Protein AF-A0A3R6YCV8-F1 (afdb_monomer_lite)

Foldseek 3Di:
DDDPPPPPDPDDPVQWAFAFEAEDEDVVQLVVVDDQVSCCVPLPVVVVVRVVSSVADIARADDWFAADEWDQPDWDPAVVTAGADTDDQDDQVPHGDDPLRHAWGKHFVDAPDHVSVVTRIDTDDGHNHHGPHLEYEYEGEEADPVQPPADDLVPPPLPPCVVVPQCADPLAGRVPQWFHNDQLAFHAHSLQQFTWGKQWDQAPDQQPPVLQRDPPRRIFHDVVVSRTTTTDGDPLGGQADQVSQDDPPPDPDNQQQAGGHNQKGKWQWPWGFPPNVPDDDPSHRMGIWGWDDDPQKIWTWGQAPVGTDIDIDNDFQDWDDTPRIPTTITDHQSVSNVSLQAAVVGQGRQFGDDSNATDGHPQWDQDPVRHTDGLADCSLVSQFDADNVVNFTDGHAQFDDRSRPHGDDDDDDDDDDDDDDPDNDRRYYHYDYHYD

Radius of gyration: 27.68 Å; chains: 1; bounding box: 59×64×77 Å

Organism: NCBI:txid157072

Structure (mmCIF, N/CA/C/O backbone):
data_AF-A0A3R6YCV8-F1
#
_entry.id   AF-A0A3R6YCV8-F1
#
loop_
_atom_site.group_PDB
_atom_site.id
_atom_site.type_symbol
_atom_site.label_atom_id
_atom_site.label_alt_id
_atom_site.label_comp_id
_atom_site.label_asym_id
_atom_site.label_entity_id
_atom_site.label_seq_id
_atom_site.pdbx_PDB_ins_code
_atom_site.Cartn_x
_atom_site.Cartn_y
_atom_site.Cartn_z
_atom_site.occupancy
_atom_site.B_iso_or_equiv
_atom_site.auth_seq_id
_atom_site.auth_comp_id
_atom_site.auth_asym_id
_atom_site.auth_atom_id
_atom_site.pdbx_PDB_model_num
ATOM 1 N N . MET A 1 1 ? 7.678 21.184 -22.955 1.00 35.38 1 MET A N 1
ATOM 2 C CA . MET A 1 1 ? 7.415 20.864 -24.366 1.00 35.38 1 MET A CA 1
ATOM 3 C C . MET A 1 1 ? 8.731 20.418 -24.960 1.00 35.38 1 MET A C 1
ATOM 5 O O . MET A 1 1 ? 9.620 21.242 -25.070 1.00 35.38 1 MET A O 1
ATOM 9 N N . ASP A 1 2 ? 8.871 19.129 -25.234 1.00 22.23 2 ASP A N 1
ATOM 10 C CA . ASP A 1 2 ? 9.420 18.687 -26.509 1.00 22.23 2 ASP A CA 1
ATOM 11 C C . ASP A 1 2 ? 8.812 17.321 -26.800 1.00 22.23 2 ASP A C 1
ATOM 13 O O . ASP A 1 2 ? 8.807 16.410 -25.971 1.00 22.23 2 ASP A O 1
ATOM 17 N N . ALA A 1 3 ? 8.136 17.279 -27.938 1.00 30.75 3 ALA A N 1
ATOM 18 C CA . ALA A 1 3 ? 7.318 16.184 -28.390 1.00 30.75 3 ALA A CA 1
ATOM 19 C C . ALA A 1 3 ? 8.201 15.206 -29.162 1.00 30.75 3 ALA A C 1
ATOM 21 O O . ALA A 1 3 ? 8.644 15.495 -30.267 1.00 30.75 3 ALA A O 1
ATOM 22 N N . ALA A 1 4 ? 8.374 14.012 -28.611 1.00 27.86 4 ALA A N 1
ATOM 23 C CA . ALA A 1 4 ? 8.501 12.810 -29.421 1.00 27.86 4 ALA A CA 1
ATOM 24 C C . ALA A 1 4 ? 7.264 11.937 -29.187 1.00 27.86 4 ALA A C 1
ATOM 26 O O . ALA A 1 4 ? 7.346 10.741 -28.927 1.00 27.86 4 ALA A O 1
ATOM 27 N N . SER A 1 5 ? 6.080 12.548 -29.289 1.00 32.06 5 SER A N 1
ATOM 28 C CA . SER A 1 5 ? 4.886 11.815 -29.691 1.00 32.06 5 SER A CA 1
ATOM 29 C C . SER A 1 5 ? 5.082 11.456 -31.160 1.00 32.06 5 SER A C 1
ATOM 31 O O . SER A 1 5 ? 4.594 12.146 -32.051 1.00 32.06 5 SER A O 1
ATOM 33 N N . ALA A 1 6 ? 5.850 10.398 -31.423 1.00 29.86 6 ALA A N 1
ATOM 34 C CA . ALA A 1 6 ? 5.705 9.697 -32.680 1.00 29.86 6 ALA A CA 1
ATOM 35 C C . ALA A 1 6 ? 4.242 9.253 -32.722 1.00 29.86 6 ALA A C 1
ATOM 37 O O . ALA A 1 6 ? 3.802 8.435 -31.911 1.00 29.86 6 ALA A O 1
ATOM 38 N N . SER A 1 7 ? 3.467 9.857 -33.614 1.00 30.66 7 SER A N 1
ATOM 39 C CA . SER A 1 7 ? 2.185 9.337 -34.053 1.00 30.66 7 SER A CA 1
ATOM 40 C C . SER A 1 7 ? 2.449 7.975 -34.689 1.00 30.66 7 SER A C 1
ATOM 42 O O . SER A 1 7 ? 2.607 7.842 -35.899 1.00 30.66 7 SER A O 1
ATOM 44 N N . VAL A 1 8 ? 2.560 6.943 -33.854 1.00 38.62 8 VAL A N 1
ATOM 45 C CA . VAL A 1 8 ? 2.586 5.564 -34.318 1.00 38.62 8 VAL A CA 1
ATOM 46 C C . VAL A 1 8 ? 1.182 5.298 -34.832 1.00 38.62 8 VAL A C 1
ATOM 48 O O . VAL A 1 8 ? 0.239 5.133 -34.059 1.00 38.62 8 VAL A O 1
ATOM 51 N N . SER A 1 9 ? 1.038 5.333 -36.158 1.00 38.88 9 SER A N 1
ATOM 52 C CA . SER A 1 9 ? -0.108 4.764 -36.856 1.00 38.88 9 SER A CA 1
ATOM 53 C C . SER A 1 9 ? -0.409 3.418 -36.216 1.00 38.88 9 SER A C 1
ATOM 55 O O . SER A 1 9 ? 0.497 2.585 -36.155 1.00 38.88 9 SER A O 1
ATOM 57 N N . VAL A 1 10 ? -1.629 3.228 -35.707 1.00 44.12 10 VAL A N 1
ATOM 58 C CA . VAL A 1 10 ? -2.051 1.972 -35.081 1.00 44.12 10 VAL A CA 1
ATOM 59 C C . VAL A 1 10 ? -1.765 0.859 -36.081 1.00 44.12 10 VAL A C 1
ATOM 61 O O . VAL A 1 10 ? -2.447 0.727 -37.098 1.00 44.12 10 VAL A O 1
ATOM 64 N N . GLY A 1 11 ? -0.677 0.133 -35.840 1.00 45.31 11 GLY A N 1
ATOM 65 C CA . GLY A 1 11 ? -0.233 -0.928 -36.717 1.00 45.31 11 GLY A CA 1
ATOM 66 C C . GLY A 1 11 ? -1.329 -1.974 -36.823 1.00 45.31 11 GLY A C 1
ATOM 67 O O . GLY A 1 11 ? -2.100 -2.180 -35.880 1.00 45.31 11 GLY A O 1
ATOM 68 N N . ALA A 1 12 ? -1.413 -2.644 -37.972 1.00 55.84 12 ALA A N 1
ATOM 69 C CA . ALA A 1 12 ? -2.312 -3.776 -38.128 1.00 55.84 12 ALA A CA 1
ATOM 70 C C . ALA A 1 12 ? -2.158 -4.727 -36.928 1.00 55.84 12 ALA A C 1
ATOM 72 O O . ALA A 1 12 ? -1.044 -4.977 -36.467 1.00 55.84 12 ALA A O 1
ATOM 73 N N . SER A 1 13 ? -3.270 -5.289 -36.448 1.00 57.34 13 SER A N 1
ATOM 74 C CA . SER A 1 13 ? -3.329 -6.171 -35.271 1.00 57.34 13 SER A CA 1
ATOM 75 C C . SER A 1 13 ? -2.282 -7.299 -35.238 1.00 57.34 13 SER A C 1
ATOM 77 O O . SER A 1 13 ? -2.065 -7.877 -34.179 1.00 57.34 13 SER A O 1
ATOM 79 N N . ALA A 1 14 ? -1.672 -7.637 -36.374 1.00 62.31 14 ALA A N 1
ATOM 80 C CA . ALA A 1 14 ? -0.613 -8.629 -36.506 1.00 62.31 14 ALA A CA 1
ATOM 81 C C . ALA A 1 14 ? 0.763 -8.190 -35.952 1.00 62.31 14 ALA A C 1
ATOM 83 O O . ALA A 1 14 ? 1.647 -9.033 -35.827 1.00 62.31 14 ALA A O 1
ATOM 84 N N . GLN A 1 15 ? 0.977 -6.903 -35.647 1.00 80.44 15 GLN A N 1
ATOM 85 C CA . GLN A 1 15 ? 2.261 -6.397 -35.131 1.00 80.44 15 GLN A CA 1
ATOM 86 C C . GLN A 1 15 ? 2.418 -6.549 -33.614 1.00 80.44 15 GLN A C 1
ATOM 88 O O . GLN A 1 15 ? 3.543 -6.637 -33.121 1.00 80.44 15 GLN A O 1
ATOM 93 N N . TYR A 1 16 ? 1.304 -6.596 -32.886 1.00 85.00 16 TYR A N 1
ATOM 94 C CA . TYR A 1 16 ? 1.305 -6.747 -31.438 1.00 85.00 16 TYR A CA 1
ATOM 95 C C . TYR A 1 16 ? 1.631 -8.191 -31.050 1.00 85.00 16 TYR A C 1
ATOM 97 O O . TYR A 1 16 ? 1.059 -9.141 -31.589 1.00 85.00 16 TYR A O 1
ATOM 105 N N . LYS A 1 17 ? 2.555 -8.358 -30.106 1.00 87.06 17 LYS A N 1
ATOM 106 C CA . LYS A 1 17 ? 2.936 -9.651 -29.528 1.00 87.06 17 LYS A CA 1
ATOM 107 C C . LYS A 1 17 ? 2.900 -9.567 -27.999 1.00 87.06 17 LYS A C 1
ATOM 109 O O . LYS A 1 17 ? 2.973 -8.460 -27.469 1.00 87.06 17 LYS A O 1
ATOM 114 N N . PRO A 1 18 ? 2.784 -10.705 -27.292 1.00 90.62 18 PRO A N 1
ATOM 115 C CA . PRO A 1 18 ? 2.947 -10.759 -25.839 1.00 90.62 18 PRO A CA 1
ATOM 116 C C . PRO A 1 18 ? 4.183 -9.986 -25.365 1.00 90.62 18 PRO A C 1
ATOM 118 O O . PRO A 1 18 ? 5.246 -10.135 -25.971 1.00 90.62 18 PRO A O 1
ATOM 121 N N . ILE A 1 19 ? 4.042 -9.183 -24.306 1.00 91.94 19 ILE A N 1
ATOM 122 C CA . ILE A 1 19 ? 5.163 -8.418 -23.741 1.00 91.94 19 ILE A CA 1
ATOM 123 C C . ILE A 1 19 ? 6.268 -9.354 -23.240 1.00 91.94 19 ILE A C 1
ATOM 125 O O . ILE A 1 19 ? 5.999 -10.348 -22.567 1.00 91.94 19 ILE A O 1
ATOM 129 N N . ARG A 1 20 ? 7.524 -9.039 -23.556 1.00 92.88 20 ARG A N 1
ATOM 130 C CA . ARG A 1 20 ? 8.697 -9.720 -23.002 1.00 92.88 20 ARG A CA 1
ATOM 131 C C . ARG A 1 20 ? 9.224 -8.901 -21.835 1.00 92.88 20 ARG A C 1
ATOM 133 O O . ARG A 1 20 ? 9.527 -7.721 -21.997 1.00 92.88 20 ARG A O 1
ATOM 140 N N . ILE A 1 21 ? 9.320 -9.519 -20.665 1.00 94.56 21 ILE A N 1
ATOM 141 C CA . ILE A 1 21 ? 9.805 -8.864 -19.453 1.00 94.56 21 ILE A CA 1
ATOM 142 C C . ILE A 1 21 ? 10.986 -9.663 -18.918 1.00 94.56 21 ILE A C 1
ATOM 144 O O . ILE A 1 21 ? 10.854 -10.857 -18.649 1.00 94.56 21 ILE A O 1
ATOM 148 N N . T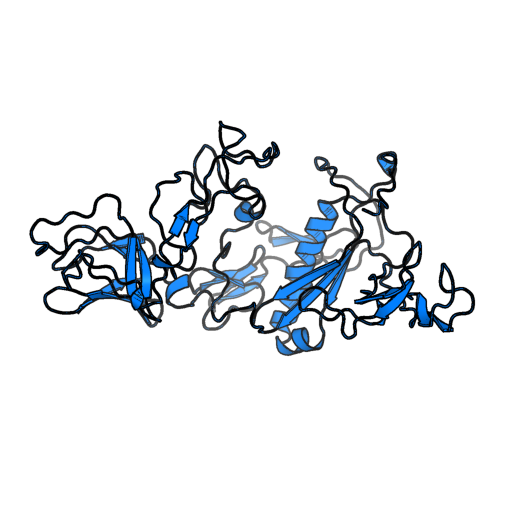HR A 1 22 ? 12.117 -8.993 -18.721 1.00 94.88 22 THR A N 1
ATOM 149 C CA . THR A 1 22 ? 13.311 -9.590 -18.117 1.00 94.88 22 THR A CA 1
ATOM 150 C C . THR A 1 22 ? 13.454 -9.095 -16.686 1.00 94.88 22 THR A C 1
ATOM 152 O O . THR A 1 22 ? 13.623 -7.897 -16.450 1.00 94.88 22 THR A O 1
ATOM 155 N N . ALA A 1 23 ? 13.405 -10.021 -15.726 1.00 94.62 23 ALA A N 1
ATOM 156 C CA . ALA A 1 23 ? 13.697 -9.723 -14.329 1.00 94.62 23 ALA A CA 1
ATOM 157 C C . ALA A 1 23 ? 15.208 -9.758 -14.059 1.00 94.62 23 ALA A C 1
ATOM 159 O O . ALA A 1 23 ? 15.896 -10.718 -14.408 1.00 94.62 23 ALA A O 1
ATOM 160 N N . ILE A 1 24 ? 15.710 -8.717 -13.400 1.00 94.50 24 ILE A N 1
ATOM 161 C CA . ILE A 1 24 ? 17.111 -8.542 -13.025 1.00 94.50 24 ILE A CA 1
ATOM 162 C C . ILE A 1 24 ? 17.181 -8.550 -11.507 1.00 94.50 24 ILE A C 1
ATOM 164 O O . ILE A 1 24 ? 16.728 -7.618 -10.848 1.00 94.50 24 ILE A O 1
ATOM 168 N N . PHE A 1 25 ? 17.735 -9.619 -10.951 1.00 92.94 25 PHE A N 1
ATOM 169 C CA . PHE A 1 25 ? 17.806 -9.799 -9.509 1.00 92.94 25 PHE A CA 1
ATOM 170 C C . PHE A 1 25 ? 19.106 -9.226 -8.954 1.00 92.94 25 PHE A C 1
ATOM 172 O O . PHE A 1 25 ? 20.190 -9.615 -9.391 1.00 92.94 25 PHE A O 1
ATOM 179 N N . ASP A 1 26 ? 18.999 -8.362 -7.950 1.00 92.00 26 ASP A N 1
ATOM 180 C CA . ASP A 1 26 ? 20.148 -7.874 -7.195 1.00 92.00 26 ASP A CA 1
ATOM 181 C C . ASP A 1 26 ? 20.799 -9.041 -6.433 1.00 92.00 26 ASP A C 1
ATOM 183 O O . ASP A 1 26 ? 20.247 -9.580 -5.471 1.00 92.00 26 ASP A O 1
ATOM 187 N N . ALA A 1 27 ? 21.965 -9.483 -6.907 1.00 89.69 27 ALA A N 1
ATOM 188 C CA . ALA A 1 27 ? 22.615 -10.689 -6.404 1.00 89.69 27 ALA A CA 1
ATOM 189 C C . ALA A 1 27 ? 22.940 -10.634 -4.896 1.00 89.69 27 ALA A C 1
ATOM 191 O O . ALA A 1 27 ? 22.654 -11.627 -4.220 1.00 89.69 27 ALA A O 1
ATOM 192 N N . PRO A 1 28 ? 23.468 -9.520 -4.339 1.00 90.00 28 PRO A N 1
ATOM 193 C CA . PRO A 1 28 ? 23.731 -9.414 -2.907 1.00 90.00 28 PRO A CA 1
ATOM 194 C C . PRO A 1 28 ? 22.469 -9.573 -2.057 1.00 90.00 28 PRO A C 1
ATOM 196 O O . PRO A 1 28 ? 22.477 -10.364 -1.113 1.00 90.00 28 PRO A O 1
ATOM 199 N N . SER A 1 29 ? 21.372 -8.886 -2.402 1.00 90.88 29 SER A N 1
ATOM 200 C CA . SER A 1 29 ? 20.125 -9.026 -1.644 1.00 90.88 29 SER A CA 1
ATOM 201 C C . SER A 1 29 ? 19.552 -10.431 -1.732 1.00 90.88 29 SER A C 1
ATOM 203 O O . SER A 1 29 ? 19.194 -10.995 -0.707 1.00 90.88 29 SER A O 1
ATOM 205 N N . MET A 1 30 ? 19.532 -11.047 -2.917 1.00 89.50 30 MET A N 1
ATOM 206 C CA . MET A 1 30 ? 19.031 -12.415 -3.070 1.00 89.50 30 MET A CA 1
ATOM 207 C C . MET A 1 30 ? 19.849 -13.433 -2.271 1.00 89.50 30 MET A C 1
ATOM 209 O O . MET A 1 30 ? 19.279 -14.371 -1.716 1.00 89.50 30 MET A O 1
ATOM 213 N N . ALA A 1 31 ? 21.170 -13.255 -2.198 1.00 86.81 31 ALA A N 1
ATOM 214 C CA . ALA A 1 31 ? 22.039 -14.124 -1.413 1.00 86.81 31 ALA A CA 1
ATOM 215 C C . ALA A 1 31 ? 21.758 -14.014 0.097 1.00 86.81 31 ALA A C 1
ATOM 217 O O . ALA A 1 31 ? 21.818 -15.022 0.801 1.00 86.81 31 ALA A O 1
ATOM 218 N N . ALA A 1 32 ? 21.397 -12.822 0.585 1.00 87.94 32 ALA A N 1
ATOM 219 C CA . ALA A 1 32 ? 21.098 -12.583 1.998 1.00 87.94 32 ALA A CA 1
ATOM 220 C C . ALA A 1 32 ? 19.813 -13.279 2.492 1.00 87.94 32 ALA A C 1
ATOM 222 O O . ALA A 1 32 ? 19.666 -13.506 3.690 1.00 87.94 32 ALA A O 1
ATOM 223 N N . LEU A 1 33 ? 18.899 -13.663 1.592 1.00 80.19 33 LEU A N 1
ATOM 224 C CA . LEU A 1 33 ? 17.608 -14.276 1.946 1.00 80.19 33 LEU A CA 1
ATOM 225 C C . LEU A 1 33 ? 17.691 -15.759 2.324 1.00 80.19 33 LEU A C 1
ATOM 227 O O . LEU A 1 33 ? 16.722 -16.322 2.839 1.00 80.19 33 LEU A O 1
ATOM 231 N N . GLY A 1 34 ? 18.809 -16.414 2.011 1.00 80.19 34 GLY A N 1
ATOM 232 C CA . GLY A 1 34 ? 18.915 -17.870 2.029 1.00 80.19 34 GLY A CA 1
ATOM 233 C C . GLY A 1 34 ? 18.210 -18.540 0.840 1.00 80.19 34 GLY A C 1
ATOM 234 O O . GLY A 1 34 ? 17.348 -17.967 0.168 1.00 80.19 34 GLY A O 1
ATOM 235 N N . ALA A 1 35 ? 18.589 -19.793 0.564 1.00 77.31 35 ALA A N 1
ATOM 236 C CA . ALA A 1 35 ? 18.190 -20.504 -0.655 1.00 77.31 35 ALA A CA 1
ATOM 237 C C . ALA A 1 35 ? 16.667 -20.657 -0.809 1.00 77.31 35 ALA A C 1
ATOM 239 O O . ALA A 1 35 ? 16.142 -20.503 -1.908 1.00 77.31 35 ALA A O 1
ATOM 240 N N . THR A 1 36 ? 15.952 -20.920 0.287 1.00 73.50 36 THR A N 1
ATOM 241 C CA . THR A 1 36 ? 14.499 -21.137 0.273 1.00 73.50 36 THR A CA 1
ATOM 242 C C . THR A 1 36 ? 13.736 -19.896 -0.186 1.00 73.50 36 THR A C 1
ATOM 244 O O . THR A 1 36 ? 12.960 -19.969 -1.138 1.00 73.50 36 THR A O 1
ATOM 247 N N . ASN A 1 37 ? 13.988 -18.748 0.447 1.00 76.50 37 ASN A N 1
ATOM 248 C CA . ASN A 1 37 ? 13.300 -17.496 0.132 1.00 76.50 37 ASN A CA 1
ATOM 249 C C . ASN A 1 37 ? 13.715 -16.961 -1.241 1.00 76.50 37 ASN A C 1
ATOM 251 O O . ASN A 1 37 ? 12.866 -16.517 -2.012 1.00 76.50 37 ASN A O 1
ATOM 255 N N . MET A 1 38 ? 15.001 -17.079 -1.592 1.00 82.25 38 MET A N 1
ATOM 256 C CA . MET A 1 38 ? 15.477 -16.748 -2.934 1.00 82.25 38 MET A CA 1
ATOM 257 C C . MET A 1 38 ? 14.753 -17.578 -4.006 1.00 82.25 38 MET A C 1
ATOM 259 O O . MET A 1 38 ? 14.314 -17.023 -5.014 1.00 82.25 38 MET A O 1
ATOM 263 N N . ASN A 1 39 ? 14.615 -18.891 -3.800 1.00 79.06 39 ASN A N 1
ATOM 264 C CA . ASN A 1 39 ? 13.923 -19.767 -4.745 1.00 79.06 39 ASN A CA 1
ATOM 265 C C . ASN A 1 39 ? 12.438 -19.420 -4.848 1.00 79.06 39 ASN A C 1
ATOM 267 O O . ASN A 1 39 ? 11.919 -19.360 -5.957 1.00 79.06 39 ASN A O 1
ATOM 271 N N . PHE A 1 40 ? 11.768 -19.127 -3.731 1.00 79.00 40 PHE A N 1
ATOM 272 C CA . PHE A 1 40 ? 10.384 -18.655 -3.760 1.00 79.00 40 PHE A CA 1
ATOM 273 C C . PHE A 1 40 ? 10.240 -17.369 -4.586 1.00 79.00 40 PHE A C 1
ATOM 275 O O . PHE A 1 40 ? 9.395 -17.300 -5.478 1.00 79.00 40 PHE A O 1
ATOM 282 N N . ILE A 1 41 ? 11.096 -16.370 -4.357 1.00 81.00 41 ILE A N 1
ATOM 283 C CA . ILE A 1 41 ? 11.029 -15.099 -5.088 1.00 81.00 41 ILE A CA 1
ATOM 284 C C . ILE A 1 41 ? 11.267 -15.310 -6.583 1.00 81.00 41 ILE A C 1
ATOM 286 O O . ILE A 1 41 ? 10.480 -14.842 -7.402 1.00 81.00 41 ILE A O 1
ATOM 290 N N . LYS A 1 42 ? 12.331 -16.031 -6.951 1.00 82.56 42 LYS A N 1
ATOM 291 C CA . LYS A 1 42 ? 12.724 -16.206 -8.354 1.00 82.56 42 LYS A CA 1
ATOM 292 C C . LYS A 1 42 ? 11.790 -17.141 -9.114 1.00 82.56 42 LYS A C 1
ATOM 294 O O . LYS A 1 42 ? 11.331 -16.791 -10.195 1.00 82.56 42 LYS A O 1
ATOM 299 N N . ALA A 1 43 ? 11.540 -18.328 -8.566 1.00 80.31 43 ALA A N 1
ATOM 300 C CA . ALA A 1 43 ? 10.882 -19.421 -9.277 1.00 80.31 43 ALA A CA 1
ATOM 301 C C . ALA A 1 43 ? 9.361 -19.442 -9.104 1.00 80.31 43 ALA A C 1
ATOM 303 O O . ALA A 1 43 ? 8.689 -20.140 -9.857 1.00 80.31 43 ALA A O 1
ATOM 304 N N . LYS A 1 44 ? 8.818 -18.705 -8.126 1.00 79.12 44 LYS A N 1
ATOM 305 C CA . LYS A 1 44 ? 7.373 -18.626 -7.899 1.00 79.12 44 LYS A CA 1
ATOM 306 C C . LYS A 1 44 ? 6.854 -17.204 -8.052 1.00 79.12 44 LYS A C 1
ATOM 308 O O . LYS A 1 44 ? 6.166 -16.923 -9.022 1.00 79.12 44 LYS A O 1
ATOM 313 N N . LEU A 1 45 ? 7.210 -16.303 -7.137 1.00 81.69 45 LEU A N 1
ATOM 314 C CA . LEU A 1 45 ? 6.606 -14.969 -7.069 1.00 81.69 45 LEU A CA 1
ATOM 315 C C . LEU A 1 45 ? 6.823 -14.158 -8.353 1.00 81.69 45 LEU A C 1
ATOM 317 O O . LEU A 1 45 ? 5.863 -13.705 -8.970 1.00 81.69 45 LEU A O 1
ATOM 321 N N . VAL A 1 46 ? 8.082 -13.973 -8.756 1.00 87.25 46 VAL A N 1
ATOM 322 C CA . VAL A 1 46 ? 8.405 -13.177 -9.944 1.00 87.25 46 VAL A CA 1
ATOM 323 C C . VAL A 1 46 ? 8.024 -13.937 -11.209 1.00 87.25 46 VAL A C 1
ATOM 325 O O . VAL A 1 46 ? 7.407 -13.346 -12.086 1.00 87.25 46 VAL A O 1
ATOM 328 N N . ALA A 1 47 ? 8.316 -15.237 -11.294 1.00 83.62 47 ALA A N 1
ATOM 329 C CA . ALA A 1 47 ? 7.977 -16.049 -12.464 1.00 83.62 47 ALA A CA 1
ATOM 330 C C . ALA A 1 47 ? 6.474 -16.011 -12.803 1.00 83.62 47 ALA A C 1
ATOM 332 O O . ALA A 1 47 ? 6.117 -15.710 -13.943 1.00 83.62 47 ALA A O 1
ATOM 333 N N . ASP A 1 48 ? 5.599 -16.231 -11.817 1.00 81.62 48 ASP A N 1
ATOM 334 C CA . ASP A 1 48 ? 4.148 -16.173 -12.013 1.00 81.62 48 ASP A CA 1
ATOM 335 C C . ASP A 1 48 ? 3.688 -14.770 -12.432 1.00 81.62 48 ASP A C 1
ATOM 337 O O . ASP A 1 48 ? 2.846 -14.630 -13.321 1.00 81.62 48 ASP A O 1
ATOM 341 N N . ALA A 1 49 ? 4.253 -13.722 -11.820 1.00 85.06 49 ALA A N 1
ATOM 342 C CA . ALA A 1 49 ? 3.926 -12.343 -12.166 1.00 85.06 49 ALA A CA 1
ATOM 343 C C . ALA A 1 49 ? 4.314 -12.016 -13.617 1.00 85.06 49 ALA A C 1
ATOM 345 O O . ALA A 1 49 ? 3.518 -11.429 -14.351 1.00 85.06 49 ALA A O 1
ATOM 346 N N . LEU A 1 50 ? 5.514 -12.416 -14.054 1.00 88.75 50 LEU A N 1
ATOM 347 C CA . LEU A 1 50 ? 5.955 -12.216 -15.436 1.00 88.75 50 LEU A CA 1
ATOM 348 C C . LEU A 1 50 ? 5.044 -12.952 -16.422 1.00 88.75 50 LEU A C 1
ATOM 350 O O . LEU A 1 50 ? 4.683 -12.388 -17.455 1.00 88.75 50 LEU A O 1
ATOM 354 N N . GLU A 1 51 ? 4.640 -14.180 -16.099 1.00 86.75 51 GLU A N 1
ATOM 355 C CA . GLU A 1 51 ? 3.742 -14.965 -16.944 1.00 86.75 51 GLU A CA 1
ATOM 356 C C . GLU A 1 51 ? 2.351 -14.328 -17.047 1.00 86.75 51 GLU A C 1
ATOM 358 O O . GLU A 1 51 ? 1.817 -14.201 -18.151 1.00 86.75 51 GLU A O 1
ATOM 363 N N . TYR A 1 52 ? 1.795 -13.849 -15.931 1.00 82.88 52 TYR A N 1
ATOM 364 C CA . TYR A 1 52 ? 0.530 -13.116 -15.926 1.00 82.88 52 TYR A CA 1
ATOM 365 C C . TYR A 1 52 ? 0.581 -11.899 -16.858 1.00 82.88 52 TYR A C 1
ATOM 367 O O . TYR A 1 52 ? -0.278 -11.740 -17.731 1.00 82.88 52 TYR A O 1
ATOM 375 N N . TRP A 1 53 ? 1.614 -11.060 -16.736 1.00 86.69 53 TRP A N 1
ATOM 376 C CA . TRP A 1 53 ? 1.753 -9.869 -17.577 1.00 86.69 53 TRP A CA 1
ATOM 377 C C . TRP A 1 53 ? 1.994 -10.213 -19.044 1.00 86.69 53 TRP A C 1
ATOM 379 O O . TRP A 1 53 ? 1.407 -9.577 -19.919 1.00 86.69 53 TRP A O 1
ATOM 389 N N . ARG A 1 54 ? 2.781 -11.256 -19.323 1.00 88.00 54 ARG A N 1
ATOM 390 C CA . ARG A 1 54 ? 3.004 -11.771 -20.679 1.00 88.00 54 ARG A CA 1
ATOM 391 C C . ARG A 1 54 ? 1.699 -12.218 -21.341 1.00 88.00 54 ARG A C 1
ATOM 393 O O . ARG A 1 54 ? 1.517 -11.992 -22.534 1.00 88.00 54 ARG A O 1
ATOM 400 N N . GLN A 1 55 ? 0.791 -12.845 -20.595 1.00 84.75 55 GLN A N 1
ATOM 401 C CA . GLN A 1 55 ? -0.515 -13.268 -21.112 1.00 84.75 55 GLN A CA 1
ATOM 402 C C . GLN A 1 55 ? -1.510 -12.109 -21.250 1.00 84.75 55 GLN A C 1
ATOM 404 O O . GLN A 1 55 ? -2.370 -12.138 -22.130 1.00 84.75 55 GLN A O 1
ATOM 409 N N . THR A 1 56 ? -1.387 -11.095 -20.395 1.00 83.31 56 THR A N 1
ATOM 410 C CA . THR A 1 56 ? -2.351 -9.991 -20.297 1.00 83.31 56 THR A CA 1
ATOM 411 C C . THR A 1 56 ? -2.048 -8.860 -21.279 1.00 83.31 56 THR A C 1
ATOM 413 O O . THR A 1 56 ? -2.966 -8.249 -21.826 1.00 83.31 56 THR A O 1
ATOM 416 N N . LEU A 1 57 ? -0.768 -8.566 -21.522 1.00 86.00 57 LEU A N 1
ATOM 417 C CA . LEU A 1 57 ? -0.338 -7.390 -22.274 1.00 86.00 57 LEU A CA 1
ATOM 418 C C . LEU A 1 57 ? 0.228 -7.763 -23.643 1.00 86.00 57 LEU A C 1
ATOM 420 O O . LEU A 1 57 ? 1.027 -8.691 -23.784 1.00 86.00 57 LEU A O 1
ATOM 424 N N . GLN A 1 58 ? -0.133 -6.970 -24.653 1.00 84.44 58 GLN A N 1
ATOM 425 C CA . GLN A 1 58 ? 0.483 -7.032 -25.973 1.00 84.44 58 GLN A CA 1
ATOM 426 C C . GLN A 1 58 ? 1.117 -5.694 -26.343 1.00 84.44 58 GLN A C 1
ATOM 428 O O . GLN A 1 58 ? 0.510 -4.638 -26.177 1.00 84.44 58 GLN A O 1
ATOM 433 N N . VAL A 1 59 ? 2.328 -5.748 -26.890 1.00 87.50 59 VAL A N 1
ATOM 434 C CA . VAL A 1 59 ? 3.129 -4.586 -27.290 1.00 87.50 59 VAL A CA 1
ATOM 435 C C . VAL A 1 59 ? 3.681 -4.788 -28.696 1.00 87.50 59 VAL A C 1
ATOM 437 O O . VAL A 1 59 ? 3.703 -5.907 -29.210 1.00 87.50 59 VAL A O 1
ATOM 440 N N . ILE A 1 60 ? 4.141 -3.712 -29.329 1.00 86.25 60 ILE A N 1
ATOM 441 C CA . ILE A 1 60 ? 5.026 -3.828 -30.491 1.00 86.25 60 ILE A CA 1
ATOM 442 C C . ILE A 1 60 ? 6.425 -4.115 -29.931 1.00 86.25 60 ILE A C 1
ATOM 444 O O . ILE A 1 60 ? 6.950 -3.258 -29.219 1.00 86.25 60 ILE A O 1
ATOM 448 N N . PRO A 1 61 ? 7.021 -5.291 -30.194 1.00 86.94 61 PRO A N 1
ATOM 449 C CA . PRO A 1 61 ? 8.273 -5.657 -29.548 1.00 86.94 61 PRO A CA 1
ATOM 450 C C . PRO A 1 61 ? 9.431 -4.756 -29.957 1.00 86.94 61 PRO A C 1
ATOM 452 O O . PRO A 1 61 ? 9.541 -4.353 -31.119 1.00 86.94 61 PRO A O 1
ATOM 455 N N . ILE A 1 62 ? 10.342 -4.524 -29.020 1.00 85.75 62 ILE A N 1
ATOM 456 C CA . ILE A 1 62 ? 11.609 -3.850 -29.278 1.00 85.75 62 ILE A CA 1
ATOM 457 C C . ILE A 1 62 ? 12.445 -4.699 -30.234 1.00 85.75 62 ILE A C 1
ATOM 459 O O . ILE A 1 62 ? 12.641 -5.905 -30.040 1.00 85.75 62 ILE A O 1
ATOM 463 N N . SER A 1 63 ? 12.945 -4.045 -31.280 1.00 85.25 63 SER A N 1
ATOM 464 C CA . SER A 1 63 ? 13.901 -4.626 -32.214 1.00 85.25 63 SER A CA 1
ATOM 465 C C . SER A 1 63 ? 15.321 -4.352 -31.722 1.00 85.25 63 SER A C 1
ATOM 467 O O . SER A 1 63 ? 15.773 -3.211 -31.761 1.00 85.25 63 SER A O 1
ATOM 469 N N . GLY A 1 64 ? 16.029 -5.402 -31.304 1.00 85.50 64 GLY A N 1
ATOM 470 C CA . GLY A 1 64 ? 17.371 -5.307 -30.721 1.00 85.50 64 GLY A CA 1
ATOM 471 C C . GLY A 1 64 ? 17.361 -5.236 -29.188 1.00 85.50 64 GLY A C 1
ATOM 472 O O . GLY A 1 64 ? 16.319 -5.474 -28.574 1.00 85.50 64 GLY A O 1
ATOM 473 N N . PRO A 1 65 ? 18.519 -4.965 -28.558 1.00 87.69 65 PRO A N 1
ATOM 474 C CA . PRO A 1 65 ? 18.613 -4.848 -27.108 1.00 87.69 65 PRO A CA 1
ATOM 475 C C . PRO A 1 65 ? 17.850 -3.629 -26.583 1.00 87.69 65 PRO A C 1
ATOM 477 O O . PRO A 1 65 ? 17.874 -2.552 -27.180 1.00 87.69 65 PRO A O 1
ATOM 480 N N . TRP A 1 66 ? 17.206 -3.794 -25.432 1.00 92.06 66 TRP A N 1
ATOM 481 C CA . TRP A 1 66 ? 16.677 -2.688 -24.648 1.00 92.06 66 TRP A CA 1
ATOM 482 C C . TRP A 1 66 ? 17.818 -1.956 -23.940 1.00 92.06 66 TRP A C 1
ATOM 484 O O . TRP A 1 66 ? 18.738 -2.588 -23.416 1.00 92.06 66 TRP A O 1
ATOM 494 N N . TYR A 1 67 ? 17.722 -0.631 -23.872 1.00 85.06 67 TYR A N 1
ATOM 495 C CA . TYR A 1 67 ? 18.675 0.204 -23.154 1.00 85.06 67 TYR A CA 1
ATOM 496 C C . TYR A 1 67 ? 17.959 1.157 -22.201 1.00 85.06 67 TYR A C 1
ATOM 498 O O . TYR A 1 67 ? 16.971 1.794 -22.569 1.00 85.06 67 TYR A O 1
ATOM 506 N N . ALA A 1 68 ? 18.514 1.312 -21.004 1.00 87.50 68 ALA A N 1
ATOM 507 C CA . ALA A 1 68 ? 18.174 2.403 -20.110 1.00 87.50 68 ALA A CA 1
ATOM 508 C C . ALA A 1 68 ? 18.712 3.726 -20.676 1.00 87.50 68 ALA A C 1
ATOM 510 O O . ALA A 1 68 ? 19.815 3.791 -21.236 1.00 87.50 68 ALA A O 1
ATOM 511 N N . GLN A 1 69 ? 17.941 4.798 -20.504 1.00 81.69 69 GLN A N 1
ATOM 512 C CA . GLN A 1 69 ? 18.391 6.145 -20.829 1.00 81.69 69 GLN A CA 1
ATOM 513 C C . GLN A 1 69 ? 19.208 6.703 -19.665 1.00 81.69 69 GLN A C 1
ATOM 515 O O . GLN A 1 69 ? 18.771 6.652 -18.520 1.00 81.69 69 GLN A O 1
ATOM 520 N N . ARG A 1 70 ? 20.379 7.270 -19.968 1.00 84.56 70 ARG A N 1
ATOM 521 C CA . ARG A 1 70 ? 21.182 7.974 -18.967 1.00 84.56 70 ARG A CA 1
ATOM 522 C C . ARG A 1 70 ? 20.527 9.301 -18.592 1.00 84.56 70 ARG A C 1
ATOM 524 O O . ARG A 1 70 ? 20.158 10.075 -19.476 1.00 84.56 70 ARG A O 1
ATOM 531 N N . ASN A 1 71 ? 20.446 9.582 -17.296 1.00 85.19 71 ASN A N 1
ATOM 532 C CA . ASN A 1 71 ? 19.964 10.847 -16.768 1.00 85.19 71 ASN A CA 1
ATOM 533 C C . ASN A 1 71 ? 21.026 11.944 -16.924 1.00 85.19 71 ASN A C 1
ATOM 535 O O . ASN A 1 71 ? 22.122 11.868 -16.362 1.00 85.19 71 ASN A O 1
ATOM 539 N N . CYS A 1 72 ? 20.696 12.962 -17.711 1.00 86.62 72 CYS A N 1
ATOM 540 C CA . CYS A 1 72 ? 21.535 14.133 -17.888 1.00 86.62 72 CYS A CA 1
ATOM 541 C C . CYS A 1 72 ? 21.154 15.192 -16.851 1.00 86.62 72 CYS A C 1
ATOM 543 O O . CYS A 1 72 ? 20.070 15.769 -16.924 1.00 86.62 72 CYS A O 1
ATOM 545 N N . ILE A 1 73 ? 22.045 15.457 -15.898 1.00 90.88 73 ILE A N 1
ATOM 546 C CA . ILE A 1 73 ? 21.782 16.376 -14.778 1.00 90.88 73 ILE A CA 1
ATOM 547 C C . ILE A 1 73 ? 22.156 17.821 -15.104 1.00 90.88 73 ILE A C 1
ATOM 549 O O . ILE A 1 73 ? 21.671 18.752 -14.462 1.00 90.88 73 ILE A O 1
ATOM 553 N N . GLN A 1 74 ? 23.004 18.019 -16.115 1.00 91.50 74 GLN A N 1
ATOM 554 C CA . GLN A 1 74 ? 23.395 19.332 -16.614 1.00 91.50 74 GLN A CA 1
ATOM 555 C C . GLN A 1 74 ? 23.514 19.282 -18.131 1.00 91.50 74 GLN A C 1
ATOM 557 O O . GLN A 1 74 ? 24.112 18.356 -18.675 1.00 91.50 74 GLN A O 1
ATOM 562 N N . ALA A 1 75 ? 22.953 20.278 -18.816 1.00 92.00 75 ALA A N 1
ATOM 563 C CA . ALA A 1 75 ? 22.953 20.350 -20.271 1.00 92.00 75 ALA A CA 1
ATOM 564 C C . ALA A 1 75 ? 23.296 21.757 -20.770 1.00 92.00 75 ALA A C 1
ATOM 566 O O . ALA A 1 75 ? 22.881 22.769 -20.198 1.00 92.00 75 ALA A O 1
ATOM 567 N N . TRP A 1 76 ? 24.003 21.812 -21.895 1.00 93.81 76 TRP A N 1
ATOM 568 C CA . TRP A 1 76 ? 24.278 23.039 -22.626 1.00 93.81 76 TRP A CA 1
ATOM 569 C C . TRP A 1 76 ? 23.015 23.559 -23.313 1.00 93.81 76 TRP A C 1
ATOM 571 O O . TRP A 1 76 ? 22.251 22.798 -23.912 1.00 93.81 76 TRP A O 1
ATOM 581 N N . LYS A 1 77 ? 22.834 24.885 -23.296 1.00 93.00 77 LYS A N 1
ATOM 582 C CA . LYS A 1 77 ? 21.691 25.592 -23.901 1.00 93.00 77 LYS A CA 1
ATOM 583 C C . LYS A 1 77 ? 21.804 25.669 -25.431 1.00 93.00 77 LYS A C 1
ATOM 585 O O . LYS A 1 77 ? 21.966 26.741 -26.006 1.00 93.00 77 LYS A O 1
ATOM 590 N N . THR A 1 78 ? 21.740 24.515 -26.078 1.00 88.56 78 THR A N 1
ATOM 591 C CA . THR A 1 78 ? 21.696 24.356 -27.538 1.00 88.56 78 THR A CA 1
ATOM 592 C C . THR A 1 78 ? 20.344 23.796 -27.973 1.00 88.56 78 THR A C 1
ATOM 594 O O . THR A 1 78 ? 19.526 23.420 -27.132 1.00 88.56 78 THR A O 1
ATOM 597 N N . THR A 1 79 ? 20.076 23.770 -29.279 1.00 82.81 79 THR A N 1
ATOM 598 C CA . THR A 1 79 ? 18.844 23.191 -29.834 1.00 82.81 79 THR A CA 1
ATOM 599 C C . THR A 1 79 ? 19.185 22.079 -30.835 1.00 82.81 79 THR A C 1
ATOM 601 O O . THR A 1 79 ? 19.686 22.395 -31.917 1.00 82.81 79 THR A O 1
ATOM 604 N N . PRO A 1 80 ? 18.925 20.793 -30.512 1.00 83.12 80 PRO A N 1
ATOM 605 C CA . PRO A 1 80 ? 18.456 20.269 -29.217 1.00 83.12 80 PRO A CA 1
ATOM 606 C C . PRO A 1 80 ? 19.527 20.391 -28.108 1.00 83.12 80 PRO A C 1
ATOM 608 O O . PRO A 1 80 ? 20.709 20.501 -28.441 1.00 83.12 80 PRO A O 1
ATOM 611 N N . PRO A 1 81 ? 19.155 20.361 -26.810 1.00 84.25 81 PRO A N 1
ATOM 612 C CA . PRO A 1 81 ? 20.119 20.401 -25.710 1.00 84.25 81 PRO A CA 1
ATOM 613 C C . PRO A 1 81 ? 21.125 19.246 -25.773 1.00 84.25 81 PRO A C 1
ATOM 615 O O . PRO A 1 81 ? 20.768 18.113 -26.099 1.00 84.25 81 PRO A O 1
ATOM 618 N N . VAL A 1 82 ? 22.380 19.522 -25.415 1.00 86.88 82 VAL A N 1
ATOM 619 C CA . VAL A 1 82 ? 23.471 18.535 -25.385 1.00 86.88 82 VAL A CA 1
ATOM 620 C C . VAL A 1 82 ? 23.943 18.350 -23.950 1.00 86.88 82 VAL A C 1
ATOM 622 O O . VAL A 1 82 ? 24.100 19.332 -23.226 1.00 86.88 82 VAL A O 1
ATOM 625 N N . CYS A 1 83 ? 24.172 17.105 -23.535 1.00 91.44 83 CYS A N 1
ATOM 626 C CA . CYS A 1 83 ? 24.533 16.806 -22.155 1.00 91.44 83 CYS A CA 1
ATOM 627 C C . CYS A 1 83 ? 25.945 17.291 -21.796 1.00 91.44 83 CYS A C 1
ATOM 629 O O . CYS A 1 83 ? 26.866 17.149 -22.599 1.00 91.44 83 CYS A O 1
ATOM 631 N N . ASP A 1 84 ? 26.101 17.837 -20.593 1.00 92.12 84 ASP A N 1
ATOM 632 C CA . ASP A 1 84 ? 27.368 18.285 -19.995 1.00 92.12 84 ASP A CA 1
ATOM 633 C C . ASP A 1 84 ? 27.823 17.326 -18.887 1.00 92.12 84 ASP A C 1
ATOM 635 O O . ASP A 1 84 ? 28.956 16.851 -18.880 1.00 92.12 84 ASP A O 1
ATOM 639 N N . ALA A 1 85 ? 26.893 16.944 -18.006 1.00 90.81 85 ALA A N 1
ATOM 640 C CA . ALA A 1 85 ? 27.155 16.001 -16.927 1.00 90.81 85 ALA A CA 1
ATOM 641 C C . ALA A 1 85 ? 26.031 14.971 -16.791 1.00 90.81 85 ALA A C 1
ATOM 643 O O . ALA A 1 85 ? 24.839 15.287 -16.875 1.00 90.81 85 ALA A O 1
ATOM 644 N N . VAL A 1 86 ? 26.438 13.728 -16.551 1.00 88.44 86 VAL A N 1
ATOM 645 C CA . VAL A 1 86 ? 25.558 12.572 -16.367 1.00 88.44 86 VAL A CA 1
ATOM 646 C C . VAL A 1 86 ? 25.551 12.190 -14.895 1.00 88.44 86 VAL A C 1
ATOM 648 O O . VAL A 1 86 ? 26.591 12.232 -14.242 1.00 88.44 86 VAL A O 1
ATOM 651 N N . GLU A 1 87 ? 24.384 11.816 -14.379 1.00 89.81 87 GLU A N 1
ATOM 652 C CA . GLU A 1 87 ? 24.254 11.301 -13.016 1.00 89.81 87 GLU A CA 1
ATOM 653 C C . GLU A 1 87 ? 25.082 10.021 -12.828 1.00 89.81 87 GLU A C 1
ATOM 655 O O . GLU A 1 87 ? 25.017 9.101 -13.652 1.00 89.81 87 GLU A O 1
ATOM 660 N N . THR A 1 88 ? 25.848 9.963 -11.738 1.00 87.56 88 THR A N 1
ATOM 661 C CA . THR A 1 88 ? 26.525 8.748 -11.268 1.00 87.56 88 THR A CA 1
ATOM 662 C C . THR A 1 88 ? 25.556 7.900 -10.446 1.00 87.56 88 THR A C 1
ATOM 664 O O . THR A 1 88 ? 24.683 8.451 -9.785 1.00 87.56 88 THR A O 1
ATOM 667 N N . ASP A 1 89 ? 25.716 6.574 -10.460 1.00 85.75 89 ASP A N 1
ATOM 668 C CA . ASP A 1 89 ? 24.912 5.639 -9.650 1.00 85.75 89 ASP A CA 1
ATOM 669 C C . ASP A 1 89 ? 23.398 5.750 -9.883 1.00 85.75 89 ASP A C 1
ATOM 671 O O . ASP A 1 89 ? 22.594 5.799 -8.956 1.00 85.75 89 ASP A O 1
ATOM 675 N N . GLN A 1 90 ? 23.002 5.796 -11.154 1.00 88.38 90 GLN A N 1
ATOM 676 C CA . GLN A 1 90 ? 21.602 5.938 -11.541 1.00 88.38 90 GLN A CA 1
ATOM 677 C C . GLN A 1 90 ? 20.745 4.776 -11.043 1.00 88.38 90 GLN A C 1
ATOM 679 O O . GLN A 1 90 ? 21.060 3.598 -11.242 1.00 88.38 90 GLN A O 1
ATOM 684 N N . MET A 1 91 ? 19.613 5.133 -10.443 1.00 88.12 91 MET A N 1
ATOM 685 C CA . MET A 1 91 ? 18.720 4.194 -9.782 1.00 88.12 91 MET A CA 1
ATOM 686 C C . MET A 1 91 ? 17.384 4.099 -10.518 1.00 88.12 91 MET A C 1
ATOM 688 O O . MET A 1 91 ? 16.802 5.096 -10.941 1.00 88.12 91 MET A O 1
ATOM 692 N N . CYS A 1 92 ? 16.847 2.888 -10.604 1.00 86.19 92 CYS A N 1
ATOM 693 C CA . CYS A 1 92 ? 15.428 2.661 -10.817 1.00 86.19 92 CYS A CA 1
ATOM 694 C C . CYS A 1 92 ? 14.793 2.501 -9.429 1.00 86.19 92 CYS A C 1
ATOM 696 O O . CYS A 1 92 ? 14.953 1.465 -8.786 1.00 86.19 92 CYS A O 1
ATOM 698 N N . MET A 1 93 ? 14.139 3.552 -8.927 1.00 84.31 93 MET A N 1
ATOM 699 C CA . MET A 1 93 ? 13.746 3.669 -7.511 1.00 84.31 93 MET A CA 1
ATOM 700 C C . MET A 1 93 ? 14.950 3.458 -6.571 1.00 84.31 93 MET A C 1
ATOM 702 O O . MET A 1 93 ? 15.826 4.311 -6.514 1.00 84.31 93 MET A O 1
ATOM 706 N N . GLU A 1 94 ? 15.020 2.330 -5.859 1.00 84.00 94 GLU A N 1
ATOM 707 C CA . GLU A 1 94 ? 16.119 1.975 -4.946 1.00 84.00 94 GLU A CA 1
ATOM 708 C C . GLU A 1 94 ? 17.036 0.867 -5.495 1.00 84.00 94 GLU A C 1
ATOM 710 O O . GLU A 1 94 ? 17.905 0.349 -4.780 1.00 84.00 94 GLU A O 1
ATOM 715 N N . ALA A 1 95 ? 16.855 0.480 -6.761 1.00 88.06 95 ALA A N 1
ATOM 716 C CA . ALA A 1 95 ? 17.690 -0.505 -7.435 1.00 88.06 95 ALA A CA 1
ATOM 717 C C . ALA A 1 95 ? 18.714 0.186 -8.353 1.00 88.06 95 ALA A C 1
ATOM 719 O O . ALA A 1 95 ? 18.307 0.927 -9.250 1.00 88.06 95 ALA A O 1
ATOM 720 N N . PRO A 1 96 ? 20.023 -0.061 -8.182 1.00 90.12 96 PRO A N 1
ATOM 721 C CA . PRO A 1 96 ? 21.030 0.476 -9.088 1.00 90.12 96 PRO A CA 1
ATOM 722 C C . PRO A 1 96 ? 20.887 -0.151 -10.474 1.00 90.12 96 PRO A C 1
ATOM 724 O O . PRO A 1 96 ? 20.772 -1.372 -10.613 1.00 90.12 96 PRO A O 1
ATOM 727 N N . ILE A 1 97 ? 20.895 0.688 -11.508 1.00 91.44 97 ILE A N 1
ATOM 728 C CA . ILE A 1 97 ? 20.850 0.244 -12.900 1.00 91.44 97 ILE A CA 1
ATOM 729 C C . ILE A 1 97 ? 22.273 -0.171 -13.305 1.00 91.44 97 ILE A C 1
ATOM 731 O O . ILE A 1 97 ? 23.183 0.657 -13.242 1.00 91.44 97 ILE A O 1
ATOM 735 N N . PRO A 1 98 ? 22.506 -1.425 -13.741 1.00 92.25 98 PRO A N 1
ATOM 736 C CA . PRO A 1 98 ? 23.825 -1.855 -14.183 1.00 92.25 98 PRO A CA 1
ATOM 737 C C . PRO A 1 98 ? 24.323 -1.025 -15.364 1.00 92.25 98 PRO A C 1
ATOM 739 O O . PRO A 1 98 ? 23.583 -0.782 -16.318 1.00 92.25 98 PRO A O 1
ATOM 742 N N . GLU A 1 99 ? 25.607 -0.672 -15.349 1.00 90.31 99 GLU A N 1
ATOM 743 C CA . GLU A 1 99 ? 26.229 0.130 -16.408 1.00 90.31 99 GLU A CA 1
ATOM 744 C C . GLU A 1 99 ? 26.091 -0.516 -17.802 1.00 90.31 99 GLU A C 1
ATOM 746 O O . GLU A 1 99 ? 25.926 0.167 -18.812 1.00 90.31 99 GLU A O 1
ATOM 751 N N . SER A 1 100 ? 26.062 -1.852 -17.855 1.00 92.94 100 SER A N 1
ATOM 752 C CA . SER A 1 100 ? 25.834 -2.627 -19.079 1.00 92.94 100 SER A CA 1
ATOM 753 C C . SER A 1 100 ? 24.449 -2.421 -19.699 1.00 92.94 100 SER A C 1
ATOM 755 O O . SER A 1 100 ? 24.266 -2.769 -20.864 1.00 92.94 100 SER A O 1
ATOM 757 N N . HIS A 1 101 ? 23.473 -1.872 -18.973 1.00 93.81 101 HIS A N 1
ATOM 758 C CA . HIS A 1 101 ? 22.115 -1.663 -19.478 1.00 93.81 101 HIS A CA 1
ATOM 759 C C . HIS A 1 101 ? 21.941 -0.298 -20.147 1.00 93.81 101 HIS A C 1
ATOM 761 O O . HIS A 1 101 ? 20.938 -0.093 -20.823 1.00 93.81 101 HIS A O 1
ATOM 767 N N . PHE A 1 102 ? 22.879 0.638 -19.991 1.00 86.75 102 PHE A N 1
ATOM 768 C CA . PHE A 1 102 ? 22.739 1.976 -20.558 1.00 86.75 102 PHE A CA 1
ATOM 769 C C . PHE A 1 102 ? 23.174 2.056 -22.019 1.00 86.75 102 PHE A C 1
ATOM 771 O O . PHE A 1 102 ? 24.200 1.502 -22.424 1.00 86.75 102 PHE A O 1
ATOM 778 N N . ALA A 1 103 ? 22.423 2.832 -22.798 1.00 82.56 103 ALA A N 1
ATOM 779 C CA . ALA A 1 103 ? 22.895 3.304 -24.092 1.00 82.56 103 ALA A CA 1
ATOM 780 C C . ALA A 1 103 ? 24.049 4.311 -23.901 1.00 82.56 103 ALA A C 1
ATOM 782 O O . ALA A 1 103 ? 24.111 5.010 -22.876 1.00 82.56 103 ALA A O 1
ATOM 783 N N . PRO A 1 104 ? 24.958 4.434 -24.883 1.00 84.06 104 PRO A N 1
ATOM 784 C CA . PRO A 1 104 ? 25.917 5.525 -24.884 1.00 84.06 104 PRO A CA 1
ATOM 785 C C . PRO A 1 104 ? 25.177 6.863 -25.032 1.00 84.06 104 PRO A C 1
ATOM 787 O O . PRO A 1 104 ? 24.277 7.008 -25.859 1.00 84.06 104 PRO A O 1
ATOM 790 N N . LEU A 1 105 ? 25.574 7.861 -24.246 1.00 83.81 105 LEU A N 1
ATOM 791 C CA . LEU A 1 105 ? 25.077 9.232 -24.334 1.00 83.81 105 LEU A CA 1
ATOM 792 C C . LEU A 1 105 ? 26.222 10.141 -24.766 1.00 83.81 105 LEU A C 1
ATOM 794 O O . LEU A 1 105 ? 27.332 10.031 -24.248 1.00 83.81 105 LEU A O 1
ATOM 798 N N . ARG A 1 106 ? 25.955 11.051 -25.705 1.00 89.69 106 ARG A N 1
ATOM 799 C CA . ARG A 1 106 ? 26.912 12.095 -26.071 1.00 89.69 106 ARG A CA 1
ATOM 800 C C . ARG A 1 106 ? 26.973 13.141 -24.960 1.00 89.69 106 ARG A C 1
ATOM 802 O O . ARG A 1 106 ? 25.966 13.781 -24.665 1.00 89.69 106 ARG A O 1
ATOM 809 N N . VAL A 1 107 ? 28.163 13.330 -24.407 1.00 90.81 107 VAL A N 1
ATOM 810 C CA . VAL A 1 107 ? 28.464 14.281 -23.338 1.00 90.81 107 VAL A CA 1
ATOM 811 C C . VAL A 1 107 ? 29.584 15.199 -23.807 1.00 90.81 107 VAL A C 1
ATOM 813 O O . VAL A 1 107 ? 30.580 14.734 -24.361 1.00 90.81 107 VAL A O 1
ATOM 816 N N . CYS A 1 108 ? 29.417 16.502 -23.621 1.00 94.31 108 CYS A N 1
ATOM 817 C CA . CYS A 1 108 ? 30.389 17.507 -24.022 1.00 94.31 108 CYS A CA 1
ATOM 818 C C . CYS A 1 108 ? 30.815 18.335 -22.816 1.00 94.31 108 CYS A C 1
ATOM 820 O O . CYS A 1 108 ? 29.971 18.983 -22.218 1.00 94.31 108 CYS A O 1
ATOM 822 N N . THR A 1 109 ? 32.111 18.385 -22.509 1.00 96.31 109 THR A N 1
ATOM 823 C CA . THR A 1 109 ? 32.649 19.233 -21.426 1.00 96.31 109 THR A CA 1
ATOM 824 C C . THR A 1 109 ? 32.846 20.687 -21.859 1.00 96.31 109 THR A C 1
ATOM 826 O O . THR A 1 109 ? 33.105 21.565 -21.039 1.00 96.31 109 THR A O 1
ATOM 829 N N . SER A 1 110 ? 32.735 20.969 -23.161 1.00 96.56 110 SER A N 1
ATOM 830 C CA . SER A 1 110 ? 32.690 22.325 -23.705 1.00 96.56 110 SER A CA 1
ATOM 831 C C . SER A 1 110 ? 31.755 22.411 -24.909 1.00 96.56 110 SER A C 1
ATOM 833 O O . SER A 1 110 ? 31.598 21.452 -25.668 1.00 96.56 110 SER A O 1
ATOM 835 N N . CYS A 1 111 ? 31.124 23.573 -25.091 1.00 96.06 111 CYS A N 1
ATOM 836 C CA . CYS A 1 111 ? 30.108 23.783 -26.121 1.00 96.06 111 CYS A CA 1
ATOM 837 C C . CYS A 1 111 ? 30.185 25.207 -26.705 1.00 96.06 111 CYS A C 1
ATOM 839 O O . CYS A 1 111 ? 29.434 26.089 -26.289 1.00 96.06 111 CYS A O 1
ATOM 841 N N . PRO A 1 112 ? 31.108 25.473 -27.647 1.00 95.75 112 PRO A N 1
ATOM 842 C CA . PRO A 1 112 ? 31.337 26.828 -28.151 1.00 95.75 112 PRO A CA 1
ATOM 843 C C . PRO A 1 112 ? 30.283 27.293 -29.171 1.00 95.75 112 PRO A C 1
ATOM 845 O O . PRO A 1 112 ? 30.174 28.488 -29.430 1.00 95.75 112 PRO A O 1
ATOM 848 N N . ALA A 1 113 ? 29.504 26.374 -29.750 1.00 93.88 113 ALA A N 1
ATOM 849 C CA . ALA A 1 113 ? 28.486 26.668 -30.758 1.00 93.88 113 ALA A CA 1
ATOM 850 C C . ALA A 1 113 ? 27.246 25.770 -30.607 1.00 93.88 113 ALA A C 1
ATOM 852 O O . ALA A 1 113 ? 27.209 24.862 -29.773 1.00 93.88 113 ALA A O 1
ATOM 853 N N . GLN A 1 114 ? 26.228 26.002 -31.446 1.00 92.81 114 GLN A N 1
ATOM 854 C CA . GLN A 1 114 ? 25.044 25.140 -31.517 1.00 92.81 114 GLN A CA 1
ATOM 855 C C . GLN A 1 114 ? 25.433 23.679 -31.753 1.00 92.81 114 GLN A C 1
ATOM 857 O O . GLN A 1 114 ? 26.402 23.386 -32.456 1.00 92.81 114 GLN A O 1
ATOM 862 N N . ASN A 1 115 ? 24.694 22.765 -31.117 1.00 87.19 115 ASN A N 1
ATOM 863 C CA . ASN A 1 115 ? 24.999 21.332 -31.086 1.00 87.19 115 ASN A CA 1
ATOM 864 C C . ASN A 1 115 ? 26.430 20.999 -30.583 1.00 87.19 115 ASN A C 1
ATOM 866 O O . ASN A 1 115 ? 26.955 19.915 -30.845 1.00 87.19 115 ASN A O 1
ATOM 870 N N . CYS A 1 116 ? 27.086 21.927 -29.878 1.00 91.75 116 CYS A N 1
ATOM 871 C CA . CYS A 1 116 ? 28.467 21.827 -29.396 1.00 91.75 116 CYS A CA 1
ATOM 872 C C . CYS A 1 116 ? 29.497 21.524 -30.494 1.00 91.75 116 CYS A C 1
ATOM 874 O O . CYS A 1 116 ? 30.469 20.803 -30.270 1.00 91.75 116 CYS A O 1
ATOM 876 N N . VAL A 1 117 ? 29.290 22.068 -31.697 1.00 93.12 117 VAL A N 1
ATOM 877 C CA . VAL A 1 117 ? 30.280 21.993 -32.781 1.00 93.12 117 VAL A CA 1
ATOM 878 C C . VAL A 1 117 ? 31.571 22.687 -32.340 1.00 93.12 117 VAL A C 1
ATOM 880 O O . VAL A 1 117 ? 31.523 23.802 -31.834 1.00 93.12 117 VAL A O 1
ATOM 883 N N . GLY A 1 118 ? 32.716 22.020 -32.513 1.00 93.00 118 GLY A N 1
ATOM 884 C CA . GLY A 1 118 ? 34.022 22.505 -32.043 1.00 93.00 118 GLY A CA 1
ATOM 885 C C . GLY A 1 118 ? 34.259 22.348 -30.534 1.00 93.00 118 GLY A C 1
ATOM 886 O O . GLY A 1 118 ? 35.298 22.772 -30.040 1.00 93.00 118 GLY A O 1
ATOM 887 N N . GLY A 1 119 ? 33.307 21.757 -29.804 1.00 93.38 119 GLY A N 1
ATOM 888 C CA . GLY A 1 119 ? 33.438 21.422 -28.388 1.00 93.38 119 GLY A CA 1
ATOM 889 C C . GLY A 1 119 ? 34.118 20.074 -28.143 1.00 93.38 119 GLY A C 1
ATOM 890 O O . GLY A 1 119 ? 34.243 19.243 -29.044 1.00 93.38 119 GLY A O 1
ATOM 891 N N . ALA A 1 120 ? 34.535 19.842 -26.900 1.00 95.81 120 ALA A N 1
ATOM 892 C CA . ALA A 1 120 ? 35.108 18.578 -26.453 1.00 95.81 120 ALA A CA 1
ATOM 893 C C . ALA A 1 120 ? 33.981 17.605 -26.084 1.00 95.81 120 ALA A C 1
ATOM 895 O O . ALA A 1 120 ? 33.433 17.674 -24.987 1.00 95.81 120 ALA A O 1
ATOM 896 N N . CYS A 1 121 ? 33.626 16.718 -27.014 1.00 92.50 121 CYS A N 1
ATOM 897 C CA . CYS A 1 121 ? 32.525 15.771 -26.863 1.00 92.50 121 CYS A CA 1
ATOM 898 C C . CYS A 1 121 ? 33.002 14.321 -26.946 1.00 92.50 121 CYS A C 1
ATOM 900 O O . CYS A 1 121 ? 33.770 13.971 -27.840 1.00 92.50 121 CYS A O 1
ATOM 902 N N . ALA A 1 122 ? 32.471 13.469 -26.076 1.00 90.25 122 ALA A N 1
ATOM 903 C CA . ALA A 1 122 ? 32.676 12.028 -26.090 1.00 90.25 122 ALA A CA 1
ATOM 904 C C . ALA A 1 122 ? 31.343 11.302 -25.876 1.00 90.25 122 ALA A C 1
ATOM 906 O O . ALA A 1 122 ? 30.379 11.871 -25.365 1.00 90.25 122 ALA A O 1
ATOM 907 N N . PHE A 1 123 ? 31.278 10.037 -26.275 1.00 86.75 123 PHE A N 1
ATOM 908 C CA . PHE A 1 123 ? 30.187 9.162 -25.863 1.00 86.75 123 PHE A CA 1
ATOM 909 C C . PHE A 1 123 ? 30.581 8.451 -24.574 1.00 86.75 123 PHE A C 1
ATOM 911 O O . PHE A 1 123 ? 31.733 8.041 -24.420 1.00 86.75 123 PHE A O 1
ATOM 918 N N . THR A 1 124 ? 29.627 8.289 -23.660 1.00 83.88 124 THR A N 1
ATOM 919 C CA . THR A 1 124 ? 29.807 7.376 -22.529 1.00 83.88 124 THR A CA 1
ATOM 920 C C . THR A 1 124 ? 30.011 5.942 -23.023 1.00 83.88 124 THR A C 1
ATOM 922 O O . THR A 1 124 ? 29.738 5.612 -24.182 1.00 83.88 124 THR A O 1
ATOM 925 N N . SER A 1 125 ? 30.490 5.076 -22.132 1.00 83.06 125 SER A N 1
ATOM 926 C CA . SER A 1 125 ? 30.555 3.631 -22.354 1.00 83.06 125 SER A CA 1
ATOM 927 C C . SER A 1 125 ? 29.226 3.111 -22.908 1.00 83.06 125 SER A C 1
ATOM 929 O O . SER A 1 125 ? 28.146 3.370 -22.363 1.00 83.06 125 SER A O 1
ATOM 931 N N . SER A 1 126 ? 29.320 2.368 -24.011 1.00 79.12 126 SER A N 1
ATOM 932 C CA . SER A 1 126 ? 28.182 1.636 -24.552 1.00 79.12 126 SER A CA 1
ATOM 933 C C . SER A 1 126 ? 28.001 0.363 -23.743 1.00 79.12 126 SER A C 1
ATOM 935 O O . SER A 1 126 ? 28.865 -0.515 -23.771 1.00 79.12 126 SER A O 1
ATOM 937 N N . GLY A 1 127 ? 26.874 0.251 -23.047 1.00 88.06 127 GLY A N 1
ATOM 938 C CA . GLY A 1 127 ? 26.442 -1.016 -22.482 1.00 88.06 127 GLY A CA 1
ATOM 939 C C . GLY A 1 127 ? 26.099 -2.032 -23.576 1.00 88.06 127 GLY A C 1
ATOM 940 O O . GLY A 1 127 ? 25.976 -1.699 -24.759 1.00 88.06 127 GLY A O 1
ATOM 941 N N . THR A 1 128 ? 25.921 -3.289 -23.178 1.00 92.25 128 THR A N 1
ATOM 942 C CA . THR A 1 128 ? 25.416 -4.358 -24.053 1.00 92.25 128 THR A CA 1
ATOM 943 C C . THR A 1 128 ? 23.906 -4.268 -24.268 1.00 92.25 128 THR A C 1
ATOM 945 O O . THR A 1 128 ? 23.394 -4.837 -25.229 1.00 92.25 128 THR A O 1
ATOM 948 N N . GLY A 1 129 ? 23.197 -3.557 -23.387 1.00 89.69 129 GLY A N 1
ATOM 949 C CA . GLY A 1 129 ? 21.742 -3.583 -23.310 1.00 89.69 129 GLY A CA 1
ATOM 950 C C . GLY A 1 129 ? 21.228 -4.925 -22.789 1.00 89.69 129 GLY A C 1
ATOM 951 O O . GLY A 1 129 ? 21.999 -5.854 -22.523 1.00 89.69 129 GLY A O 1
ATOM 952 N N . VAL A 1 130 ? 19.911 -5.022 -22.637 1.00 93.69 130 VAL A N 1
ATOM 953 C CA . VAL A 1 130 ? 19.215 -6.256 -22.259 1.00 93.69 130 VAL A CA 1
ATOM 954 C C . VAL A 1 130 ? 18.579 -6.852 -23.518 1.00 93.69 130 VAL A C 1
ATOM 956 O O . VAL A 1 130 ? 17.697 -6.220 -24.101 1.00 93.69 130 VAL A O 1
ATOM 959 N N . PRO A 1 131 ? 19.019 -8.031 -23.988 1.00 92.25 131 PRO A N 1
ATOM 960 C CA . PRO A 1 131 ? 18.479 -8.628 -25.202 1.00 92.25 131 PRO A CA 1
ATOM 961 C C . PRO A 1 131 ? 17.052 -9.147 -24.990 1.00 92.25 131 PRO A C 1
ATOM 963 O O . PRO A 1 131 ? 16.633 -9.416 -23.865 1.00 92.25 131 PRO A O 1
ATOM 966 N N . ASP A 1 132 ? 16.327 -9.305 -26.099 1.00 88.75 132 ASP A N 1
ATOM 967 C CA . ASP A 1 132 ? 15.037 -10.001 -26.178 1.00 88.75 132 ASP A CA 1
ATOM 968 C C . ASP A 1 132 ? 13.973 -9.571 -25.159 1.00 88.75 132 ASP A C 1
ATOM 970 O O . ASP A 1 132 ? 13.109 -10.362 -24.780 1.00 88.75 132 ASP A O 1
ATOM 974 N N . THR A 1 133 ? 13.990 -8.301 -24.760 1.00 92.50 133 THR A N 1
ATOM 975 C CA . THR A 1 133 ? 13.042 -7.755 -23.793 1.00 92.50 133 THR A CA 1
ATOM 976 C C . THR A 1 133 ? 12.353 -6.502 -24.310 1.00 92.50 133 THR A C 1
ATOM 978 O O . THR A 1 133 ? 12.899 -5.764 -25.126 1.00 92.50 133 THR A O 1
ATOM 981 N N . ASP A 1 134 ? 11.148 -6.263 -23.809 1.00 91.19 134 ASP A N 1
ATOM 982 C CA . ASP A 1 134 ? 10.377 -5.036 -24.018 1.00 91.19 134 ASP A CA 1
ATOM 983 C C . ASP A 1 134 ? 10.323 -4.188 -22.737 1.00 91.19 134 ASP A C 1
ATOM 985 O O . ASP A 1 134 ? 10.050 -2.987 -22.785 1.00 91.19 134 ASP A O 1
ATOM 989 N N . TYR A 1 135 ? 10.605 -4.817 -21.592 1.00 92.25 135 TYR A N 1
ATOM 990 C CA . TYR A 1 135 ? 10.554 -4.210 -20.270 1.00 92.25 135 TYR A CA 1
ATOM 991 C C . TYR A 1 135 ? 11.571 -4.853 -19.323 1.00 92.25 135 TYR A C 1
ATOM 993 O O . TYR A 1 135 ? 11.785 -6.067 -19.354 1.00 92.25 135 TYR A O 1
ATOM 1001 N N . VAL A 1 136 ? 12.179 -4.065 -18.440 1.00 93.31 136 VAL A N 1
ATOM 1002 C CA . VAL A 1 136 ? 13.102 -4.583 -17.418 1.00 93.31 136 VAL A CA 1
ATOM 1003 C C . VAL A 1 136 ? 12.524 -4.380 -16.024 1.00 93.31 136 VAL A C 1
ATOM 1005 O O . VAL A 1 136 ? 12.132 -3.274 -15.660 1.00 93.31 136 VAL A O 1
ATOM 1008 N N . LEU A 1 137 ? 12.488 -5.457 -15.238 1.00 94.88 137 LEU A N 1
ATOM 1009 C CA . LEU A 1 137 ? 12.060 -5.434 -13.843 1.00 94.88 137 LEU A CA 1
ATOM 1010 C C . LEU A 1 137 ? 13.261 -5.681 -12.929 1.00 94.88 137 LEU A C 1
ATOM 1012 O O . LEU A 1 137 ? 13.757 -6.801 -12.846 1.00 94.88 137 LEU A O 1
ATOM 1016 N N . TYR A 1 138 ? 13.722 -4.658 -12.219 1.00 94.00 138 TYR A N 1
ATOM 1017 C CA . TYR A 1 138 ? 14.760 -4.820 -11.202 1.00 94.00 138 TYR A CA 1
ATOM 1018 C C . TYR A 1 138 ? 14.144 -5.347 -9.907 1.00 94.00 138 TYR A C 1
ATOM 1020 O O . TYR A 1 138 ? 13.194 -4.762 -9.403 1.00 94.00 138 TYR A O 1
ATOM 1028 N N . VAL A 1 139 ? 14.665 -6.441 -9.356 1.00 93.06 139 VAL A N 1
ATOM 1029 C CA . VAL A 1 139 ? 14.121 -7.094 -8.157 1.00 93.06 139 VAL A CA 1
ATOM 1030 C C . VAL A 1 139 ? 15.180 -7.110 -7.065 1.00 93.06 139 VAL A C 1
ATOM 1032 O O . VAL A 1 139 ? 16.258 -7.685 -7.243 1.00 93.06 139 VAL A O 1
ATOM 1035 N N . ARG A 1 140 ? 14.866 -6.505 -5.919 1.00 90.81 140 ARG A N 1
ATOM 1036 C CA . ARG A 1 140 ? 15.776 -6.399 -4.772 1.00 90.81 140 ARG A CA 1
ATOM 1037 C C . ARG A 1 140 ? 15.033 -6.669 -3.469 1.00 90.81 140 ARG A C 1
ATOM 1039 O O . ARG A 1 140 ? 13.882 -6.268 -3.339 1.00 90.81 140 ARG A O 1
ATOM 1046 N N . ALA A 1 141 ? 15.697 -7.313 -2.510 1.00 88.06 141 ALA A N 1
ATOM 1047 C CA . ALA A 1 141 ? 15.149 -7.555 -1.174 1.00 88.06 141 ALA A CA 1
ATOM 1048 C C . ALA A 1 141 ? 16.034 -6.947 -0.077 1.00 88.06 141 ALA A C 1
ATOM 1050 O O . ALA A 1 141 ? 17.000 -7.566 0.364 1.00 88.06 141 ALA A O 1
ATOM 1051 N N . VAL A 1 142 ? 15.760 -5.707 0.319 1.00 84.25 142 VAL A N 1
ATOM 1052 C CA . VAL A 1 142 ? 16.583 -4.972 1.289 1.00 84.25 142 VAL A CA 1
ATOM 1053 C C . VAL A 1 142 ? 15.717 -4.128 2.205 1.00 84.25 142 VAL A C 1
ATOM 1055 O O . VAL A 1 142 ? 14.732 -3.542 1.767 1.00 84.25 142 VAL A O 1
ATOM 1058 N N . GLN A 1 143 ? 16.131 -4.021 3.465 1.00 83.69 143 GLN A N 1
ATOM 1059 C CA . GLN A 1 143 ? 15.514 -3.101 4.406 1.00 83.69 143 GLN A CA 1
ATOM 1060 C C . GLN A 1 143 ? 15.995 -1.674 4.130 1.00 83.69 143 GLN A C 1
ATOM 1062 O O . GLN A 1 143 ? 17.190 -1.383 4.230 1.00 83.69 143 GLN A O 1
ATOM 1067 N N . THR A 1 144 ? 15.070 -0.781 3.785 1.00 81.75 144 THR A N 1
ATOM 1068 C CA . THR A 1 144 ? 15.347 0.641 3.523 1.00 81.75 144 THR A CA 1
ATOM 1069 C C . THR A 1 144 ? 14.422 1.537 4.337 1.00 81.75 144 THR A C 1
ATOM 1071 O O . THR A 1 144 ? 13.512 1.066 5.020 1.00 81.75 144 THR A O 1
ATOM 1074 N N . ALA A 1 145 ? 14.626 2.854 4.263 1.00 79.25 145 ALA A N 1
ATOM 1075 C CA . ALA A 1 145 ? 13.730 3.813 4.907 1.00 79.25 145 ALA A CA 1
ATOM 1076 C C . ALA A 1 145 ? 12.278 3.704 4.394 1.00 79.25 145 ALA A C 1
ATOM 1078 O O . ALA A 1 145 ? 11.351 4.066 5.116 1.00 79.25 145 ALA A O 1
ATOM 1079 N N . ASN A 1 146 ? 12.079 3.172 3.181 1.00 77.31 146 ASN A N 1
ATOM 1080 C CA . ASN A 1 146 ? 10.761 2.957 2.585 1.00 77.31 146 ASN A CA 1
ATOM 1081 C C . ASN A 1 146 ? 10.052 1.691 3.093 1.00 77.31 146 ASN A C 1
ATOM 1083 O O . ASN A 1 146 ? 8.848 1.556 2.893 1.00 77.31 146 ASN A O 1
ATOM 1087 N N . CYS A 1 147 ? 10.765 0.786 3.766 1.00 72.06 147 CYS A N 1
ATOM 1088 C CA . CYS A 1 147 ? 10.202 -0.475 4.239 1.00 72.06 147 CYS A CA 1
ATOM 1089 C C . CYS A 1 147 ? 9.433 -0.375 5.555 1.00 72.06 147 CYS A C 1
ATOM 1091 O O . CYS A 1 147 ? 8.569 -1.206 5.823 1.00 72.06 147 CYS A O 1
ATOM 1093 N N . GLY A 1 148 ? 9.700 0.656 6.363 1.00 68.81 148 GLY A N 1
ATOM 1094 C CA . GLY A 1 148 ? 9.135 0.758 7.707 1.00 68.81 148 GLY A CA 1
ATOM 1095 C C . GLY A 1 148 ? 9.529 -0.426 8.602 1.00 68.81 148 GLY A C 1
ATOM 1096 O O . GLY A 1 148 ? 10.317 -1.282 8.218 1.00 68.81 148 GLY A O 1
ATOM 1097 N N . ASN A 1 149 ? 8.994 -0.466 9.822 1.00 68.81 149 ASN A N 1
ATOM 1098 C CA . ASN A 1 149 ? 9.273 -1.553 10.775 1.00 68.81 149 ASN A CA 1
ATOM 1099 C C . ASN A 1 149 ? 8.173 -2.622 10.809 1.00 68.81 149 ASN A C 1
ATOM 1101 O O . ASN A 1 149 ? 8.320 -3.602 11.526 1.00 68.81 149 ASN A O 1
ATOM 1105 N N . ASN A 1 150 ? 7.077 -2.408 10.078 1.00 68.19 150 ASN A N 1
ATOM 1106 C CA . ASN A 1 150 ? 5.902 -3.269 10.103 1.00 68.19 150 ASN A CA 1
ATOM 1107 C C . ASN A 1 150 ? 5.638 -3.820 8.694 1.00 68.19 150 ASN A C 1
ATOM 1109 O O . ASN A 1 150 ? 5.849 -3.096 7.715 1.00 68.19 150 ASN A O 1
ATOM 1113 N N . PRO A 1 151 ? 5.096 -5.042 8.574 1.00 71.56 151 PRO A N 1
ATOM 1114 C CA . PRO A 1 151 ? 4.634 -5.591 7.310 1.00 71.56 151 PRO A CA 1
ATOM 1115 C C . PRO A 1 151 ? 3.618 -4.676 6.618 1.00 71.56 151 PRO A C 1
ATOM 1117 O O . PRO A 1 151 ? 2.816 -3.986 7.254 1.00 71.56 151 PRO A O 1
ATOM 1120 N N . MET A 1 152 ? 3.584 -4.730 5.287 1.00 77.75 152 MET A N 1
ATOM 1121 C CA . MET A 1 152 ? 2.512 -4.105 4.518 1.00 77.75 152 MET A CA 1
ATOM 1122 C C . MET A 1 152 ? 1.216 -4.909 4.697 1.00 77.75 152 MET A C 1
ATOM 1124 O O . MET A 1 152 ? 1.000 -5.923 4.040 1.00 77.75 152 MET A O 1
ATOM 1128 N N . TYR A 1 153 ? 0.333 -4.440 5.581 1.00 81.25 153 TYR A N 1
ATOM 1129 C CA . TYR A 1 153 ? -0.970 -5.074 5.831 1.00 81.25 153 TYR A CA 1
ATOM 1130 C C . TYR A 1 153 ? -1.993 -4.854 4.705 1.00 81.25 153 TYR A C 1
ATOM 1132 O O . TYR A 1 153 ? -2.985 -5.581 4.610 1.00 81.25 153 TYR A O 1
ATOM 1140 N N . TRP A 1 154 ? -1.759 -3.868 3.836 1.00 87.00 154 TRP A N 1
ATOM 1141 C CA . TRP A 1 154 ? -2.616 -3.581 2.688 1.00 87.00 154 TRP A CA 1
ATOM 1142 C C . TRP A 1 154 ? -2.608 -4.739 1.684 1.00 87.00 154 TRP A C 1
ATOM 1144 O O . TRP A 1 154 ? -1.560 -5.124 1.176 1.00 87.00 154 TRP A O 1
ATOM 1154 N N . GLY A 1 155 ? -3.781 -5.302 1.392 1.00 83.94 155 GLY A N 1
ATOM 1155 C CA . GLY A 1 155 ? -3.928 -6.431 0.468 1.00 83.94 155 GLY A CA 1
ATOM 1156 C C . GLY A 1 155 ? -3.442 -7.779 1.011 1.00 83.94 155 GLY A C 1
ATOM 1157 O O . GLY A 1 155 ? -3.624 -8.806 0.351 1.00 83.94 155 GLY A O 1
ATOM 1158 N N . ALA A 1 156 ? -2.892 -7.817 2.228 1.00 76.94 156 ALA A N 1
ATOM 1159 C CA . ALA A 1 156 ? -2.423 -9.048 2.847 1.00 76.94 156 ALA A CA 1
ATOM 1160 C C . ALA A 1 156 ? -3.580 -10.048 3.017 1.00 76.94 156 ALA A C 1
ATOM 1162 O O . ALA A 1 156 ? -4.641 -9.718 3.562 1.00 76.94 156 ALA A O 1
ATOM 1163 N N . ASN A 1 157 ? -3.365 -11.283 2.548 1.00 70.62 157 ASN A N 1
ATOM 1164 C CA . ASN A 1 157 ? -4.314 -12.399 2.635 1.00 70.62 157 ASN A CA 1
ATOM 1165 C C . ASN A 1 157 ? -5.701 -12.123 2.024 1.00 70.62 157 ASN A C 1
ATOM 1167 O O . ASN A 1 157 ? -6.705 -12.659 2.492 1.00 70.62 157 ASN A O 1
ATOM 1171 N N . ARG A 1 158 ? -5.781 -11.291 0.974 1.00 75.75 158 ARG A N 1
ATOM 1172 C CA . ARG A 1 158 ? -7.052 -10.988 0.283 1.00 75.75 158 ARG A CA 1
ATOM 1173 C C . ARG A 1 158 ? -7.323 -11.829 -0.960 1.00 75.75 158 ARG A C 1
ATOM 1175 O O . ARG A 1 158 ? -8.441 -11.811 -1.467 1.00 75.75 158 ARG A O 1
ATOM 1182 N N . GLY A 1 159 ? -6.339 -12.623 -1.380 1.00 70.19 159 GLY A N 1
ATOM 1183 C CA . GLY A 1 159 ? -6.443 -13.517 -2.530 1.00 70.19 159 GLY A CA 1
ATOM 1184 C C . GLY A 1 159 ? -6.516 -12.772 -3.863 1.00 70.19 159 GLY A C 1
ATOM 1185 O O . GLY A 1 159 ? -6.517 -11.544 -3.912 1.00 70.19 159 GLY A O 1
ATOM 1186 N N . CYS A 1 160 ? -6.590 -13.535 -4.954 1.00 76.25 160 CYS A N 1
ATOM 1187 C CA . CYS A 1 160 ? -6.657 -12.995 -6.314 1.00 76.25 160 CYS A CA 1
ATOM 1188 C C . CYS A 1 160 ? -7.781 -11.959 -6.526 1.00 76.25 160 CYS A C 1
ATOM 1190 O O . CYS A 1 160 ? -7.488 -10.939 -7.144 1.00 76.25 160 CYS A O 1
ATOM 1192 N N . PRO A 1 161 ? -9.008 -12.119 -5.974 1.00 80.69 161 PRO A N 1
ATOM 1193 C CA . PRO A 1 161 ? -10.081 -11.139 -6.170 1.00 80.69 161 PRO A CA 1
ATOM 1194 C C . PRO A 1 161 ? -9.721 -9.711 -5.751 1.00 80.69 161 PRO A C 1
ATOM 1196 O O . PRO A 1 161 ? -10.252 -8.759 -6.308 1.00 80.69 161 PRO A O 1
ATOM 1199 N N . PHE A 1 162 ? -8.790 -9.534 -4.810 1.00 84.31 162 PHE A N 1
ATOM 1200 C CA . PHE A 1 162 ? -8.328 -8.205 -4.410 1.00 84.31 162 PHE A CA 1
ATOM 1201 C C . PHE A 1 162 ? -7.620 -7.440 -5.533 1.00 84.31 162 PHE A C 1
ATOM 1203 O O . PHE A 1 162 ? -7.657 -6.214 -5.546 1.00 84.31 162 PHE A O 1
ATOM 1210 N N . THR A 1 163 ? -6.964 -8.151 -6.453 1.00 82.12 163 THR A N 1
ATOM 1211 C CA . THR A 1 163 ? -6.227 -7.559 -7.577 1.00 82.12 163 THR A CA 1
ATOM 1212 C C . THR A 1 163 ? -6.935 -7.725 -8.918 1.00 82.12 163 THR A C 1
ATOM 1214 O O . THR A 1 163 ? -6.591 -7.021 -9.864 1.00 82.12 163 THR A O 1
ATOM 1217 N N . THR A 1 164 ? -7.899 -8.645 -9.026 1.00 81.25 164 THR A N 1
ATOM 1218 C CA . THR A 1 164 ? -8.618 -8.922 -10.280 1.00 81.25 164 THR A CA 1
ATOM 1219 C C . THR A 1 164 ? -10.002 -8.293 -10.350 1.00 81.25 164 THR A C 1
ATOM 1221 O O . THR A 1 164 ? -10.468 -7.986 -11.448 1.00 81.25 164 THR A O 1
ATOM 1224 N N . ASP A 1 165 ? -10.669 -8.103 -9.212 1.00 87.62 165 ASP A N 1
ATOM 1225 C CA . ASP A 1 165 ? -12.056 -7.651 -9.181 1.00 87.62 165 ASP A CA 1
ATOM 1226 C C . ASP A 1 165 ? -12.145 -6.156 -8.858 1.00 87.62 165 ASP A C 1
ATOM 1228 O O . ASP A 1 165 ? -11.215 -5.525 -8.357 1.00 87.62 165 ASP A O 1
ATOM 1232 N N . LYS A 1 166 ? -13.319 -5.567 -9.113 1.00 92.25 166 LYS A N 1
ATOM 1233 C CA . LYS A 1 166 ? -13.603 -4.206 -8.654 1.00 92.25 166 LYS A CA 1
ATOM 1234 C C . LYS A 1 166 ? -13.645 -4.165 -7.126 1.00 92.25 166 LYS A C 1
ATOM 1236 O O . LYS A 1 166 ? -14.335 -4.968 -6.499 1.00 92.25 166 LYS A O 1
ATOM 1241 N N . CYS A 1 167 ? -13.014 -3.141 -6.557 1.00 95.62 167 CYS A N 1
ATOM 1242 C CA . CYS A 1 167 ? -13.003 -2.849 -5.121 1.00 95.62 167 CYS A CA 1
ATOM 1243 C C . CYS A 1 167 ? -14.384 -2.537 -4.521 1.00 95.62 167 CYS A C 1
ATOM 1245 O O . CYS A 1 167 ? -14.553 -2.551 -3.301 1.00 95.62 167 CYS A O 1
ATOM 1247 N N . ILE A 1 168 ? -15.377 -2.236 -5.363 1.00 96.31 168 ILE A N 1
ATOM 1248 C CA . ILE A 1 168 ? -16.770 -2.033 -4.969 1.00 96.31 168 ILE A CA 1
ATOM 1249 C C . ILE A 1 168 ? -17.665 -2.828 -5.915 1.00 96.31 168 ILE A C 1
ATOM 1251 O O . ILE A 1 168 ? -17.569 -2.703 -7.138 1.00 96.31 168 ILE A O 1
ATOM 1255 N N . GLN A 1 169 ? -18.574 -3.607 -5.334 1.00 90.62 169 GLN A N 1
ATOM 1256 C CA . GLN A 1 169 ? -19.546 -4.426 -6.051 1.00 90.62 169 GLN A CA 1
ATOM 1257 C C . GLN A 1 169 ? -20.943 -4.131 -5.506 1.00 90.62 169 GLN A C 1
ATOM 1259 O O . GLN A 1 169 ? -21.203 -4.326 -4.325 1.00 90.62 169 GLN A O 1
ATOM 1264 N N . GLY A 1 170 ? -21.846 -3.606 -6.341 1.00 88.12 170 GLY A N 1
ATOM 1265 C CA . GLY A 1 170 ? -23.222 -3.307 -5.916 1.00 88.12 170 GLY A CA 1
ATOM 1266 C C . GLY A 1 170 ? -23.311 -2.339 -4.729 1.00 88.12 170 GLY A C 1
ATOM 1267 O O . GLY A 1 170 ? -24.125 -2.547 -3.836 1.00 88.12 170 GLY A O 1
ATOM 1268 N N . ASN A 1 171 ? -22.460 -1.305 -4.702 1.00 91.69 171 ASN A N 1
ATOM 1269 C CA . ASN A 1 171 ? -22.329 -0.363 -3.582 1.00 91.69 171 ASN A CA 1
ATOM 1270 C C . ASN A 1 171 ? -21.859 -1.006 -2.257 1.00 91.69 171 ASN A C 1
ATOM 1272 O O . ASN A 1 171 ? -22.075 -0.448 -1.184 1.00 91.69 171 ASN A O 1
ATOM 1276 N N . VAL A 1 172 ? -21.199 -2.166 -2.325 1.00 92.31 172 VAL A N 1
ATOM 1277 C CA . VAL A 1 172 ? -20.554 -2.834 -1.188 1.00 92.31 172 VAL A CA 1
ATOM 1278 C C . VAL A 1 172 ? -19.037 -2.819 -1.395 1.00 92.31 172 VAL A C 1
ATOM 1280 O O . VAL A 1 172 ? -18.579 -3.250 -2.455 1.00 92.31 172 VAL A O 1
ATOM 1283 N N . PRO A 1 173 ? -18.241 -2.339 -0.423 1.00 93.56 173 PRO A N 1
ATOM 1284 C CA . PRO A 1 173 ? -16.786 -2.384 -0.516 1.00 93.56 173 PRO A CA 1
ATOM 1285 C C . PRO A 1 173 ? -16.260 -3.810 -0.308 1.00 93.56 173 PRO A C 1
ATOM 1287 O O . PRO A 1 173 ? -16.650 -4.489 0.645 1.00 93.56 173 PRO A O 1
ATOM 1290 N N . VAL A 1 174 ? -15.341 -4.252 -1.169 1.00 87.12 174 VAL A N 1
ATOM 1291 C CA . VAL A 1 174 ? -14.785 -5.612 -1.168 1.00 87.12 174 VAL A CA 1
ATOM 1292 C C . VAL A 1 174 ? -13.249 -5.561 -1.222 1.00 87.12 174 VAL A C 1
ATOM 1294 O O . VAL A 1 174 ? -12.696 -5.279 -2.283 1.00 87.12 174 VAL A O 1
ATOM 1297 N N . PRO A 1 175 ? -12.536 -5.840 -0.110 1.00 86.06 175 PRO A N 1
ATOM 1298 C CA . PRO A 1 175 ? -13.051 -6.079 1.238 1.00 86.06 175 PRO A CA 1
ATOM 1299 C C . PRO A 1 175 ? -13.421 -4.775 1.969 1.00 86.06 175 PRO A C 1
ATOM 1301 O O . PRO A 1 175 ? -12.828 -3.712 1.768 1.00 86.06 175 PRO A O 1
ATOM 1304 N N . SER A 1 176 ? -14.369 -4.881 2.898 1.00 87.00 176 SER A N 1
ATOM 1305 C CA . SER A 1 176 ? -14.954 -3.743 3.621 1.00 87.00 176 SER A CA 1
ATOM 1306 C C . SER A 1 176 ? -14.042 -3.079 4.657 1.00 87.00 176 SER A C 1
ATOM 1308 O O . SER A 1 176 ? -14.452 -2.108 5.289 1.00 87.00 176 SER A O 1
ATOM 1310 N N . ASP A 1 177 ? -12.851 -3.630 4.899 1.00 86.06 177 ASP A N 1
ATOM 1311 C CA . ASP A 1 177 ? -11.827 -3.050 5.773 1.00 86.06 177 ASP A CA 1
ATOM 1312 C C . ASP A 1 177 ? -10.728 -2.303 5.005 1.00 86.06 177 ASP A C 1
ATOM 1314 O O . ASP A 1 177 ? -9.900 -1.659 5.635 1.00 86.06 177 ASP A O 1
ATOM 1318 N N . HIS A 1 178 ? -10.743 -2.338 3.669 1.00 92.00 178 HIS A N 1
ATOM 1319 C CA . HIS A 1 178 ? -9.831 -1.571 2.810 1.00 92.00 178 HIS A CA 1
ATOM 1320 C C . HIS A 1 178 ? -10.555 -0.417 2.125 1.00 92.00 178 HIS A C 1
ATOM 1322 O O . HIS A 1 178 ? -10.073 0.719 2.115 1.00 92.00 178 HIS A O 1
ATOM 1328 N N . PHE A 1 179 ? -11.727 -0.730 1.571 1.00 96.69 179 PHE A N 1
ATOM 1329 C CA . PHE A 1 179 ? -12.512 0.182 0.758 1.00 96.69 179 PHE A CA 1
ATOM 1330 C C . PHE A 1 179 ? -13.751 0.675 1.494 1.00 96.69 179 PHE A C 1
ATOM 1332 O O . PHE A 1 179 ? -14.226 0.063 2.456 1.00 96.69 179 PHE A O 1
ATOM 1339 N N . CYS A 1 180 ? -14.298 1.782 1.012 1.00 96.56 180 CYS A N 1
ATOM 1340 C CA . CYS A 1 180 ? -15.432 2.450 1.630 1.00 96.56 180 CYS A CA 1
ATOM 1341 C C . CYS A 1 180 ? -16.398 3.013 0.583 1.00 96.56 180 CYS A C 1
ATOM 1343 O O . CYS A 1 180 ? -16.030 3.290 -0.556 1.00 96.56 180 CYS A O 1
ATOM 1345 N N . VAL A 1 181 ? -17.660 3.161 0.981 1.00 96.69 181 VAL A N 1
ATOM 1346 C CA . VAL A 1 181 ? -18.754 3.673 0.130 1.00 96.69 181 VAL A CA 1
ATOM 1347 C C . VAL A 1 181 ? -19.518 4.826 0.785 1.00 96.69 181 VAL A C 1
ATOM 1349 O O . VAL A 1 181 ? -20.447 5.364 0.194 1.00 96.69 181 VAL A O 1
ATOM 1352 N N . ASP A 1 182 ? -19.119 5.213 1.995 1.00 94.38 182 ASP A N 1
ATOM 1353 C CA . ASP A 1 182 ? -19.701 6.309 2.763 1.00 94.38 182 ASP A CA 1
ATOM 1354 C C . ASP A 1 182 ? -18.585 7.284 3.147 1.00 94.38 182 ASP A C 1
ATOM 1356 O O . ASP A 1 182 ? -17.630 6.904 3.820 1.00 94.38 182 ASP A O 1
ATOM 1360 N N . ALA A 1 183 ? -18.694 8.537 2.704 1.00 94.50 183 ALA A N 1
ATOM 1361 C CA . ALA A 1 183 ? -17.708 9.577 2.988 1.00 94.50 183 ALA A CA 1
ATOM 1362 C C . ALA A 1 183 ? -17.701 10.006 4.468 1.00 94.50 183 ALA A C 1
ATOM 1364 O O . ALA A 1 183 ? -16.702 10.548 4.937 1.00 94.50 183 ALA A O 1
ATOM 1365 N N . ALA A 1 184 ? -18.792 9.765 5.204 1.00 92.44 184 ALA A N 1
ATOM 1366 C CA . ALA A 1 184 ? -18.944 10.144 6.608 1.00 92.44 184 ALA A CA 1
ATOM 1367 C C . ALA A 1 184 ? -18.516 9.042 7.594 1.00 92.44 184 ALA A C 1
ATOM 1369 O O . ALA A 1 184 ? -18.592 9.244 8.806 1.00 92.44 184 ALA A O 1
ATOM 1370 N N . VAL A 1 185 ? -18.077 7.882 7.098 1.00 92.06 185 VAL A N 1
ATOM 1371 C CA . VAL A 1 185 ? -17.710 6.742 7.945 1.00 92.06 185 VAL A CA 1
ATOM 1372 C C . VAL A 1 185 ? -16.487 7.051 8.822 1.00 92.06 185 VAL A C 1
ATOM 1374 O O . VAL A 1 185 ? -15.452 7.518 8.341 1.00 92.06 185 VAL A O 1
ATOM 1377 N N . ASP A 1 186 ? -16.593 6.727 10.110 1.00 91.69 186 ASP A N 1
ATOM 1378 C CA . ASP A 1 186 ? -15.483 6.722 11.067 1.00 91.69 186 ASP A CA 1
ATOM 1379 C C . ASP A 1 186 ? -14.951 5.287 11.193 1.00 91.69 186 ASP A C 1
ATOM 1381 O O . ASP A 1 186 ? -15.665 4.369 11.611 1.00 91.69 186 ASP A O 1
ATOM 1385 N N . SER A 1 187 ? -13.705 5.069 10.771 1.00 94.88 187 SER A N 1
ATOM 1386 C CA . SER A 1 187 ? -13.093 3.738 10.692 1.00 94.88 187 SER A CA 1
ATOM 1387 C C . SER A 1 187 ? -11.634 3.773 11.153 1.00 94.88 187 SER A C 1
ATOM 1389 O O . SER A 1 187 ? -11.135 4.796 11.613 1.00 94.88 187 SER A O 1
ATOM 1391 N N . CYS A 1 188 ? -10.948 2.641 11.069 1.00 96.00 188 CYS A N 1
ATOM 1392 C CA . CYS A 1 188 ? -9.518 2.534 11.336 1.00 96.00 188 CYS A CA 1
ATOM 1393 C C . CYS A 1 188 ? -8.760 2.312 10.029 1.00 96.00 188 CYS A C 1
ATOM 1395 O O . CYS A 1 188 ? -9.314 1.768 9.070 1.00 96.00 188 CYS A O 1
ATOM 1397 N N . SER A 1 189 ? -7.494 2.723 9.992 1.00 94.94 189 SER A N 1
ATOM 1398 C CA . SER A 1 189 ? -6.579 2.336 8.921 1.00 94.94 189 SER A CA 1
ATOM 1399 C C . SER A 1 189 ? -6.381 0.815 8.917 1.00 94.94 189 SER A C 1
ATOM 1401 O O . SER A 1 189 ? -6.585 0.151 9.935 1.00 94.94 189 SER A O 1
ATOM 1403 N N . VAL A 1 190 ? -5.988 0.245 7.772 1.00 91.06 190 VAL A N 1
ATOM 1404 C CA . VAL A 1 190 ? -5.818 -1.216 7.621 1.00 91.06 190 VAL A CA 1
ATOM 1405 C C . VAL A 1 190 ? -4.789 -1.780 8.601 1.00 91.06 190 VAL A C 1
ATOM 1407 O O . VAL A 1 190 ? -4.977 -2.875 9.110 1.00 91.06 190 VAL A O 1
ATOM 1410 N N . ASP A 1 191 ? -3.733 -1.026 8.892 1.00 90.06 191 ASP A N 1
ATOM 1411 C CA . ASP A 1 191 ? -2.682 -1.360 9.861 1.00 90.06 191 ASP A CA 1
ATOM 1412 C C . ASP A 1 191 ? -3.058 -1.017 11.317 1.00 90.06 191 ASP A C 1
ATOM 1414 O O . ASP A 1 191 ? -2.249 -1.184 12.226 1.00 90.06 191 ASP A O 1
ATOM 1418 N N . LEU A 1 192 ? -4.275 -0.509 11.539 1.00 94.25 192 LEU A N 1
ATOM 1419 C CA . LEU A 1 192 ? -4.811 -0.073 12.827 1.00 94.25 192 LEU A CA 1
ATOM 1420 C C . LEU A 1 192 ? -3.976 1.012 13.530 1.00 94.25 192 LEU A C 1
ATOM 1422 O O . LEU A 1 192 ? -4.205 1.277 14.704 1.00 94.25 192 LEU A O 1
ATOM 1426 N N . THR A 1 193 ? -3.028 1.679 12.870 1.00 94.12 193 THR A N 1
ATOM 1427 C CA . THR A 1 193 ? -2.184 2.690 13.537 1.00 94.12 193 THR A CA 1
ATOM 1428 C C . THR A 1 193 ? -2.879 4.039 13.707 1.00 94.12 193 THR A C 1
ATOM 1430 O O . THR A 1 193 ? -2.425 4.884 14.481 1.00 94.12 193 THR A O 1
ATOM 1433 N N . SER A 1 194 ? -3.992 4.260 13.006 1.00 96.75 194 SER A N 1
ATOM 1434 C CA . SER A 1 194 ? -4.690 5.539 13.000 1.00 96.75 194 SER A CA 1
ATOM 1435 C C . SER A 1 194 ? -6.195 5.370 12.825 1.00 96.75 194 SER A C 1
ATOM 1437 O O . SER A 1 194 ? -6.673 4.449 12.156 1.00 96.75 194 SER A O 1
ATOM 1439 N N . ARG A 1 195 ? -6.957 6.303 13.394 1.00 96.88 195 ARG A N 1
ATOM 1440 C CA . ARG A 1 195 ? -8.329 6.557 12.948 1.00 96.88 195 ARG A CA 1
ATOM 1441 C C . ARG A 1 195 ? -8.299 7.043 11.502 1.00 96.88 195 ARG A C 1
ATOM 1443 O O . ARG A 1 195 ? -7.416 7.801 11.100 1.00 96.88 195 ARG A O 1
ATOM 1450 N N . ALA A 1 196 ? -9.275 6.614 10.723 1.00 96.94 196 ALA A N 1
ATOM 1451 C CA . ALA A 1 196 ? -9.309 6.802 9.288 1.00 96.94 196 ALA A CA 1
ATOM 1452 C C . ALA A 1 196 ? -10.648 7.347 8.807 1.00 96.94 196 ALA A C 1
ATOM 1454 O O . ALA A 1 196 ? -11.705 7.084 9.380 1.00 96.94 196 ALA A O 1
ATOM 1455 N N . VAL A 1 197 ? -10.566 8.073 7.698 1.00 95.31 197 VAL A N 1
ATOM 1456 C CA . VAL A 1 197 ? -11.708 8.594 6.948 1.00 95.31 197 VAL A CA 1
ATOM 1457 C C . VAL A 1 197 ? -11.761 7.942 5.574 1.00 95.31 197 VAL A C 1
ATOM 1459 O O . VAL A 1 197 ? -10.753 7.431 5.076 1.00 95.31 197 VAL A O 1
ATOM 1462 N N . CYS A 1 198 ? -12.930 7.972 4.947 1.00 96.94 198 CYS A N 1
ATOM 1463 C CA . CYS A 1 198 ? -13.087 7.501 3.580 1.00 96.94 198 CYS A CA 1
ATOM 1464 C C . CYS A 1 198 ? -12.630 8.560 2.569 1.00 96.94 198 CYS A C 1
ATOM 1466 O O . CYS A 1 198 ? -13.010 9.724 2.666 1.00 96.94 198 CYS A O 1
ATOM 1468 N N . THR A 1 199 ? -11.855 8.163 1.557 1.00 96.50 199 THR A N 1
ATOM 1469 C CA . THR A 1 199 ? -11.400 9.077 0.489 1.00 96.50 199 THR A CA 1
ATOM 1470 C C . THR A 1 199 ? -12.435 9.327 -0.613 1.00 96.50 199 THR A C 1
ATOM 1472 O O . THR A 1 199 ? -12.110 9.974 -1.615 1.00 96.50 199 THR A O 1
ATOM 1475 N N . LEU A 1 200 ? -13.664 8.827 -0.438 1.00 97.25 200 LEU A N 1
ATOM 1476 C CA . LEU A 1 200 ? -14.774 9.004 -1.369 1.00 97.25 200 LEU A CA 1
ATOM 1477 C C . LEU A 1 200 ? -15.074 10.487 -1.575 1.00 97.25 200 LEU A C 1
ATOM 1479 O O . LEU A 1 200 ? -15.347 11.226 -0.631 1.00 97.25 200 LEU A O 1
ATOM 1483 N N . ARG A 1 201 ? -15.054 10.910 -2.833 1.00 95.06 201 ARG A N 1
ATOM 1484 C CA . ARG A 1 201 ? -15.329 12.280 -3.248 1.00 95.06 201 ARG A CA 1
ATOM 1485 C C . ARG A 1 201 ? -15.907 12.316 -4.655 1.00 95.06 201 ARG A C 1
ATOM 1487 O O . ARG A 1 201 ? -15.763 11.373 -5.432 1.00 95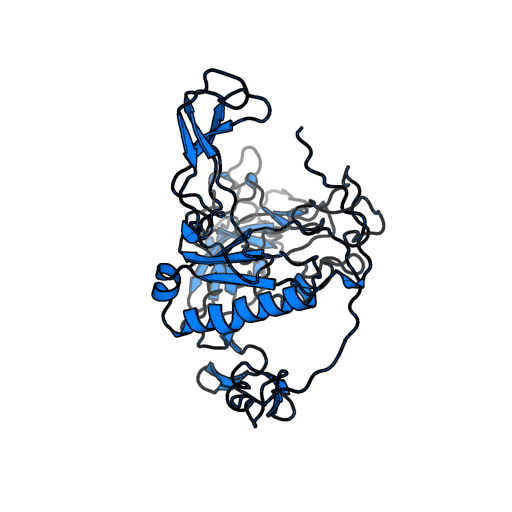.06 201 ARG A O 1
ATOM 1494 N N . THR A 1 202 ? -16.496 13.448 -5.012 1.00 95.44 202 THR A N 1
ATOM 1495 C CA . THR A 1 202 ? -16.782 13.758 -6.415 1.00 95.44 202 THR A CA 1
ATOM 1496 C C . THR A 1 202 ? -15.485 14.206 -7.088 1.00 95.44 202 THR A C 1
ATOM 1498 O O . THR A 1 202 ? -14.906 15.226 -6.715 1.00 95.44 202 THR A O 1
ATOM 1501 N N . SER A 1 203 ? -15.005 13.424 -8.050 1.00 89.44 203 SER A N 1
ATOM 1502 C CA . SER A 1 203 ? -13.849 13.737 -8.886 1.00 89.44 203 SER A CA 1
ATOM 1503 C C . SER A 1 203 ? -14.163 14.897 -9.827 1.00 89.44 203 SER A C 1
ATOM 1505 O O . SER A 1 203 ? -15.230 14.943 -10.441 1.00 89.44 203 SER A O 1
ATOM 1507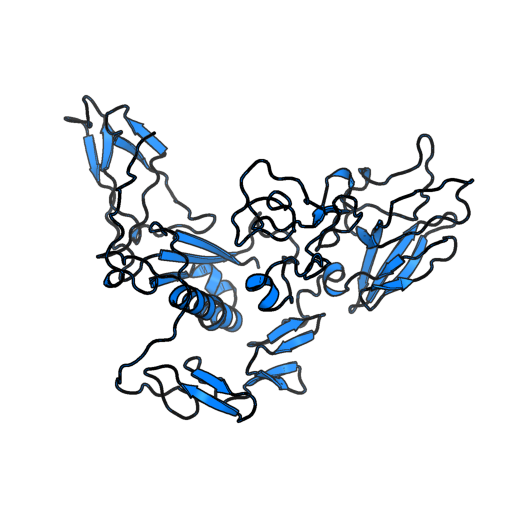 N N . THR A 1 204 ? -13.212 15.819 -9.961 1.00 88.25 204 THR A N 1
ATOM 1508 C CA . THR A 1 204 ? -13.227 16.863 -10.996 1.00 88.25 204 THR A CA 1
ATOM 1509 C C . THR A 1 204 ? -12.791 16.319 -12.353 1.00 88.25 204 THR A C 1
ATOM 1511 O O . THR A 1 204 ? -13.226 16.824 -13.384 1.00 88.25 204 THR A O 1
ATOM 1514 N N . ASP A 1 205 ? -11.960 15.274 -12.352 1.00 81.25 205 ASP A N 1
ATOM 1515 C CA . ASP A 1 205 ? -11.496 14.596 -13.558 1.00 81.25 205 ASP A CA 1
ATOM 1516 C C . ASP A 1 205 ? -12.477 13.498 -13.973 1.00 81.25 205 ASP A C 1
ATOM 1518 O O . ASP A 1 205 ? -13.112 12.858 -13.126 1.00 81.25 205 ASP A O 1
ATOM 1522 N N . SER A 1 206 ? -12.557 13.238 -15.280 1.00 90.75 206 SER A N 1
ATOM 1523 C CA . SER A 1 206 ? -13.348 12.133 -15.825 1.00 90.75 206 SER A CA 1
ATOM 1524 C C . SER A 1 206 ? -12.800 10.791 -15.341 1.00 90.75 206 SER A C 1
ATOM 1526 O O . SER A 1 206 ? -11.679 10.418 -15.686 1.00 90.75 206 SER A O 1
ATOM 1528 N N . ILE A 1 207 ? -13.610 10.032 -14.600 1.00 93.75 207 ILE A N 1
ATOM 1529 C CA . ILE A 1 207 ? -13.262 8.671 -14.179 1.00 93.75 207 ILE A CA 1
ATOM 1530 C C . ILE A 1 207 ? -13.469 7.720 -15.371 1.00 93.75 207 ILE A C 1
ATOM 1532 O O . ILE A 1 207 ? -14.571 7.692 -15.932 1.00 93.75 207 ILE A O 1
ATOM 1536 N N . PRO A 1 208 ? -12.459 6.930 -15.783 1.00 93.88 208 PRO A N 1
ATOM 1537 C CA . PRO A 1 208 ? -12.613 5.953 -16.860 1.00 93.88 208 PRO A CA 1
ATOM 1538 C C . PRO A 1 208 ? -13.710 4.927 -16.554 1.00 93.88 208 PRO A C 1
ATOM 1540 O O . PRO A 1 208 ? -13.827 4.477 -15.420 1.00 93.88 208 PRO A O 1
ATOM 1543 N N . ALA A 1 209 ? -14.477 4.493 -17.561 1.00 92.56 209 ALA A N 1
ATOM 1544 C CA . ALA A 1 209 ? -15.630 3.598 -17.370 1.00 92.56 209 ALA A CA 1
ATOM 1545 C C . ALA A 1 209 ? -15.294 2.289 -16.623 1.00 92.56 209 ALA A C 1
ATOM 1547 O O . ALA A 1 209 ? -16.102 1.780 -15.845 1.00 92.56 209 ALA A O 1
ATOM 1548 N N . TYR A 1 210 ? -14.084 1.753 -16.812 1.00 90.50 210 TYR A N 1
ATOM 1549 C CA . TYR A 1 210 ? -13.625 0.558 -16.099 1.00 90.50 210 TYR A CA 1
ATOM 1550 C C . TYR A 1 210 ? -13.375 0.812 -14.596 1.00 90.50 210 TYR A C 1
ATOM 1552 O O . TYR A 1 210 ? -13.589 -0.099 -13.800 1.00 90.50 210 TYR A O 1
ATOM 1560 N N . ASN A 1 211 ? -13.075 2.057 -14.207 1.00 93.75 211 ASN A N 1
ATOM 1561 C CA . ASN A 1 211 ? -12.881 2.529 -12.827 1.00 93.75 211 ASN A CA 1
ATOM 1562 C C . ASN A 1 211 ? -14.119 3.241 -12.245 1.00 93.75 211 ASN A C 1
ATOM 1564 O O . ASN A 1 211 ? -14.060 3.837 -11.174 1.00 93.75 211 ASN A O 1
ATOM 1568 N N . GLN A 1 212 ? -15.265 3.203 -12.932 1.00 94.94 212 GLN A N 1
ATOM 1569 C CA . GLN A 1 212 ? -16.525 3.686 -12.367 1.00 94.94 212 GLN A CA 1
ATOM 1570 C C . GLN A 1 212 ? -17.148 2.590 -11.494 1.00 94.94 212 GLN A C 1
ATOM 1572 O O . GLN A 1 212 ? -17.428 1.476 -11.958 1.00 94.94 212 GLN A O 1
ATOM 1577 N N . TYR A 1 213 ? -17.340 2.914 -10.216 1.00 95.31 213 TYR A N 1
ATOM 1578 C CA . TYR A 1 213 ? -17.824 1.992 -9.180 1.00 95.31 213 TYR A CA 1
ATOM 1579 C C . TYR A 1 213 ? -19.245 2.299 -8.696 1.00 95.31 213 TYR A C 1
ATOM 1581 O O . TYR A 1 213 ? -19.900 1.440 -8.107 1.00 95.31 213 TYR A O 1
ATOM 1589 N N . PHE A 1 214 ? -19.720 3.517 -8.949 1.00 95.88 214 PHE A N 1
ATOM 1590 C CA . PHE A 1 214 ? -20.997 4.034 -8.471 1.00 95.88 214 PHE A CA 1
ATOM 1591 C C . PHE A 1 214 ? -21.898 4.430 -9.640 1.00 95.88 214 PHE A C 1
ATOM 1593 O O . PHE A 1 214 ? -21.441 4.589 -10.771 1.00 95.88 214 PHE A O 1
ATOM 1600 N N . SER A 1 215 ? -23.189 4.627 -9.359 1.00 94.38 215 SER A N 1
ATOM 1601 C CA . SER A 1 215 ? -24.154 5.119 -10.351 1.00 94.38 215 SER A CA 1
ATOM 1602 C C . SER A 1 215 ? -23.812 6.521 -10.861 1.00 94.38 215 SER A C 1
ATOM 1604 O O . SER A 1 215 ? -24.045 6.823 -12.028 1.00 94.38 215 SER A O 1
ATOM 1606 N N . ASN A 1 216 ? -23.241 7.371 -10.001 1.00 94.31 216 ASN A N 1
ATOM 1607 C CA . ASN A 1 216 ? -22.654 8.640 -10.411 1.00 94.31 216 ASN A CA 1
ATOM 1608 C C . ASN A 1 216 ? -21.237 8.390 -10.972 1.00 94.31 216 ASN A C 1
ATOM 1610 O O . ASN A 1 216 ? -20.353 8.016 -10.196 1.00 94.31 216 ASN A O 1
ATOM 1614 N N . PRO A 1 217 ? -20.984 8.642 -12.272 1.00 94.94 217 PRO A N 1
ATOM 1615 C CA . PRO A 1 217 ? -19.701 8.348 -12.914 1.00 94.94 217 PRO A CA 1
ATOM 1616 C C . PRO A 1 217 ? -18.551 9.243 -12.434 1.00 94.94 217 PRO A C 1
ATOM 1618 O O . PRO A 1 217 ? -17.397 8.955 -12.730 1.00 94.94 217 PRO A O 1
ATOM 1621 N N . SER A 1 218 ? -18.842 10.322 -11.703 1.00 95.50 218 SER A N 1
ATOM 1622 C CA . SER A 1 218 ? -17.835 11.203 -11.107 1.00 95.50 218 SER A CA 1
ATOM 1623 C C . SER A 1 218 ? -17.515 10.848 -9.655 1.00 95.50 218 SER A C 1
ATOM 1625 O O . SER A 1 218 ? -16.658 11.489 -9.059 1.00 95.50 218 SER A O 1
ATOM 1627 N N . LEU A 1 219 ? -18.195 9.875 -9.050 1.00 96.31 219 LEU A N 1
ATOM 1628 C CA . LEU A 1 219 ? -17.994 9.520 -7.647 1.00 96.31 219 LEU A CA 1
ATOM 1629 C C . LEU A 1 219 ? -16.912 8.431 -7.517 1.00 96.31 219 LEU A C 1
ATOM 1631 O O . LEU A 1 219 ? -16.996 7.396 -8.173 1.00 96.31 219 LEU A O 1
ATOM 1635 N N . GLY A 1 220 ? -15.899 8.658 -6.676 1.00 96.12 220 GLY A N 1
ATOM 1636 C CA . GLY A 1 220 ? -14.786 7.721 -6.484 1.00 96.12 220 GLY A CA 1
ATOM 1637 C C . GLY A 1 220 ? -13.701 8.228 -5.526 1.00 96.12 220 GLY A C 1
ATOM 1638 O O . GLY A 1 220 ? -13.903 9.179 -4.775 1.00 96.12 220 GLY A O 1
ATOM 1639 N N . GLY A 1 221 ? -12.550 7.561 -5.530 1.00 95.31 221 GLY A N 1
ATOM 1640 C CA . GLY A 1 221 ? -11.334 7.926 -4.800 1.00 95.31 221 GLY A CA 1
ATOM 1641 C C . GLY A 1 221 ? -10.335 8.719 -5.654 1.00 95.31 221 GLY A C 1
ATOM 1642 O O . GLY A 1 221 ? -10.704 9.446 -6.575 1.00 95.31 221 GLY A O 1
ATOM 1643 N N . SER A 1 222 ? -9.042 8.598 -5.344 1.00 92.69 222 SER A N 1
ATOM 1644 C CA . SER A 1 222 ? -7.967 9.155 -6.178 1.00 92.69 222 SER A CA 1
ATOM 1645 C C . SER A 1 222 ? -7.589 8.213 -7.319 1.00 92.69 222 SER A C 1
ATOM 1647 O O . SER A 1 222 ? -7.674 6.997 -7.179 1.00 92.69 222 SER A O 1
ATOM 1649 N N . SER A 1 223 ? -7.078 8.774 -8.416 1.00 92.25 223 SER A N 1
ATOM 1650 C CA . SER A 1 223 ? -6.538 8.000 -9.543 1.00 92.25 223 SER A CA 1
ATOM 1651 C C . SER A 1 223 ? -5.405 7.051 -9.144 1.00 92.25 223 SER A C 1
ATOM 1653 O O . SER A 1 223 ? -5.232 6.023 -9.783 1.00 92.25 223 SER A O 1
ATOM 1655 N N . PHE A 1 224 ? -4.668 7.364 -8.072 1.00 90.25 224 PHE A N 1
ATOM 1656 C CA . PHE A 1 224 ? -3.615 6.503 -7.527 1.00 90.25 224 PHE A CA 1
ATOM 1657 C C . PHE A 1 224 ? -4.124 5.110 -7.132 1.00 90.25 224 PHE A C 1
ATOM 1659 O O . PHE A 1 224 ? -3.428 4.127 -7.346 1.00 90.25 224 PHE A O 1
ATOM 1666 N N . ALA A 1 225 ? -5.326 5.026 -6.562 1.00 92.25 225 ALA A N 1
ATOM 1667 C CA . ALA A 1 225 ? -5.933 3.767 -6.139 1.00 92.25 225 ALA A CA 1
ATOM 1668 C C . ALA A 1 225 ? -6.978 3.288 -7.156 1.00 92.25 225 ALA A C 1
ATOM 1670 O O . ALA A 1 225 ? -8.026 2.794 -6.758 1.00 92.25 225 ALA A O 1
ATOM 1671 N N . ASP A 1 226 ? -6.761 3.538 -8.451 1.00 94.38 226 ASP A N 1
ATOM 1672 C CA . ASP A 1 226 ? -7.726 3.253 -9.520 1.00 94.38 226 ASP A CA 1
ATOM 1673 C C . ASP A 1 226 ? -9.117 3.862 -9.281 1.00 94.38 226 ASP A C 1
ATOM 1675 O O . ASP A 1 226 ? -10.124 3.370 -9.767 1.00 94.38 226 ASP A O 1
ATOM 1679 N N . TYR A 1 227 ? -9.193 4.987 -8.564 1.00 95.88 227 TYR A N 1
ATOM 1680 C CA . TYR A 1 227 ? -10.440 5.610 -8.100 1.00 95.88 227 TYR A CA 1
ATOM 1681 C C . TYR A 1 227 ? -11.242 4.764 -7.099 1.00 95.88 227 TYR A C 1
ATOM 1683 O O . TYR A 1 227 ? -12.382 5.114 -6.788 1.00 95.88 227 TYR A O 1
ATOM 1691 N N . CYS A 1 228 ? -10.669 3.706 -6.529 1.00 96.81 228 CYS A N 1
ATOM 1692 C CA . CYS A 1 228 ? -11.225 3.039 -5.362 1.00 96.81 228 CYS A CA 1
ATOM 1693 C C . CYS A 1 228 ? -11.176 3.988 -4.156 1.00 96.81 228 CYS A C 1
ATOM 1695 O O . CYS A 1 228 ? -10.106 4.494 -3.803 1.00 96.81 228 CYS A O 1
ATOM 1697 N N . PRO A 1 229 ? -12.309 4.256 -3.493 1.00 97.31 229 PRO A N 1
ATOM 1698 C CA . PRO A 1 229 ? -12.312 4.948 -2.216 1.00 97.31 229 PRO A CA 1
ATOM 1699 C C . PRO A 1 229 ? -11.764 4.022 -1.129 1.00 97.31 229 PRO A C 1
ATOM 1701 O O . PRO A 1 229 ? -12.233 2.895 -0.965 1.00 97.31 229 PRO A O 1
ATOM 1704 N N . ILE A 1 230 ? -10.780 4.508 -0.382 1.00 96.75 230 ILE A N 1
ATOM 1705 C CA . ILE A 1 230 ? -10.027 3.754 0.625 1.00 96.75 230 ILE A CA 1
ATOM 1706 C C . ILE A 1 230 ? -10.137 4.423 1.993 1.00 96.75 230 ILE A C 1
ATOM 1708 O O . ILE A 1 230 ? -10.355 5.636 2.081 1.00 96.75 230 ILE A O 1
ATOM 1712 N N . TYR A 1 231 ? -9.934 3.653 3.058 1.00 95.81 231 TYR A N 1
ATOM 1713 C CA . TYR A 1 231 ? -9.701 4.228 4.381 1.00 95.81 231 TYR A CA 1
ATOM 1714 C C . TYR A 1 231 ? -8.287 4.800 4.460 1.00 95.81 231 TYR A C 1
ATOM 1716 O O . TYR A 1 231 ? -7.309 4.076 4.278 1.00 95.81 231 TYR A O 1
ATOM 1724 N N . THR A 1 232 ? -8.174 6.091 4.765 1.00 94.25 232 THR A N 1
ATOM 1725 C CA . THR A 1 232 ? -6.884 6.753 4.976 1.00 94.25 232 THR A CA 1
ATOM 1726 C C . THR A 1 232 ? -6.787 7.319 6.385 1.00 94.25 232 THR A C 1
ATOM 1728 O O . THR A 1 232 ? -7.689 8.023 6.849 1.00 94.25 232 THR A O 1
ATOM 1731 N N . GLY A 1 233 ? -5.695 6.991 7.077 1.00 95.44 233 GLY A N 1
ATOM 1732 C CA . GLY A 1 233 ? -5.381 7.568 8.379 1.00 95.44 233 GLY A CA 1
ATOM 1733 C C . GLY A 1 233 ? -5.109 9.067 8.262 1.00 95.44 233 GLY A C 1
ATOM 1734 O O . GLY A 1 233 ? -4.562 9.533 7.263 1.00 95.44 233 GLY A O 1
ATOM 1735 N N . TYR A 1 234 ? -5.465 9.839 9.286 1.00 95.31 234 TYR A N 1
ATOM 1736 C CA . TYR A 1 234 ? -5.212 11.283 9.314 1.00 95.31 234 TYR A CA 1
ATOM 1737 C C . TYR A 1 234 ? -4.372 11.683 10.529 1.00 95.31 234 TYR A C 1
ATOM 1739 O O . TYR A 1 234 ? -4.340 10.992 11.544 1.00 95.31 234 TYR A O 1
ATOM 1747 N N . LYS A 1 235 ? -3.684 12.831 10.442 1.00 95.62 235 LYS A N 1
ATOM 1748 C CA . LYS A 1 235 ? -2.680 13.257 11.437 1.00 95.62 235 LYS A CA 1
ATOM 1749 C C . LYS A 1 235 ? -3.213 13.299 12.873 1.00 95.62 235 LYS A C 1
ATOM 1751 O O . LYS A 1 235 ? -2.540 12.816 13.773 1.00 95.62 235 LYS A O 1
ATOM 1756 N N . GLY A 1 236 ? -4.406 13.861 13.085 1.00 94.88 236 GLY A N 1
ATOM 1757 C CA . GLY A 1 236 ? -5.047 13.928 14.408 1.00 94.88 236 GLY A CA 1
ATOM 1758 C C . GLY A 1 236 ? -5.673 12.609 14.880 1.00 94.88 236 GLY A C 1
ATOM 1759 O O . GLY A 1 236 ? -6.174 12.539 15.996 1.00 94.88 236 GLY A O 1
ATOM 1760 N N . GLY A 1 237 ? -5.690 11.588 14.022 1.00 95.56 237 GLY A N 1
ATOM 1761 C CA . GLY A 1 237 ? -6.192 10.248 14.304 1.00 95.56 237 GLY A CA 1
ATOM 1762 C C . GLY A 1 237 ? -5.087 9.241 14.615 1.00 95.56 237 GLY A C 1
ATOM 1763 O O . GLY A 1 237 ? -5.413 8.133 15.027 1.00 95.56 237 GLY A O 1
ATOM 1764 N N . ASP A 1 238 ? -3.811 9.608 14.437 1.00 97.56 238 ASP A N 1
ATOM 1765 C CA . ASP A 1 238 ? -2.675 8.709 14.666 1.00 97.56 238 ASP A CA 1
ATOM 1766 C C . ASP A 1 238 ? -2.621 8.315 16.143 1.00 97.56 238 ASP A C 1
ATOM 1768 O O . ASP A 1 238 ? -2.355 9.157 17.008 1.00 97.56 238 ASP A O 1
ATOM 1772 N N . CYS A 1 239 ? -2.888 7.038 16.419 1.00 97.94 239 CYS A N 1
ATOM 1773 C CA . CYS A 1 239 ? -2.956 6.494 17.768 1.00 97.94 239 CYS A CA 1
ATOM 1774 C C . CYS A 1 239 ? -1.587 6.480 18.451 1.00 97.94 239 CYS A C 1
ATOM 1776 O O . CYS A 1 239 ? -1.505 6.408 19.674 1.00 97.94 239 CYS A O 1
ATOM 1778 N N . ARG A 1 240 ? -0.495 6.587 17.690 1.00 95.81 240 ARG A N 1
ATOM 1779 C CA . ARG A 1 240 ? 0.867 6.466 18.217 1.00 95.81 240 ARG A CA 1
ATOM 1780 C C . ARG A 1 240 ? 1.383 7.758 18.837 1.00 95.81 240 ARG A C 1
ATOM 1782 O O . ARG A 1 240 ? 2.365 7.740 19.579 1.00 95.81 240 ARG A O 1
ATOM 1789 N N . LEU A 1 241 ? 0.722 8.880 18.553 1.00 96.75 241 LEU A N 1
ATOM 1790 C CA . LEU A 1 241 ? 1.113 10.205 19.017 1.00 96.75 241 LEU A CA 1
ATOM 1791 C C . LEU A 1 241 ? 0.296 10.595 20.248 1.00 96.75 241 LEU A C 1
ATOM 1793 O O . LEU A 1 241 ? -0.876 10.941 20.133 1.00 96.75 241 LEU A O 1
ATOM 1797 N N . ALA A 1 242 ? 0.928 10.610 21.423 1.00 96.00 242 ALA A N 1
ATOM 1798 C CA . ALA A 1 242 ? 0.273 10.954 22.692 1.00 96.00 242 ALA A CA 1
ATOM 1799 C C . ALA A 1 242 ? -0.469 12.308 22.658 1.00 96.00 242 ALA A C 1
ATOM 1801 O O . ALA A 1 242 ? -1.499 12.473 23.307 1.00 96.00 242 ALA A O 1
ATOM 1802 N N . THR A 1 243 ? 0.013 13.263 21.854 1.00 95.50 243 THR A N 1
ATOM 1803 C CA . THR A 1 243 ? -0.602 14.588 21.665 1.00 95.50 243 THR A CA 1
ATOM 1804 C C . THR A 1 243 ? -1.976 14.558 20.996 1.00 95.50 243 THR A C 1
ATOM 1806 O O . THR A 1 243 ? -2.672 15.567 21.021 1.00 95.50 243 THR A O 1
ATOM 1809 N N . ASN A 1 244 ? -2.365 13.441 20.374 1.00 96.31 244 ASN A N 1
ATOM 1810 C CA . ASN A 1 244 ? -3.661 13.291 19.714 1.00 96.31 244 ASN A CA 1
ATOM 1811 C C . ASN A 1 244 ? -4.779 12.837 20.664 1.00 96.31 244 ASN A C 1
ATOM 1813 O O . ASN A 1 244 ? -5.935 12.808 20.241 1.00 96.31 244 ASN A O 1
ATOM 1817 N N . LEU A 1 245 ? -4.472 12.502 21.925 1.00 94.25 245 LEU A N 1
ATOM 1818 C CA . LEU A 1 245 ? -5.498 12.145 22.904 1.00 94.25 245 LEU A CA 1
ATOM 1819 C C . LEU A 1 245 ? -6.479 13.310 23.086 1.00 94.25 245 LEU A C 1
ATOM 1821 O O . LEU A 1 245 ? -6.097 14.417 23.465 1.00 94.25 245 LEU A O 1
ATOM 1825 N N . GLN A 1 246 ? -7.757 13.049 22.819 1.00 89.50 246 GLN A N 1
ATOM 1826 C CA . GLN A 1 246 ? -8.810 14.057 22.892 1.00 89.50 246 GLN A CA 1
ATOM 1827 C C . GLN A 1 246 ? -9.514 14.023 24.251 1.00 89.50 246 GLN A C 1
ATOM 1829 O O . GLN A 1 246 ? -9.772 12.965 24.821 1.00 89.50 246 GLN A O 1
ATOM 1834 N N . SER A 1 247 ? -9.867 15.199 24.766 1.00 87.75 247 SER A N 1
ATOM 1835 C CA . SER A 1 247 ? -10.700 15.371 25.961 1.00 87.75 247 SER A CA 1
ATOM 1836 C C . SER A 1 247 ? -11.686 16.519 25.730 1.00 87.75 247 SER A C 1
ATOM 1838 O O . SER A 1 247 ? -11.386 17.418 24.936 1.00 87.75 247 SER A O 1
ATOM 1840 N N . PRO A 1 248 ? -12.863 16.519 26.384 1.00 85.94 248 PRO A N 1
ATOM 1841 C CA . PRO A 1 248 ? -13.786 17.646 26.315 1.00 85.94 248 PRO A CA 1
ATOM 1842 C C . PRO A 1 248 ? -13.091 18.951 26.701 1.00 85.94 248 PRO A C 1
ATOM 1844 O O . PRO A 1 248 ? -12.288 18.978 27.640 1.00 85.94 248 PRO A O 1
ATOM 1847 N N . ALA A 1 249 ? -13.417 20.026 25.985 1.00 85.06 249 ALA A N 1
ATOM 1848 C CA . ALA A 1 249 ? -12.792 21.330 26.165 1.00 85.06 249 ALA A CA 1
ATOM 1849 C C . ALA A 1 249 ? -12.837 21.782 27.635 1.00 85.06 249 ALA A C 1
ATOM 1851 O O . ALA A 1 249 ? -13.886 21.748 28.276 1.00 85.06 249 ALA A O 1
ATOM 1852 N N . GLY A 1 250 ? -11.683 22.201 28.165 1.00 84.25 250 GLY A N 1
ATOM 1853 C CA . GLY A 1 250 ? -11.550 22.647 29.555 1.00 84.25 250 GLY A CA 1
ATOM 1854 C C . GLY A 1 250 ? -11.538 21.522 30.597 1.00 84.25 250 GLY A C 1
ATOM 1855 O O . GLY A 1 250 ? -11.604 21.810 31.789 1.00 84.25 250 GLY A O 1
ATOM 1856 N N . THR A 1 251 ? -11.447 20.255 30.182 1.00 84.94 251 THR A N 1
ATOM 1857 C CA . THR A 1 251 ? -11.406 19.100 31.090 1.00 84.94 251 THR A CA 1
ATOM 1858 C C . THR A 1 251 ? -10.219 18.184 30.791 1.00 84.94 251 THR A C 1
ATOM 1860 O O . THR A 1 251 ? -9.687 18.182 29.684 1.00 84.94 251 THR A O 1
ATOM 1863 N N . ALA A 1 252 ? -9.851 17.353 31.768 1.00 83.12 252 ALA A N 1
ATOM 1864 C CA . ALA A 1 252 ? -8.937 16.220 31.588 1.00 83.12 252 ALA A CA 1
ATOM 1865 C C . ALA A 1 252 ? -9.697 14.877 31.549 1.00 83.12 252 ALA A C 1
ATOM 1867 O O . ALA A 1 252 ? -9.166 13.835 31.935 1.00 83.12 252 ALA A O 1
ATOM 1868 N N . LEU A 1 253 ? -10.982 14.901 31.170 1.00 86.19 253 LEU A N 1
ATOM 1869 C CA . LEU A 1 253 ? -11.835 13.716 31.195 1.00 86.19 253 LEU A CA 1
ATOM 1870 C C . LEU A 1 253 ? -11.575 12.831 29.976 1.00 86.19 253 LEU A C 1
ATOM 1872 O O . LEU A 1 253 ? -11.914 13.185 28.847 1.00 86.19 253 LEU A O 1
ATOM 1876 N N . ASN A 1 254 ? -11.072 11.625 30.223 1.00 90.19 254 ASN A N 1
ATOM 1877 C CA . ASN A 1 254 ? -10.986 10.580 29.212 1.00 90.19 254 ASN A CA 1
ATOM 1878 C C . ASN A 1 254 ? -12.320 9.824 29.109 1.00 90.19 254 ASN A C 1
ATOM 1880 O O . ASN A 1 254 ? -12.523 8.781 29.731 1.00 90.19 254 ASN A O 1
ATOM 1884 N N . LEU A 1 255 ? -13.261 10.389 28.352 1.00 92.25 255 LEU A N 1
ATOM 1885 C CA . LEU A 1 255 ? -14.624 9.856 28.260 1.00 92.25 255 LEU A CA 1
ATOM 1886 C C . LEU A 1 255 ? -14.717 8.502 27.540 1.00 92.25 255 LEU A C 1
ATOM 1888 O O . LEU A 1 255 ? -15.665 7.759 27.781 1.00 92.25 255 LEU A O 1
ATOM 1892 N N . LEU A 1 256 ? -13.755 8.191 26.672 1.00 94.38 256 LEU A N 1
ATOM 1893 C CA . LEU A 1 256 ? -13.794 7.046 25.752 1.00 94.38 256 LEU A CA 1
ATOM 1894 C C . LEU A 1 256 ? -12.826 5.917 26.145 1.00 94.38 256 LEU A C 1
ATOM 1896 O O . LEU A 1 256 ? -12.742 4.884 25.474 1.00 94.38 256 LEU A O 1
ATOM 1900 N N . GLY A 1 257 ? -12.089 6.126 27.238 1.00 94.94 257 GLY A N 1
ATOM 1901 C CA . GLY A 1 257 ? -11.116 5.185 27.776 1.00 94.94 257 GLY A CA 1
ATOM 1902 C C . GLY A 1 257 ? -9.889 4.981 26.897 1.00 94.94 257 GLY A C 1
ATOM 1903 O O . GLY A 1 257 ? -9.276 3.915 26.939 1.00 94.94 257 GLY A O 1
ATOM 1904 N N . GLU A 1 258 ? -9.548 5.987 26.097 1.00 96.19 258 GLU A N 1
ATOM 1905 C CA . GLU A 1 258 ? -8.504 5.901 25.084 1.00 96.19 258 GLU A CA 1
ATOM 1906 C C . GLU A 1 258 ? -7.101 6.065 25.663 1.00 96.19 258 GLU A C 1
ATOM 1908 O O . GLU A 1 258 ? -6.891 6.715 26.686 1.00 96.19 258 GLU A O 1
ATOM 1913 N N . ALA A 1 259 ? -6.119 5.527 24.957 1.00 96.38 259 ALA A N 1
ATOM 1914 C CA . ALA A 1 259 ? -4.714 5.812 25.180 1.00 96.38 259 ALA A CA 1
ATOM 1915 C C . ALA A 1 259 ? -4.038 6.040 23.829 1.00 96.38 259 ALA A C 1
ATOM 1917 O O . ALA A 1 259 ? -4.375 5.394 22.837 1.00 96.38 259 ALA A O 1
ATOM 1918 N N . TYR A 1 260 ? -3.098 6.981 23.810 1.00 96.94 260 TYR A N 1
ATOM 1919 C CA . TYR A 1 260 ? -2.293 7.297 22.641 1.00 96.94 260 TYR A CA 1
ATOM 1920 C C . TYR A 1 260 ? -0.814 7.170 23.002 1.00 96.94 260 TYR A C 1
ATOM 1922 O O . TYR A 1 260 ? -0.370 7.672 24.036 1.00 96.94 260 TYR A O 1
ATOM 1930 N N . GLY A 1 261 ? -0.047 6.502 22.149 1.00 96.25 261 GLY A N 1
ATOM 1931 C CA . GLY A 1 261 ? 1.361 6.186 22.370 1.00 96.25 261 GLY A CA 1
ATOM 1932 C C . GLY A 1 261 ? 1.823 5.042 21.474 1.00 96.25 261 GLY A C 1
ATOM 1933 O O . GLY A 1 261 ? 1.008 4.410 20.810 1.00 96.25 261 GLY A O 1
ATOM 1934 N N . SER A 1 262 ? 3.120 4.738 21.470 1.00 93.19 262 SER A N 1
ATOM 1935 C CA . SER A 1 262 ? 3.742 3.791 20.526 1.00 93.19 262 SER A CA 1
ATOM 1936 C C . SER A 1 262 ? 3.134 2.381 20.497 1.00 93.19 262 SER A C 1
ATOM 1938 O O . SER A 1 262 ? 3.310 1.678 19.509 1.00 93.19 262 SER A O 1
ATOM 1940 N N . THR A 1 263 ? 2.412 1.973 21.542 1.00 94.06 263 THR A N 1
ATOM 1941 C CA . THR A 1 263 ? 1.721 0.677 21.651 1.00 94.06 263 THR A CA 1
ATOM 1942 C C . THR A 1 263 ? 0.212 0.757 21.396 1.00 94.06 263 THR A C 1
ATOM 1944 O O . THR A 1 263 ? -0.514 -0.192 21.688 1.00 94.06 263 THR A O 1
ATOM 1947 N N . SER A 1 264 ? -0.296 1.896 20.920 1.00 97.06 264 SER A N 1
ATOM 1948 C CA . SER A 1 264 ? -1.733 2.127 20.760 1.00 97.06 264 SER A CA 1
ATOM 1949 C C . SER A 1 264 ? -2.202 1.897 19.330 1.00 97.06 264 SER A C 1
ATOM 1951 O O . SER A 1 264 ? -1.589 2.382 18.381 1.00 97.06 264 SER A O 1
ATOM 1953 N N . PHE A 1 265 ? -3.333 1.207 19.202 1.00 96.81 265 PHE A N 1
ATOM 1954 C CA . PHE A 1 265 ? -3.978 0.891 17.930 1.00 96.81 265 PHE A CA 1
ATOM 1955 C C . PHE A 1 265 ? -5.437 1.359 17.936 1.00 96.81 265 PHE A C 1
ATOM 1957 O O . PHE A 1 265 ? -6.087 1.425 18.983 1.00 96.81 265 PHE A O 1
ATOM 1964 N N . CYS A 1 266 ? -5.950 1.667 16.753 1.00 97.88 266 CYS A N 1
ATOM 1965 C CA . CYS A 1 266 ? -7.331 2.026 16.493 1.00 97.88 266 CYS A CA 1
ATOM 1966 C C . CYS A 1 266 ? -8.216 0.779 16.497 1.00 97.88 266 CYS A C 1
ATOM 1968 O O . CYS A 1 266 ? -7.920 -0.212 15.831 1.00 97.88 266 CYS A O 1
ATOM 1970 N N . LEU A 1 267 ? -9.346 0.864 17.193 1.00 97.06 267 LEU A N 1
ATOM 1971 C CA . LEU A 1 267 ? -10.416 -0.126 17.191 1.00 97.06 267 LEU A CA 1
ATOM 1972 C C . LEU A 1 267 ? -11.747 0.519 16.846 1.00 97.06 267 LEU A C 1
ATOM 1974 O O . LEU A 1 267 ? -11.975 1.691 17.143 1.00 97.06 267 LEU A O 1
ATOM 1978 N N . LYS A 1 268 ? -12.679 -0.290 16.333 1.00 95.06 268 LYS A N 1
ATOM 1979 C CA . LYS A 1 268 ? -14.098 0.075 16.370 1.00 95.06 268 LYS A CA 1
ATOM 1980 C C . LYS A 1 268 ? -14.567 0.048 17.822 1.00 95.06 268 LYS A C 1
ATOM 1982 O O . LYS A 1 268 ? -14.449 -0.977 18.493 1.00 95.06 268 LYS A O 1
ATOM 1987 N N . SER A 1 269 ? -15.064 1.178 18.303 1.00 96.00 269 SER A N 1
ATOM 1988 C CA . SER A 1 269 ? -15.450 1.380 19.693 1.00 96.00 269 SER A CA 1
ATOM 1989 C C . SER A 1 269 ? -16.526 2.450 19.804 1.00 96.00 269 SER A C 1
ATOM 1991 O O . SER A 1 269 ? -16.425 3.516 19.202 1.00 96.00 269 SER A O 1
ATOM 1993 N N . THR A 1 270 ? -17.542 2.168 20.608 1.00 95.06 270 THR A N 1
ATOM 1994 C CA . THR A 1 270 ? -18.562 3.128 21.046 1.00 95.06 270 THR A CA 1
ATOM 1995 C C . THR A 1 270 ? -18.497 3.349 22.555 1.00 95.06 270 THR A C 1
ATOM 1997 O O . THR A 1 270 ? -19.476 3.788 23.159 1.00 95.06 270 THR A O 1
ATOM 2000 N N . LEU A 1 271 ? -17.359 3.011 23.179 1.00 95.12 271 LEU A N 1
ATOM 2001 C CA . LEU A 1 271 ? -17.199 3.109 24.622 1.00 95.12 271 LEU A CA 1
ATOM 2002 C C . LEU A 1 271 ? -17.395 4.540 25.101 1.00 95.12 271 LEU A C 1
ATOM 2004 O O . LEU A 1 271 ? -16.708 5.448 24.653 1.00 95.12 271 LEU A O 1
ATOM 2008 N N . LEU A 1 272 ? -18.281 4.721 26.070 1.00 94.19 272 LEU A N 1
ATOM 2009 C CA . LEU A 1 272 ? -18.486 5.991 26.753 1.00 94.19 272 LEU A CA 1
ATOM 2010 C C . LEU A 1 272 ? -18.627 5.725 28.246 1.00 94.19 272 LEU A C 1
ATOM 2012 O O . LEU A 1 272 ? -19.499 4.957 28.654 1.00 94.19 272 LEU A O 1
ATOM 2016 N N . THR A 1 273 ? -17.772 6.340 29.060 1.00 92.00 273 THR A N 1
ATOM 2017 C CA . THR A 1 273 ? -17.760 6.141 30.516 1.00 92.00 273 THR A CA 1
ATOM 2018 C C . THR A 1 273 ? -19.149 6.348 31.118 1.00 92.00 273 THR A C 1
ATOM 2020 O O . THR A 1 273 ? -19.863 7.285 30.764 1.00 92.00 273 THR A O 1
ATOM 2023 N N . THR A 1 274 ? -19.554 5.495 32.060 1.00 89.44 274 THR A N 1
ATOM 2024 C CA . THR A 1 274 ? -20.845 5.652 32.755 1.00 89.44 274 THR A CA 1
ATOM 2025 C C . THR A 1 274 ? -20.875 6.904 33.634 1.00 89.44 274 THR A C 1
ATOM 2027 O O . THR A 1 274 ? -21.944 7.391 33.992 1.00 89.44 274 THR A O 1
ATOM 2030 N N . LYS A 1 275 ? -19.701 7.453 33.970 1.00 82.75 275 LYS A N 1
ATOM 2031 C CA . LYS A 1 275 ? -19.529 8.718 34.695 1.00 82.75 275 LYS A CA 1
ATOM 2032 C C . LYS A 1 275 ? -19.192 9.855 33.726 1.00 82.75 275 LYS A C 1
ATOM 2034 O O . LYS A 1 275 ? -18.193 10.545 33.895 1.00 82.75 275 LYS A O 1
ATOM 2039 N N . ASN A 1 276 ? -20.005 10.030 32.686 1.00 82.25 276 ASN A N 1
ATOM 2040 C CA . ASN A 1 276 ? -19.758 11.011 31.622 1.00 82.25 276 ASN A CA 1
ATOM 2041 C C . ASN A 1 276 ? -20.306 12.414 31.910 1.00 82.25 276 ASN A C 1
ATOM 2043 O O . ASN A 1 276 ? -20.188 13.270 31.047 1.00 82.25 276 ASN A O 1
ATOM 2047 N N . GLY A 1 277 ? -20.945 12.667 33.057 1.00 76.88 277 GLY A N 1
ATOM 2048 C CA . GLY A 1 277 ? -21.503 13.989 33.377 1.00 76.88 277 GLY A CA 1
ATOM 2049 C C . GLY A 1 277 ? -22.553 14.499 32.376 1.00 76.88 277 GLY A C 1
ATOM 2050 O O . GLY A 1 277 ? -22.727 15.707 32.262 1.00 76.88 277 GLY A O 1
ATOM 2051 N N . GLY A 1 278 ? -23.215 13.603 31.631 1.00 82.12 278 GLY A N 1
ATOM 2052 C CA . GLY A 1 278 ? -24.213 13.943 30.610 1.00 82.12 278 GLY A CA 1
ATOM 2053 C C . GLY A 1 278 ? -23.649 14.204 29.208 1.00 82.12 278 GLY A C 1
ATOM 2054 O O . GLY A 1 278 ? -24.418 14.487 28.292 1.00 82.12 278 GLY A O 1
ATOM 2055 N N . TRP A 1 279 ? -22.331 14.093 29.011 1.00 84.50 279 TRP A N 1
ATOM 2056 C CA . TRP A 1 279 ? -21.714 14.233 27.691 1.00 84.50 279 TRP A CA 1
ATOM 2057 C C . TRP A 1 279 ? -22.116 13.089 26.751 1.00 84.50 279 TRP A C 1
ATOM 2059 O O . TRP A 1 279 ? -22.139 11.924 27.146 1.00 84.50 279 TRP A O 1
ATOM 2069 N N . SER A 1 280 ? -22.363 13.420 25.481 1.00 84.50 280 SER A N 1
ATOM 2070 C CA . SER A 1 280 ? -22.530 12.456 24.387 1.00 84.50 280 SER A CA 1
ATOM 2071 C C . SER A 1 280 ? -21.558 12.783 23.253 1.00 84.50 280 SER A C 1
ATOM 2073 O O . SER A 1 280 ? -21.201 13.944 23.054 1.00 84.50 280 SER A O 1
ATOM 2075 N N . ILE A 1 281 ? -21.096 11.756 22.534 1.00 85.56 281 ILE A N 1
ATOM 2076 C CA . ILE A 1 281 ? -20.126 11.892 21.436 1.00 85.56 281 ILE A CA 1
ATOM 2077 C C . ILE A 1 281 ? -20.742 11.258 20.179 1.00 85.56 281 ILE A C 1
ATOM 2079 O O . ILE A 1 281 ? -20.421 10.121 19.833 1.00 85.56 281 ILE A O 1
ATOM 2083 N N . PRO A 1 282 ? -21.702 11.944 19.531 1.00 84.00 282 PRO A N 1
ATOM 2084 C CA . PRO A 1 282 ? -22.396 11.395 18.374 1.00 84.00 282 PRO A CA 1
ATOM 2085 C C . PRO A 1 282 ? -21.436 11.204 17.194 1.00 84.00 282 PRO A C 1
ATOM 2087 O O . PRO A 1 282 ? -20.550 12.022 16.956 1.00 84.00 282 PRO A O 1
ATOM 2090 N N . GLY A 1 283 ? -21.630 10.117 16.445 1.00 84.38 283 GLY A N 1
ATOM 2091 C CA . GLY A 1 283 ? -20.900 9.842 15.204 1.00 84.38 283 GLY A CA 1
ATOM 2092 C C . GLY A 1 283 ? -19.489 9.271 15.371 1.00 84.38 283 GLY A C 1
ATOM 2093 O O . GLY A 1 283 ? -18.885 8.898 14.372 1.00 84.38 283 GLY A O 1
ATOM 2094 N N . ARG A 1 284 ? -18.964 9.153 16.598 1.00 89.56 284 ARG A N 1
ATOM 2095 C CA . ARG A 1 284 ? -17.677 8.487 16.836 1.00 89.56 284 ARG A CA 1
ATOM 2096 C C . ARG A 1 284 ? -17.886 6.996 17.081 1.00 89.56 284 ARG A C 1
ATOM 2098 O O . ARG A 1 284 ? -18.544 6.610 18.045 1.00 89.56 284 ARG A O 1
ATOM 2105 N N . THR A 1 285 ? -17.308 6.172 16.214 1.00 93.44 285 THR A N 1
ATOM 2106 C CA . THR A 1 285 ? -17.389 4.703 16.267 1.00 93.44 285 THR A CA 1
ATOM 2107 C C . THR A 1 285 ? -16.018 4.043 16.328 1.00 93.44 285 THR A C 1
ATOM 2109 O O . THR A 1 285 ? -15.901 2.829 16.144 1.00 93.44 285 THR A O 1
ATOM 2112 N N . THR A 1 286 ? -14.975 4.827 16.593 1.00 96.75 286 THR A N 1
ATOM 2113 C CA . THR A 1 286 ? -13.602 4.360 16.745 1.00 96.75 286 THR A CA 1
ATOM 2114 C C . THR A 1 286 ? -12.885 5.007 17.919 1.00 96.75 286 THR A C 1
ATOM 2116 O O . THR A 1 286 ? -13.180 6.141 18.320 1.00 96.75 286 THR A O 1
ATOM 2119 N N . GLY A 1 287 ? -11.888 4.291 18.436 1.00 96.88 287 GLY A N 1
ATOM 2120 C CA . GLY A 1 287 ? -10.960 4.849 19.401 1.00 96.88 287 GLY A CA 1
ATOM 2121 C C . GLY A 1 287 ? -9.608 4.152 19.473 1.00 96.88 287 GLY A C 1
ATOM 2122 O O . GLY A 1 287 ? -9.453 3.031 18.992 1.00 96.88 287 GLY A O 1
ATOM 2123 N N . CYS A 1 288 ? -8.630 4.843 20.050 1.00 98.19 288 CYS A N 1
ATOM 2124 C CA . CYS A 1 288 ? -7.258 4.371 20.212 1.00 98.19 288 CYS A CA 1
ATOM 2125 C C . CYS A 1 288 ? -7.048 3.762 21.600 1.00 98.19 288 CYS A C 1
ATOM 2127 O O . CYS A 1 288 ? -7.362 4.386 22.612 1.00 98.19 288 CYS A O 1
ATOM 2129 N N . TYR A 1 289 ? -6.485 2.557 21.656 1.00 98.19 289 TYR A N 1
ATOM 2130 C CA . TYR A 1 289 ? -6.247 1.835 22.904 1.00 98.19 289 TYR A CA 1
ATOM 2131 C C . TYR A 1 289 ? -4.847 1.235 22.909 1.00 98.19 289 TYR A C 1
ATOM 2133 O O . TYR A 1 289 ? -4.404 0.690 21.899 1.00 98.19 289 TYR A O 1
ATOM 2141 N N . ALA A 1 290 ? -4.165 1.303 24.052 1.00 97.56 290 ALA A N 1
ATOM 2142 C CA . ALA A 1 290 ? -2.868 0.661 24.231 1.00 97.56 290 ALA A CA 1
ATOM 2143 C C . ALA A 1 290 ? -3.039 -0.861 24.266 1.00 97.56 290 ALA A C 1
ATOM 2145 O O . ALA A 1 290 ? -3.931 -1.373 24.950 1.00 97.56 290 ALA A O 1
ATOM 2146 N N . MET A 1 291 ? -2.185 -1.584 23.546 1.00 95.75 291 MET A N 1
ATOM 2147 C CA . MET A 1 291 ? -2.263 -3.036 23.434 1.00 95.75 291 MET A CA 1
ATOM 2148 C C . MET A 1 291 ? -0.906 -3.692 23.637 1.00 95.75 291 MET A C 1
ATOM 2150 O O . MET A 1 291 ? 0.139 -3.145 23.294 1.00 95.75 291 MET A O 1
ATOM 2154 N N . THR A 1 292 ? -0.940 -4.903 24.176 1.00 94.44 292 THR A N 1
ATOM 2155 C CA . THR A 1 292 ? 0.185 -5.836 24.165 1.00 94.44 292 THR A CA 1
ATOM 2156 C C . THR A 1 292 ? -0.268 -7.141 23.530 1.00 94.44 292 THR A C 1
ATOM 2158 O O . THR A 1 292 ? -1.458 -7.458 23.529 1.00 94.44 292 THR A O 1
ATOM 2161 N N . CYS A 1 293 ? 0.667 -7.912 22.984 1.00 89.00 293 CYS A N 1
ATOM 2162 C CA . CYS A 1 293 ? 0.373 -9.254 22.506 1.00 89.00 293 CYS A CA 1
ATOM 2163 C C . CYS A 1 293 ? 1.331 -10.274 23.114 1.00 89.00 293 CYS A C 1
ATOM 2165 O O . CYS A 1 293 ? 2.539 -10.051 23.174 1.00 89.00 293 CYS A O 1
ATOM 2167 N N . ALA A 1 294 ? 0.775 -11.407 23.536 1.00 86.19 294 ALA A N 1
ATOM 2168 C CA . ALA A 1 294 ? 1.524 -12.584 23.944 1.00 86.19 294 ALA A CA 1
ATOM 2169 C C . ALA A 1 294 ? 0.844 -13.833 23.371 1.00 86.19 294 ALA A C 1
ATOM 2171 O O . ALA A 1 294 ? -0.356 -14.024 23.552 1.00 86.19 294 ALA A O 1
ATOM 2172 N N . ALA A 1 295 ? 1.609 -14.676 22.669 1.00 78.19 295 ALA A N 1
ATOM 2173 C CA . ALA A 1 295 ? 1.129 -15.938 22.090 1.00 78.19 295 ALA A CA 1
ATOM 2174 C C . ALA A 1 295 ? -0.168 -15.806 21.253 1.00 78.19 295 ALA A C 1
ATOM 2176 O O . ALA A 1 295 ? -1.060 -16.647 21.337 1.00 78.19 295 ALA A O 1
ATOM 2177 N N . GLY A 1 296 ? -0.293 -14.731 20.464 1.00 75.25 296 GLY A N 1
ATOM 2178 C CA . GLY A 1 296 ? -1.471 -14.472 19.623 1.00 75.25 296 GLY A CA 1
ATOM 2179 C C . GLY A 1 296 ? -2.700 -13.937 20.371 1.00 75.25 296 GLY A C 1
ATOM 2180 O O . GLY A 1 296 ? -3.734 -13.706 19.749 1.00 75.25 296 GLY A O 1
ATOM 2181 N N . VAL A 1 297 ? -2.603 -13.719 21.685 1.00 84.62 297 VAL A N 1
ATOM 2182 C CA . VAL A 1 297 ? -3.657 -13.100 22.494 1.00 84.62 297 VAL A CA 1
ATOM 2183 C C . VAL A 1 297 ? -3.329 -11.626 22.691 1.00 84.62 297 VAL A C 1
ATOM 2185 O O . VAL A 1 297 ? -2.300 -11.271 23.270 1.00 84.62 297 VAL A O 1
ATOM 2188 N N . VAL A 1 298 ? -4.228 -10.766 22.220 1.00 92.06 298 VAL A N 1
ATOM 2189 C CA . VAL A 1 298 ? -4.125 -9.314 22.365 1.00 92.06 298 VAL A CA 1
ATOM 2190 C C . VAL A 1 298 ? -4.730 -8.908 23.701 1.00 92.06 298 VAL A C 1
ATOM 2192 O O . VAL A 1 298 ? -5.877 -9.239 23.991 1.00 92.06 298 VAL A O 1
ATOM 2195 N N . THR A 1 299 ? -3.981 -8.164 24.509 1.00 97.06 299 THR A N 1
ATOM 2196 C CA . THR A 1 299 ? -4.476 -7.544 25.741 1.00 97.06 299 THR A CA 1
ATOM 2197 C C . THR A 1 299 ? -4.632 -6.047 25.521 1.00 97.06 299 THR A C 1
ATOM 2199 O O . THR A 1 299 ? -3.660 -5.345 25.261 1.00 97.06 299 THR A O 1
ATOM 2202 N N . ILE A 1 300 ? -5.864 -5.563 25.629 1.00 97.69 300 ILE A N 1
ATOM 2203 C CA . ILE A 1 300 ? -6.269 -4.178 25.399 1.00 97.69 300 ILE A CA 1
ATOM 2204 C C . ILE A 1 300 ? -6.389 -3.479 26.748 1.00 97.69 300 ILE A C 1
ATOM 2206 O O . ILE A 1 300 ? -7.056 -3.981 27.650 1.00 97.69 300 ILE A O 1
ATOM 2210 N N . SER A 1 301 ? -5.762 -2.314 26.879 1.00 97.38 301 SER A N 1
ATOM 2211 C CA . SER A 1 301 ? -5.824 -1.469 28.070 1.00 97.38 301 SER A CA 1
ATOM 2212 C C . SER A 1 301 ? -6.780 -0.300 27.841 1.00 97.38 301 SER A C 1
ATOM 2214 O O . SER A 1 301 ? -6.507 0.582 27.028 1.00 97.38 301 SER A O 1
ATOM 2216 N N . VAL A 1 302 ? -7.892 -0.286 28.578 1.00 97.12 302 VAL A N 1
ATOM 2217 C CA . VAL A 1 302 ? -8.902 0.780 28.554 1.00 97.12 302 VAL A CA 1
ATOM 2218 C C . VAL A 1 302 ? -8.742 1.651 29.797 1.00 97.12 302 VAL A C 1
ATOM 2220 O O . VAL A 1 302 ? -8.855 1.167 30.926 1.00 97.12 302 VAL A O 1
ATOM 2223 N N . ALA A 1 303 ? -8.470 2.940 29.605 1.00 92.69 303 ALA A N 1
ATOM 2224 C CA . ALA A 1 303 ? -8.228 3.885 30.691 1.00 92.69 303 ALA A CA 1
ATOM 2225 C C . ALA A 1 303 ? -9.548 4.306 31.363 1.00 92.69 303 ALA A C 1
ATOM 2227 O O . ALA A 1 303 ? -10.276 5.155 30.860 1.00 92.69 303 ALA A O 1
ATOM 2228 N N . GLY A 1 304 ? -9.887 3.706 32.503 1.00 83.88 304 GLY A N 1
ATOM 2229 C CA . GLY A 1 304 ? -11.120 3.995 33.233 1.00 83.88 304 GLY A CA 1
ATOM 2230 C C . GLY A 1 304 ? -10.975 5.083 34.309 1.00 83.88 304 GLY A C 1
ATOM 2231 O O . GLY A 1 304 ? -9.866 5.402 34.741 1.00 83.88 304 GLY A O 1
ATOM 2232 N N . PRO A 1 305 ? -12.100 5.603 34.843 1.00 72.94 305 PRO A N 1
ATOM 2233 C CA . PRO A 1 305 ? -12.101 6.597 35.926 1.00 72.94 305 PRO A CA 1
ATOM 2234 C C . PRO A 1 305 ? -11.489 6.105 37.247 1.00 72.94 305 PRO A C 1
ATOM 2236 O O . PRO A 1 305 ? -11.168 6.907 38.118 1.00 72.94 305 PRO A O 1
ATOM 2239 N N . SER A 1 306 ? -11.394 4.786 37.430 1.00 74.56 306 SER A N 1
ATOM 2240 C CA . SER A 1 306 ? -10.898 4.134 38.650 1.00 74.56 306 SER A CA 1
ATOM 2241 C C . SER A 1 306 ? -9.633 3.306 38.398 1.00 74.56 306 SER A C 1
ATOM 2243 O O . SER A 1 306 ? -9.283 2.463 39.216 1.00 74.56 306 SER A O 1
ATOM 2245 N N . GLY A 1 307 ? -8.963 3.542 37.266 1.00 85.88 307 GLY A N 1
ATOM 2246 C CA . GLY A 1 307 ? -7.785 2.801 36.825 1.00 85.88 307 GLY A CA 1
ATOM 2247 C C . GLY A 1 307 ? -7.983 2.130 35.468 1.00 85.88 307 GLY A C 1
ATOM 2248 O O . GLY A 1 307 ? -9.033 2.240 34.833 1.00 85.88 307 GLY A O 1
ATOM 2249 N N . THR A 1 308 ? -6.948 1.433 35.014 1.00 93.62 308 THR A N 1
ATOM 2250 C CA . THR A 1 308 ? -6.947 0.732 33.727 1.00 93.62 308 THR A CA 1
ATOM 2251 C C . THR A 1 308 ? -7.680 -0.601 33.835 1.00 93.62 308 THR A C 1
ATOM 2253 O O . THR A 1 308 ? -7.367 -1.417 34.698 1.00 93.62 308 THR A O 1
ATOM 2256 N N . THR A 1 309 ? -8.626 -0.842 32.929 1.00 94.88 309 THR A N 1
ATOM 2257 C CA . THR A 1 309 ? -9.264 -2.151 32.742 1.00 94.88 309 THR A CA 1
ATOM 2258 C C . THR A 1 309 ? -8.582 -2.878 31.592 1.00 94.88 309 THR A C 1
ATOM 2260 O O . THR A 1 309 ? -8.376 -2.290 30.532 1.00 94.88 309 THR A O 1
ATOM 2263 N N . GLN A 1 310 ? -8.229 -4.146 31.794 1.00 95.50 310 GLN A N 1
ATOM 2264 C CA . GLN A 1 310 ? -7.624 -4.982 30.760 1.00 95.50 310 GLN A CA 1
ATOM 2265 C C . GLN A 1 310 ? -8.641 -5.961 30.182 1.00 95.50 310 GLN A C 1
ATOM 2267 O O . GLN A 1 310 ? -9.439 -6.543 30.915 1.00 95.50 310 GLN A O 1
ATOM 2272 N N . ILE A 1 311 ? -8.597 -6.140 28.865 1.00 94.69 311 ILE A N 1
ATOM 2273 C CA . ILE A 1 311 ? -9.476 -7.049 28.128 1.00 94.69 311 ILE A CA 1
ATOM 2274 C C . ILE A 1 311 ? -8.614 -7.910 27.219 1.00 94.69 311 ILE A C 1
ATOM 2276 O O . ILE A 1 311 ? -7.760 -7.386 26.510 1.00 94.69 311 ILE A O 1
ATOM 2280 N N . SER A 1 312 ? -8.847 -9.217 27.214 1.00 93.19 312 SER A N 1
ATOM 2281 C CA . SER A 1 312 ? -8.132 -10.143 26.337 1.00 93.19 312 SER A CA 1
ATOM 2282 C C . SER A 1 312 ? -8.989 -10.525 25.134 1.00 93.19 312 SER A C 1
ATOM 2284 O O . SER A 1 312 ? -10.161 -10.869 25.277 1.00 93.19 312 SER A O 1
ATOM 2286 N N . CYS A 1 313 ? -8.378 -10.491 23.956 1.00 84.50 313 CYS A N 1
ATOM 2287 C CA . CYS A 1 313 ? -8.984 -10.790 22.669 1.00 84.50 313 CYS A CA 1
ATOM 2288 C C . CYS A 1 313 ? -8.139 -11.826 21.926 1.00 84.50 313 CYS A C 1
ATOM 2290 O O . CYS A 1 313 ? -6.917 -11.702 21.850 1.00 84.50 313 CYS A O 1
ATOM 2292 N N . SER A 1 314 ? -8.793 -12.818 21.327 1.00 77.12 314 SER A N 1
ATOM 2293 C CA . SER A 1 314 ? -8.141 -13.822 20.471 1.00 77.12 314 SER A CA 1
ATOM 2294 C C . SER A 1 314 ? -8.719 -13.876 19.055 1.00 77.12 314 SER A C 1
ATOM 2296 O O . SER A 1 314 ? -8.199 -14.608 18.217 1.00 77.12 314 SER A O 1
ATOM 2298 N N . GLN A 1 315 ? -9.782 -13.113 18.766 1.00 74.56 315 GLN A N 1
ATOM 2299 C CA . GLN A 1 315 ? -10.459 -13.129 17.469 1.00 74.56 315 GLN A CA 1
ATOM 2300 C C . GLN A 1 315 ? -10.868 -11.726 17.010 1.00 74.56 315 GLN A C 1
ATOM 2302 O O . GLN A 1 315 ? -11.443 -10.946 17.774 1.00 74.56 315 GLN A O 1
ATOM 2307 N N . LYS A 1 316 ? -10.623 -11.437 15.725 1.00 79.12 316 LYS A N 1
ATOM 2308 C CA . LYS A 1 316 ? -11.058 -10.205 15.055 1.00 79.12 316 LYS A CA 1
ATOM 2309 C C . LYS A 1 316 ? -12.574 -10.048 15.147 1.00 79.12 316 LYS A C 1
ATOM 2311 O O . LYS A 1 316 ? -13.320 -10.965 14.819 1.00 79.12 316 LYS A O 1
ATOM 2316 N N . GLY A 1 317 ? -13.029 -8.854 15.511 1.00 80.12 317 GLY A N 1
ATOM 2317 C CA . GLY A 1 317 ? -14.441 -8.479 15.469 1.00 80.12 317 GLY A CA 1
ATOM 2318 C C . GLY A 1 317 ? -15.286 -8.979 16.640 1.00 80.12 317 GLY A C 1
ATOM 2319 O O . GLY A 1 317 ? -16.460 -8.628 16.698 1.00 80.12 317 GLY A O 1
ATOM 2320 N N . GLN A 1 318 ? -14.715 -9.731 17.589 1.00 83.31 318 GLN A N 1
ATOM 2321 C CA . GLN A 1 318 ? -15.397 -10.067 18.839 1.00 83.31 318 GLN A CA 1
ATOM 2322 C C . GLN A 1 318 ? -15.789 -8.774 19.574 1.00 83.31 318 GLN A C 1
ATOM 2324 O O . GLN A 1 318 ? -14.924 -7.977 19.931 1.00 83.31 318 GLN A O 1
ATOM 2329 N N . SER A 1 319 ? -17.085 -8.558 19.799 1.00 89.50 319 SER A N 1
ATOM 2330 C CA . SER A 1 319 ? -17.578 -7.412 20.569 1.00 89.50 319 SER A CA 1
ATOM 2331 C C . SER A 1 319 ? -17.512 -7.696 22.068 1.00 89.50 319 SER A C 1
ATOM 2333 O O . SER A 1 319 ? -17.987 -8.730 22.536 1.00 89.50 319 SER A O 1
ATOM 2335 N N . VAL A 1 320 ? -16.940 -6.761 22.821 1.00 93.44 320 VAL A N 1
ATOM 2336 C CA . VAL A 1 320 ? -16.737 -6.849 24.269 1.00 93.44 320 VAL A CA 1
ATOM 2337 C C . VAL A 1 320 ? -17.292 -5.608 24.968 1.00 93.44 320 VAL A C 1
ATOM 2339 O O . VAL A 1 320 ? -17.162 -4.483 24.481 1.00 93.44 320 VAL A O 1
ATOM 2342 N N . SER A 1 321 ? -17.918 -5.815 26.124 1.00 94.94 321 SER A N 1
ATOM 2343 C CA . SER A 1 321 ? -18.313 -4.739 27.038 1.00 94.94 321 SER A CA 1
ATOM 2344 C C . SER A 1 321 ? -17.214 -4.500 28.066 1.00 94.94 321 SER A C 1
ATOM 2346 O O . SER A 1 321 ? -16.513 -5.432 28.461 1.00 94.94 321 SER A O 1
ATOM 2348 N N . VAL A 1 322 ? -17.075 -3.255 28.522 1.00 94.50 322 VAL A N 1
ATOM 2349 C CA . VAL A 1 322 ? -16.014 -2.858 29.456 1.00 94.50 322 VAL A CA 1
ATOM 2350 C C . VAL A 1 322 ? -16.629 -2.294 30.721 1.00 94.50 322 VAL A C 1
ATOM 2352 O O . VAL A 1 322 ? -17.451 -1.380 30.672 1.00 94.50 322 VAL A O 1
ATOM 2355 N N . THR A 1 323 ? -16.228 -2.830 31.870 1.00 91.81 323 THR A N 1
ATOM 2356 C CA . THR A 1 323 ? -16.718 -2.367 33.170 1.00 91.81 323 THR A CA 1
ATOM 2357 C C . THR A 1 323 ? -16.455 -0.871 33.344 1.00 91.81 323 THR A C 1
ATOM 2359 O O . THR A 1 323 ? -15.337 -0.400 33.159 1.00 91.81 323 THR A O 1
ATOM 2362 N N . GLY A 1 324 ? -17.494 -0.116 33.710 1.00 91.19 324 GLY A N 1
ATOM 2363 C CA . GLY A 1 324 ? -17.422 1.343 33.848 1.00 91.19 324 GLY A CA 1
ATOM 2364 C C . GLY A 1 324 ? -17.675 2.124 32.554 1.00 91.19 324 GLY A C 1
ATOM 2365 O O . GLY A 1 324 ? -17.641 3.353 32.582 1.00 91.19 324 GLY A O 1
ATOM 2366 N N . PHE A 1 325 ? -17.980 1.442 31.448 1.00 94.06 325 PHE A N 1
ATOM 2367 C CA . PHE A 1 325 ? -18.339 2.047 30.169 1.00 94.06 325 PHE A CA 1
ATOM 2368 C C . PHE A 1 325 ? -19.678 1.505 29.656 1.00 94.06 325 PHE A C 1
ATOM 2370 O O . PHE A 1 325 ? -20.053 0.358 29.888 1.00 94.06 325 PHE A O 1
ATOM 2377 N N . THR A 1 326 ? -20.404 2.363 28.950 1.00 93.62 326 THR A N 1
ATOM 2378 C CA . THR A 1 326 ? -21.497 1.995 28.043 1.00 93.62 326 THR A CA 1
ATOM 2379 C C . THR A 1 326 ? -20.934 1.733 26.646 1.00 93.62 326 THR A C 1
ATOM 2381 O O . THR A 1 326 ? -19.801 2.120 26.367 1.00 93.62 326 THR A O 1
ATOM 2384 N N . GLY A 1 327 ? -21.714 1.102 25.766 1.00 93.50 327 GLY A N 1
ATOM 2385 C CA . GLY A 1 327 ? -21.277 0.774 24.407 1.00 93.50 327 GLY A CA 1
ATOM 2386 C C . GLY A 1 327 ? -20.452 -0.512 24.336 1.00 93.50 327 GLY A C 1
ATOM 2387 O O . GLY A 1 327 ? -20.483 -1.346 25.244 1.00 93.50 327 GLY A O 1
ATOM 2388 N N . VAL A 1 328 ? -19.750 -0.690 23.220 1.00 94.88 328 VAL A N 1
ATOM 2389 C CA . VAL A 1 328 ? -18.950 -1.887 22.935 1.00 94.88 328 VAL A CA 1
ATOM 2390 C C . VAL A 1 328 ? -17.611 -1.514 22.326 1.00 94.88 328 VAL A C 1
ATOM 2392 O O . VAL A 1 328 ? -17.462 -0.465 21.702 1.00 94.88 328 VAL A O 1
ATOM 2395 N N . LEU A 1 329 ? -16.650 -2.412 22.475 1.00 95.75 329 LEU A N 1
ATOM 2396 C CA . LEU A 1 329 ? -15.363 -2.375 21.802 1.00 95.75 329 LEU A CA 1
ATOM 2397 C C . LEU A 1 329 ? -15.225 -3.651 20.974 1.00 95.75 329 LEU A C 1
ATOM 2399 O O . LEU A 1 329 ? -15.595 -4.725 21.437 1.00 95.75 329 LEU A O 1
ATOM 2403 N N . ASN A 1 330 ? -14.723 -3.551 19.747 1.00 91.62 330 ASN A N 1
ATOM 2404 C CA . ASN A 1 330 ? -14.526 -4.714 18.887 1.00 91.62 330 ASN A CA 1
ATOM 2405 C C . ASN A 1 330 ? -13.045 -5.084 18.852 1.00 91.62 330 ASN A C 1
ATOM 2407 O O . ASN A 1 330 ? -12.199 -4.256 18.514 1.00 91.62 330 ASN A O 1
ATOM 2411 N N . CYS A 1 331 ? -12.751 -6.340 19.171 1.00 89.00 331 CYS A N 1
ATOM 2412 C CA . CYS A 1 331 ? -11.401 -6.878 19.191 1.00 89.00 331 CYS A CA 1
ATOM 2413 C C . CYS A 1 331 ? -10.697 -6.716 17.824 1.00 89.00 331 CYS A C 1
ATOM 2415 O O . CYS A 1 331 ? -11.320 -6.956 16.778 1.00 89.00 331 CYS A O 1
ATOM 2417 N N . PRO A 1 332 ? -9.406 -6.332 17.814 1.00 90.75 332 PRO A N 1
ATOM 2418 C CA . PRO A 1 332 ? -8.615 -6.210 16.594 1.00 90.75 332 PRO A CA 1
ATOM 2419 C C . PRO A 1 332 ? -8.311 -7.575 15.987 1.00 90.75 332 PRO A C 1
ATOM 2421 O O . PRO A 1 332 ? -8.515 -8.616 16.608 1.00 90.75 332 PRO A O 1
ATOM 2424 N N . ASP A 1 333 ? -7.756 -7.553 14.780 1.00 85.12 333 ASP A N 1
ATOM 2425 C CA . ASP A 1 333 ? -7.089 -8.720 14.219 1.00 85.12 333 ASP A CA 1
ATOM 2426 C C . ASP A 1 333 ? -5.755 -8.968 14.950 1.00 85.12 333 ASP A C 1
ATOM 2428 O O . ASP A 1 333 ? -4.867 -8.106 14.882 1.00 85.12 333 ASP A O 1
ATOM 2432 N N . PRO A 1 334 ? -5.570 -10.119 15.629 1.00 83.12 334 PRO A N 1
ATOM 2433 C CA . PRO A 1 334 ? -4.288 -10.455 16.237 1.00 83.12 334 PRO A CA 1
ATOM 2434 C C . PRO A 1 334 ? -3.135 -10.468 15.228 1.00 83.12 334 PRO A C 1
ATOM 2436 O O . PRO A 1 334 ? -2.012 -10.173 15.620 1.00 83.12 334 PRO A O 1
ATOM 2439 N N . ALA A 1 335 ? -3.398 -10.732 13.939 1.00 78.00 335 ALA A N 1
ATOM 2440 C CA . ALA A 1 335 ? -2.372 -10.708 12.895 1.00 78.00 335 ALA A CA 1
ATOM 2441 C C . ALA A 1 335 ? -1.689 -9.340 12.742 1.00 78.00 335 ALA A C 1
ATOM 2443 O O . ALA A 1 335 ? -0.525 -9.283 12.358 1.00 78.00 335 ALA A O 1
ATOM 2444 N N . ILE A 1 336 ? -2.404 -8.255 13.056 1.00 84.19 336 ILE A N 1
ATOM 2445 C CA . ILE A 1 336 ? -1.899 -6.882 12.949 1.00 84.19 336 ILE A CA 1
ATOM 2446 C C . ILE A 1 336 ? -1.217 -6.457 14.253 1.00 84.19 336 ILE A C 1
ATOM 2448 O O . ILE A 1 336 ? -0.123 -5.906 14.239 1.00 84.19 336 ILE A O 1
ATOM 2452 N N . VAL A 1 337 ? -1.848 -6.723 15.402 1.00 88.25 337 VAL A N 1
ATOM 2453 C CA . VAL A 1 337 ? -1.357 -6.231 16.705 1.00 88.25 337 VAL A CA 1
ATOM 2454 C C . VAL A 1 337 ? -0.176 -7.045 17.230 1.00 88.25 337 VAL A C 1
ATOM 2456 O O . VAL A 1 337 ? 0.716 -6.504 17.876 1.00 88.25 337 VAL A O 1
ATOM 2459 N N . CYS A 1 338 ? -0.166 -8.352 16.974 1.00 82.88 338 CYS A N 1
ATOM 2460 C CA . CYS A 1 338 ? 0.929 -9.230 17.379 1.00 82.88 338 CYS A CA 1
ATOM 2461 C C . CYS A 1 338 ? 2.105 -9.204 16.408 1.00 82.88 338 CYS A C 1
ATOM 2463 O O . CYS A 1 338 ? 3.047 -9.966 16.609 1.00 82.88 338 CYS A O 1
ATOM 2465 N N . ASP A 1 339 ? 1.997 -8.426 15.327 1.00 74.62 339 ASP A N 1
ATOM 2466 C CA . ASP A 1 339 ? 2.906 -8.482 14.185 1.00 74.62 339 ASP A CA 1
ATOM 2467 C C . ASP A 1 339 ? 3.076 -9.912 13.625 1.00 74.62 339 ASP A C 1
ATOM 2469 O O . ASP A 1 339 ? 4.053 -10.269 12.970 1.00 74.62 339 ASP A O 1
ATOM 2473 N N . SER A 1 340 ? 2.079 -10.772 13.874 1.00 61.41 340 SER A N 1
ATOM 2474 C CA . SER A 1 340 ? 2.074 -12.176 13.454 1.00 61.41 340 SER A CA 1
ATOM 2475 C C . SER A 1 340 ? 1.662 -12.350 11.991 1.00 61.41 340 SER A C 1
ATOM 2477 O O . SER A 1 340 ? 1.494 -13.474 11.513 1.00 61.41 340 SER A O 1
ATOM 2479 N N . GLY A 1 341 ? 1.606 -11.244 11.236 1.00 51.34 341 GLY A N 1
ATOM 2480 C CA . GLY A 1 341 ? 1.822 -11.246 9.789 1.00 51.34 341 GLY A CA 1
ATOM 2481 C C . GLY A 1 341 ? 3.096 -12.006 9.386 1.00 51.34 341 GLY A C 1
ATOM 2482 O O . GLY A 1 341 ? 3.182 -12.501 8.264 1.00 51.34 341 GLY A O 1
ATOM 2483 N N . GLN A 1 342 ? 4.025 -12.211 10.325 1.00 51.28 342 GLN A N 1
ATOM 2484 C CA . GLN A 1 342 ? 5.076 -13.219 10.253 1.00 51.28 342 GLN A CA 1
ATOM 2485 C C . GLN A 1 342 ? 4.679 -14.490 11.038 1.00 51.28 342 GLN A C 1
ATOM 2487 O O . GLN A 1 342 ? 4.439 -14.441 12.245 1.00 51.28 342 GLN A O 1
ATOM 2492 N N . CYS A 1 343 ? 4.617 -15.655 10.371 1.00 52.25 343 CYS A N 1
ATOM 2493 C CA . CYS A 1 343 ? 4.541 -16.945 11.076 1.00 52.25 343 CYS A CA 1
ATOM 2494 C C . CYS A 1 343 ? 5.755 -17.054 12.021 1.00 52.25 343 CYS A C 1
ATOM 2496 O O . CYS A 1 343 ? 6.877 -16.784 11.587 1.00 52.25 343 CYS A O 1
ATOM 2498 N N . ILE A 1 344 ? 5.566 -17.525 13.259 1.00 48.38 344 ILE A N 1
ATOM 2499 C CA . ILE A 1 344 ? 6.668 -17.988 14.119 1.00 48.38 344 ILE A CA 1
ATOM 2500 C C . ILE A 1 344 ? 6.395 -19.454 14.504 1.00 48.38 344 ILE A C 1
ATOM 2502 O O . ILE A 1 344 ? 5.418 -19.714 15.208 1.00 48.38 344 ILE A O 1
ATOM 2506 N N . PRO A 1 345 ? 7.234 -20.418 14.066 1.00 55.41 345 PRO A N 1
ATOM 2507 C CA . PRO A 1 345 ? 8.380 -20.235 13.169 1.00 55.41 345 PRO A CA 1
ATOM 2508 C C . PRO A 1 345 ? 7.944 -19.768 11.774 1.00 55.41 345 PRO A C 1
ATOM 2510 O O . PRO A 1 345 ? 6.807 -20.012 11.368 1.00 55.41 345 PRO A O 1
ATOM 2513 N N . SER A 1 346 ? 8.849 -19.103 11.049 1.00 50.09 346 SER A N 1
ATOM 2514 C CA . SER A 1 346 ? 8.619 -18.663 9.668 1.00 50.09 346 SER A CA 1
ATOM 2515 C C . SER A 1 346 ? 8.075 -19.811 8.826 1.00 50.09 346 SER A C 1
ATOM 2517 O O . SER A 1 346 ? 8.536 -20.950 8.947 1.00 50.09 346 SER A O 1
ATOM 2519 N N . CYS A 1 347 ? 7.074 -19.521 7.993 1.00 59.69 347 CYS A N 1
ATOM 2520 C CA . CYS A 1 347 ? 6.434 -20.560 7.209 1.00 59.69 347 CYS A CA 1
ATOM 2521 C C . CYS A 1 347 ? 7.466 -21.188 6.249 1.00 59.69 347 CYS A C 1
ATOM 2523 O O . CYS A 1 347 ? 8.318 -20.493 5.693 1.00 59.69 347 CYS A O 1
ATOM 2525 N N . GLY A 1 348 ? 7.422 -22.512 6.085 1.00 59.53 348 GLY A N 1
ATOM 2526 C CA . GLY A 1 348 ? 8.302 -23.217 5.151 1.00 59.53 348 GLY A CA 1
ATOM 2527 C C . GLY A 1 348 ? 7.992 -22.882 3.686 1.00 59.53 348 GLY A C 1
ATOM 2528 O O . GLY A 1 348 ? 7.030 -22.180 3.380 1.00 59.53 348 GLY A O 1
ATOM 2529 N N . ALA A 1 349 ? 8.788 -23.420 2.759 1.00 56.47 349 ALA A N 1
ATOM 2530 C CA . ALA A 1 349 ? 8.537 -23.264 1.326 1.00 56.47 349 ALA A CA 1
ATOM 2531 C C . ALA A 1 349 ? 7.095 -23.660 0.955 1.00 56.47 349 ALA A C 1
ATOM 2533 O O . ALA A 1 349 ? 6.567 -24.647 1.471 1.00 56.47 349 ALA A O 1
ATOM 2534 N N . ASN A 1 350 ? 6.496 -22.927 0.011 1.00 63.03 350 ASN A N 1
ATOM 2535 C CA . ASN A 1 350 ? 5.138 -23.175 -0.492 1.00 63.03 350 ASN A CA 1
ATOM 2536 C C . ASN A 1 350 ? 4.033 -22.970 0.563 1.00 63.03 350 ASN A C 1
ATOM 2538 O O . ASN A 1 350 ? 2.954 -23.553 0.460 1.00 63.03 350 ASN A O 1
ATOM 2542 N N . ALA A 1 351 ? 4.296 -22.121 1.558 1.00 66.81 351 ALA A N 1
ATOM 2543 C CA . ALA A 1 351 ? 3.337 -21.675 2.558 1.00 66.81 351 ALA A CA 1
ATOM 2544 C C . ALA A 1 351 ? 3.348 -20.145 2.668 1.00 66.81 351 ALA A C 1
ATOM 2546 O O . ALA A 1 351 ? 4.401 -19.523 2.561 1.00 66.81 351 ALA A O 1
ATOM 2547 N N . PHE A 1 352 ? 2.196 -19.543 2.935 1.00 60.22 352 PHE A N 1
ATOM 2548 C CA . PHE A 1 352 ? 2.068 -18.145 3.336 1.00 60.22 352 PHE A CA 1
ATOM 2549 C C . PHE A 1 352 ? 1.469 -18.054 4.744 1.00 60.22 352 PHE A C 1
ATOM 2551 O O . PHE A 1 352 ? 0.780 -18.970 5.201 1.00 60.22 352 PHE A O 1
ATOM 2558 N N . CYS A 1 353 ? 1.750 -16.964 5.461 1.00 58.31 353 CYS A N 1
ATOM 2559 C CA . CYS A 1 353 ? 1.196 -16.754 6.796 1.00 58.31 353 CYS A CA 1
ATOM 2560 C C . CYS A 1 353 ? -0.255 -16.285 6.696 1.00 58.31 353 CYS A C 1
ATOM 2562 O O . CYS A 1 353 ? -0.515 -15.174 6.234 1.00 58.31 353 CYS A O 1
ATOM 2564 N N . ALA A 1 354 ? -1.193 -17.097 7.182 1.00 54.81 354 ALA A N 1
ATOM 2565 C CA . ALA A 1 354 ? -2.575 -16.687 7.387 1.00 54.81 354 ALA A CA 1
ATOM 2566 C C . ALA A 1 354 ? -2.935 -16.845 8.868 1.00 54.81 354 ALA A C 1
ATOM 2568 O O . ALA A 1 354 ? -2.968 -17.956 9.394 1.00 54.81 354 ALA A O 1
ATOM 2569 N N . VAL A 1 355 ? -3.214 -15.725 9.542 1.00 56.03 355 VAL A N 1
ATOM 2570 C CA . VAL A 1 355 ? -3.642 -15.689 10.956 1.00 56.03 355 VAL A CA 1
ATOM 2571 C C . VAL A 1 355 ? -2.649 -16.411 11.889 1.00 56.03 355 VAL A C 1
ATOM 2573 O O . VAL A 1 355 ? -3.030 -17.232 12.720 1.00 56.03 355 VAL A O 1
ATOM 2576 N N . GLY A 1 356 ? -1.345 -16.169 11.708 1.00 55.53 356 GLY A N 1
ATOM 2577 C CA . GLY A 1 356 ? -0.289 -16.814 12.500 1.00 55.53 356 GLY A CA 1
ATOM 2578 C C . GLY A 1 356 ? -0.088 -18.310 12.218 1.00 55.53 356 GLY A C 1
ATOM 2579 O O . GLY A 1 356 ? 0.701 -18.958 12.905 1.00 55.53 356 GLY A O 1
ATOM 2580 N N . LYS A 1 357 ? -0.774 -18.877 11.215 1.00 62.28 357 LYS A N 1
ATOM 2581 C CA . LYS A 1 357 ? -0.628 -20.269 10.776 1.00 62.28 357 LYS A CA 1
ATOM 2582 C C . LYS A 1 357 ? -0.097 -20.330 9.344 1.00 62.28 357 LYS A C 1
ATOM 2584 O O . LYS A 1 357 ? -0.544 -19.599 8.462 1.00 62.28 357 LYS A O 1
ATOM 2589 N N . CYS A 1 358 ? 0.819 -21.264 9.098 1.00 66.94 358 CYS A N 1
ATOM 2590 C CA . CYS A 1 358 ? 1.275 -21.589 7.749 1.00 66.94 358 CYS A CA 1
ATOM 2591 C C . CYS A 1 358 ? 0.103 -22.169 6.943 1.00 66.94 358 CYS A C 1
ATOM 2593 O O . CYS A 1 358 ? -0.406 -23.242 7.276 1.00 66.94 358 CYS A O 1
ATOM 2595 N N . THR A 1 359 ? -0.323 -21.468 5.896 1.00 68.38 359 THR A N 1
ATOM 2596 C CA . THR A 1 359 ? -1.306 -21.950 4.921 1.00 68.38 359 THR A CA 1
ATOM 2597 C C . THR A 1 359 ? -0.590 -22.269 3.625 1.00 68.38 359 THR A C 1
ATOM 2599 O O . THR A 1 359 ? 0.185 -21.457 3.130 1.00 68.38 359 THR A O 1
ATOM 2602 N N . CYS A 1 360 ? -0.812 -23.460 3.083 1.00 67.75 360 CYS A N 1
ATOM 2603 C CA . CYS A 1 360 ? -0.138 -23.877 1.863 1.00 67.75 360 CYS A CA 1
ATOM 2604 C C . CYS A 1 360 ? -0.671 -23.126 0.643 1.00 67.75 360 CYS A C 1
ATOM 2606 O O . CYS A 1 360 ? -1.872 -22.885 0.538 1.00 67.75 360 CYS A O 1
ATOM 2608 N N . VAL A 1 361 ? 0.232 -22.753 -0.266 1.00 59.12 361 VAL A N 1
ATOM 2609 C CA . VAL A 1 361 ? -0.144 -22.210 -1.579 1.00 59.12 361 VAL A CA 1
ATOM 2610 C C . VAL A 1 361 ? -0.851 -23.293 -2.404 1.00 59.12 361 VAL A C 1
ATOM 2612 O O . VAL A 1 361 ? -0.668 -24.489 -2.157 1.00 59.12 361 VAL A O 1
ATOM 2615 N N . ASP A 1 362 ? -1.641 -22.893 -3.398 1.00 51.06 362 ASP A N 1
ATOM 2616 C CA . ASP A 1 362 ? -2.388 -23.828 -4.246 1.00 51.06 362 ASP A CA 1
ATOM 2617 C C . ASP A 1 362 ? -1.489 -24.925 -4.847 1.00 51.06 362 ASP A C 1
ATOM 2619 O O . ASP A 1 362 ? -0.383 -24.668 -5.325 1.00 51.06 362 ASP A O 1
ATOM 2623 N N . GLY A 1 363 ? -1.969 -26.175 -4.816 1.00 51.38 363 GLY A N 1
ATOM 2624 C CA . GLY A 1 363 ? -1.192 -27.352 -5.230 1.00 51.38 363 GLY A CA 1
ATOM 2625 C C . GLY A 1 363 ? -0.348 -27.984 -4.117 1.00 51.38 363 GLY A C 1
ATOM 2626 O O . GLY A 1 363 ? 0.337 -28.977 -4.370 1.00 51.38 363 GLY A O 1
ATOM 2627 N N . PHE A 1 364 ? -0.422 -27.462 -2.889 1.00 67.00 364 PHE A N 1
ATOM 2628 C CA . PHE A 1 364 ? 0.213 -28.022 -1.698 1.00 67.00 364 PHE A CA 1
ATOM 2629 C C . PHE A 1 364 ? -0.810 -28.217 -0.571 1.00 67.00 364 PHE A C 1
ATOM 2631 O O . PHE A 1 364 ? -1.770 -27.463 -0.444 1.00 67.00 364 PHE A O 1
ATOM 2638 N N . THR A 1 365 ? -0.610 -29.240 0.257 1.00 69.25 365 THR A N 1
ATOM 2639 C CA . THR A 1 365 ? -1.424 -29.515 1.449 1.00 69.25 365 THR A CA 1
ATOM 2640 C C . THR A 1 365 ? -0.553 -29.533 2.699 1.00 69.25 365 THR A C 1
ATOM 2642 O O . THR A 1 365 ? 0.655 -29.764 2.628 1.00 69.25 365 THR A O 1
ATOM 2645 N N . SER A 1 366 ? -1.150 -29.252 3.856 1.00 66.44 366 SER A N 1
ATOM 2646 C CA . SER A 1 366 ? -0.431 -29.212 5.127 1.00 66.44 366 SER A CA 1
ATOM 2647 C C . SER A 1 366 ? -0.156 -30.626 5.637 1.00 66.44 366 SER A C 1
ATOM 2649 O O . SER A 1 366 ? -1.093 -31.376 5.917 1.00 66.44 366 SER A O 1
ATOM 2651 N N . ALA A 1 367 ? 1.115 -30.972 5.828 1.00 64.69 367 ALA A N 1
ATOM 2652 C CA . ALA A 1 367 ? 1.508 -32.123 6.629 1.00 64.69 367 ALA A CA 1
ATOM 2653 C C . ALA A 1 367 ? 1.221 -31.871 8.122 1.00 64.69 367 ALA A C 1
ATOM 2655 O O . ALA A 1 367 ? 1.048 -30.734 8.569 1.00 64.69 367 ALA A O 1
ATOM 2656 N N . SER A 1 368 ? 1.210 -32.937 8.923 1.00 52.38 368 SER A N 1
ATOM 2657 C CA . SER A 1 368 ? 0.935 -32.898 10.369 1.00 52.38 368 SER A CA 1
ATOM 2658 C C . SER A 1 368 ? 1.913 -32.034 11.183 1.00 52.38 368 SER A C 1
ATOM 2660 O O . SER A 1 368 ? 1.586 -31.631 12.294 1.00 52.38 368 SER A O 1
ATOM 2662 N N . ASN A 1 369 ? 3.082 -31.707 10.631 1.00 58.06 369 ASN A N 1
ATOM 2663 C CA . ASN A 1 369 ? 4.096 -30.828 11.224 1.00 58.06 369 ASN A CA 1
ATOM 2664 C C . ASN A 1 369 ? 4.057 -29.377 10.685 1.00 58.06 369 ASN A C 1
ATOM 2666 O O . ASN A 1 369 ? 4.976 -28.610 10.958 1.00 58.06 369 ASN A O 1
ATOM 2670 N N . GLY A 1 370 ? 3.048 -29.005 9.887 1.00 56.97 370 GLY A N 1
ATOM 2671 C CA . GLY A 1 370 ? 2.914 -27.660 9.313 1.00 56.97 370 GLY A CA 1
ATOM 2672 C C . GLY A 1 370 ? 3.748 -27.387 8.054 1.00 56.97 370 GLY A C 1
ATOM 2673 O O . GLY A 1 370 ? 3.681 -26.280 7.525 1.00 56.97 370 GLY A O 1
ATOM 2674 N N . THR A 1 371 ? 4.502 -28.369 7.539 1.00 65.62 371 THR A N 1
ATOM 2675 C CA . THR A 1 371 ? 5.170 -28.242 6.229 1.00 65.62 371 THR A CA 1
ATOM 2676 C C . THR A 1 371 ? 4.195 -28.454 5.075 1.00 65.62 371 THR A C 1
ATOM 2678 O O . THR A 1 371 ? 3.277 -29.270 5.162 1.00 65.62 371 THR A O 1
ATOM 2681 N N . CYS A 1 372 ? 4.392 -27.717 3.983 1.00 66.94 372 CYS A N 1
ATOM 2682 C CA . CYS A 1 372 ? 3.563 -27.833 2.790 1.00 66.94 372 CYS A CA 1
ATOM 2683 C C . CYS A 1 372 ? 4.128 -28.892 1.849 1.00 66.94 372 CYS A C 1
ATOM 2685 O O . CYS A 1 372 ? 5.207 -28.735 1.280 1.00 66.94 372 CYS A O 1
ATOM 2687 N N . ILE A 1 373 ? 3.382 -29.985 1.702 1.00 69.12 373 ILE A N 1
ATOM 2688 C CA . ILE A 1 373 ? 3.703 -31.099 0.813 1.00 69.12 373 ILE A CA 1
ATOM 2689 C C . ILE A 1 373 ? 2.937 -30.938 -0.494 1.00 69.12 373 ILE A C 1
ATOM 2691 O O . ILE A 1 373 ? 1.759 -30.581 -0.492 1.00 69.12 373 ILE A O 1
ATOM 2695 N N . SER A 1 374 ? 3.608 -31.160 -1.622 1.00 66.56 374 SER A N 1
ATOM 2696 C CA . SER A 1 374 ? 2.951 -31.019 -2.918 1.00 66.56 374 SER A CA 1
ATOM 2697 C C . SER A 1 374 ? 1.881 -32.093 -3.102 1.00 66.56 374 SER A C 1
ATOM 2699 O O . SER A 1 374 ? 2.101 -33.261 -2.792 1.00 66.56 374 SER A O 1
ATOM 2701 N N . ILE A 1 375 ? 0.721 -31.683 -3.613 1.00 74.50 375 ILE A N 1
ATOM 2702 C CA . ILE A 1 375 ? -0.396 -32.562 -3.979 1.00 74.50 375 ILE A CA 1
ATOM 2703 C C . ILE A 1 375 ? -0.100 -33.278 -5.307 1.00 74.50 375 ILE A C 1
ATOM 2705 O O . ILE A 1 375 ? -0.643 -34.348 -5.569 1.00 74.50 375 ILE A O 1
ATOM 2709 N N . CYS A 1 376 ? 0.774 -32.706 -6.138 1.00 73.12 376 CYS A N 1
ATOM 2710 C CA . CYS A 1 376 ? 1.188 -33.275 -7.412 1.00 73.12 376 CYS A CA 1
ATOM 2711 C C . CYS A 1 376 ? 2.658 -33.737 -7.369 1.00 73.12 376 CYS A C 1
ATOM 2713 O O . CYS A 1 376 ? 3.457 -33.172 -6.617 1.00 73.12 376 CYS A O 1
ATOM 2715 N N . PRO A 1 377 ? 3.056 -34.725 -8.192 1.00 77.25 377 PRO A N 1
ATOM 2716 C CA . PRO A 1 377 ? 4.446 -35.169 -8.297 1.00 77.25 377 PRO A CA 1
ATOM 2717 C C . PRO A 1 377 ? 5.400 -33.983 -8.506 1.00 77.25 377 PRO A C 1
ATOM 2719 O O . PRO A 1 377 ? 5.203 -33.200 -9.433 1.00 77.25 377 PRO A O 1
ATOM 2722 N N . ASN A 1 378 ? 6.375 -33.816 -7.603 1.00 68.88 378 ASN A N 1
ATOM 2723 C CA . ASN A 1 378 ? 7.351 -32.712 -7.566 1.00 68.88 378 ASN A CA 1
ATOM 2724 C C . ASN A 1 378 ? 6.773 -31.309 -7.842 1.00 68.88 378 ASN A C 1
ATOM 2726 O O . ASN A 1 378 ? 7.455 -30.475 -8.430 1.00 68.88 378 ASN A O 1
ATOM 2730 N N . ALA A 1 379 ? 5.523 -31.028 -7.453 1.00 67.00 379 ALA A N 1
ATOM 2731 C CA . ALA A 1 379 ? 4.843 -29.769 -7.782 1.00 67.00 379 ALA A CA 1
ATOM 2732 C C . ALA A 1 379 ? 4.867 -29.434 -9.284 1.00 67.00 379 ALA A C 1
ATOM 2734 O O . ALA A 1 379 ? 5.035 -28.281 -9.682 1.00 67.00 379 ALA A O 1
ATOM 2735 N N . CYS A 1 380 ? 4.749 -30.466 -10.123 1.00 68.00 380 CYS A N 1
ATOM 2736 C CA . CYS A 1 380 ? 4.892 -30.359 -11.571 1.00 68.00 380 CYS A CA 1
ATOM 2737 C C . CYS A 1 380 ? 6.218 -29.718 -11.996 1.00 68.00 380 CYS A C 1
ATOM 2739 O O . CYS A 1 380 ? 6.281 -29.094 -13.051 1.00 68.00 380 CYS A O 1
ATOM 2741 N N . SER A 1 381 ? 7.258 -29.835 -11.162 1.00 74.62 381 SER A N 1
ATOM 2742 C CA . SER A 1 381 ? 8.606 -29.286 -11.349 1.00 74.62 381 SER A CA 1
ATOM 2743 C C . SER A 1 381 ? 8.632 -27.804 -11.736 1.00 74.62 381 SER A C 1
ATOM 2745 O O . SER A 1 381 ? 9.582 -27.349 -12.367 1.00 74.62 381 SER A O 1
ATOM 2747 N N . GLY A 1 382 ? 7.570 -27.054 -11.411 1.00 61.22 382 GLY A N 1
ATOM 2748 C CA . GLY A 1 382 ? 7.369 -25.675 -11.873 1.00 61.22 382 GLY A CA 1
ATOM 2749 C C . GLY A 1 382 ? 7.020 -25.523 -13.364 1.00 61.22 382 GLY A C 1
ATOM 2750 O O . GLY A 1 382 ? 6.843 -24.407 -13.837 1.00 61.22 382 GLY A O 1
ATOM 2751 N N . ASN A 1 383 ? 6.872 -26.620 -14.106 1.00 66.44 383 ASN A N 1
ATOM 2752 C CA . ASN A 1 383 ? 6.646 -26.655 -15.552 1.00 66.44 383 ASN A CA 1
ATOM 2753 C C . ASN A 1 383 ? 5.246 -27.165 -15.933 1.00 66.44 383 ASN A C 1
ATOM 2755 O O . ASN A 1 383 ? 5.047 -27.673 -17.037 1.00 66.44 383 ASN A O 1
ATOM 2759 N N . GLY A 1 384 ? 4.262 -27.068 -15.040 1.00 70.56 384 GLY A N 1
ATOM 2760 C CA . GLY A 1 384 ? 2.897 -27.498 -15.324 1.00 70.56 384 GLY A CA 1
ATOM 2761 C C . GLY A 1 384 ? 1.877 -27.065 -14.279 1.00 70.56 384 GLY A C 1
ATOM 2762 O O . GLY A 1 384 ? 2.223 -26.614 -13.190 1.00 70.56 384 GLY A O 1
ATOM 2763 N N . LEU A 1 385 ? 0.601 -27.230 -14.621 1.00 60.53 385 LEU A N 1
ATOM 2764 C CA . LEU A 1 385 ? -0.545 -26.961 -13.759 1.00 60.53 385 LEU A CA 1
ATOM 2765 C C . LEU A 1 385 ? -0.936 -28.226 -12.984 1.00 60.53 385 LEU A C 1
ATOM 2767 O O . LEU A 1 385 ? -1.206 -29.273 -13.577 1.00 60.53 385 LEU A O 1
ATOM 2771 N N . CYS A 1 386 ? -0.992 -28.123 -11.656 1.00 67.31 386 CYS A N 1
ATOM 2772 C CA . CYS A 1 386 ? -1.401 -29.215 -10.775 1.00 67.31 386 CYS A CA 1
ATOM 2773 C C . CYS A 1 386 ? -2.933 -29.324 -10.706 1.00 67.31 386 CYS A C 1
ATOM 2775 O O . CYS A 1 386 ? -3.607 -28.395 -10.261 1.00 67.31 386 CYS A O 1
ATOM 2777 N N . ASN A 1 387 ? -3.494 -30.473 -11.095 1.00 69.00 387 ASN A N 1
ATOM 2778 C CA . ASN A 1 387 ? -4.893 -30.794 -10.816 1.00 69.00 387 ASN A CA 1
ATOM 2779 C C . ASN A 1 387 ? -4.998 -31.413 -9.417 1.00 69.00 387 ASN A C 1
ATOM 2781 O O . ASN A 1 387 ? -4.654 -32.575 -9.208 1.00 69.00 387 ASN A O 1
ATOM 2785 N N . THR A 1 388 ? -5.507 -30.639 -8.461 1.00 62.03 388 THR A N 1
ATOM 2786 C CA . THR A 1 388 ? -5.573 -31.026 -7.044 1.00 62.03 388 THR A CA 1
ATOM 2787 C C . THR A 1 388 ? -6.566 -32.149 -6.744 1.00 62.03 388 THR A C 1
ATOM 2789 O O . THR A 1 388 ? -6.454 -32.782 -5.698 1.00 62.03 388 THR A O 1
ATOM 2792 N N . LYS A 1 389 ? -7.518 -32.435 -7.645 1.00 68.25 389 LYS A N 1
ATOM 2793 C CA . LYS A 1 389 ? -8.487 -33.534 -7.479 1.00 68.25 389 LYS A CA 1
ATOM 2794 C C . LYS A 1 389 ? -7.934 -34.866 -7.962 1.00 68.25 389 LYS A C 1
ATOM 2796 O O . LYS A 1 389 ? -8.214 -35.896 -7.361 1.00 68.25 389 LYS A O 1
ATOM 2801 N N . THR A 1 390 ? -7.185 -34.848 -9.060 1.00 78.50 390 THR A N 1
ATOM 2802 C CA . THR A 1 390 ? -6.623 -36.061 -9.670 1.00 78.50 390 THR A CA 1
ATOM 2803 C C . THR A 1 390 ? -5.165 -36.288 -9.292 1.00 78.50 390 THR A C 1
ATOM 2805 O O . THR A 1 390 ? -4.633 -37.346 -9.606 1.00 78.50 390 THR A O 1
ATOM 2808 N N . THR A 1 391 ? -4.518 -35.338 -8.605 1.00 82.62 391 THR A N 1
ATOM 2809 C CA . THR A 1 391 ? -3.093 -35.373 -8.212 1.00 82.62 391 THR A CA 1
ATOM 2810 C C . THR A 1 391 ? -2.132 -35.501 -9.402 1.00 82.62 391 THR A C 1
ATOM 2812 O O . THR A 1 391 ? -1.050 -36.068 -9.294 1.00 82.62 391 THR A O 1
ATOM 2815 N N . THR A 1 392 ? -2.521 -34.969 -10.567 1.00 82.38 392 THR A N 1
ATOM 2816 C CA . THR A 1 392 ? -1.755 -35.077 -11.822 1.00 82.38 392 THR A CA 1
ATOM 2817 C C . THR A 1 392 ? -1.324 -33.721 -12.357 1.00 82.38 392 THR A C 1
ATOM 2819 O O . THR A 1 392 ? -2.064 -32.739 -12.260 1.00 82.38 392 THR A O 1
ATOM 2822 N N . CYS A 1 393 ? -0.166 -33.693 -13.012 1.00 75.81 393 CYS A N 1
ATOM 2823 C CA . CYS A 1 393 ? 0.357 -32.512 -13.680 1.00 75.81 393 CYS A CA 1
ATOM 2824 C C . CYS A 1 393 ? -0.104 -32.412 -15.133 1.00 75.81 393 CYS A C 1
ATOM 2826 O O . CYS A 1 393 ? -0.007 -33.368 -15.899 1.00 75.81 393 CYS A O 1
ATOM 2828 N N . THR A 1 394 ? -0.561 -31.224 -15.522 1.00 81.69 394 THR A N 1
ATOM 2829 C CA . THR A 1 394 ? -0.743 -30.842 -16.925 1.00 81.69 394 THR A CA 1
ATOM 2830 C C . THR A 1 394 ? 0.447 -29.989 -17.331 1.00 81.69 394 THR A C 1
ATOM 2832 O O . THR A 1 394 ? 0.555 -28.845 -16.897 1.00 81.69 394 THR A O 1
ATOM 2835 N N . CYS A 1 395 ? 1.369 -30.545 -18.111 1.00 76.00 395 CYS A N 1
ATOM 2836 C CA . CYS A 1 395 ? 2.623 -29.862 -18.414 1.00 76.00 395 CYS A CA 1
ATOM 2837 C C . CYS A 1 395 ? 2.449 -28.700 -19.389 1.00 76.00 395 CYS A C 1
ATOM 2839 O O . CYS A 1 395 ? 1.692 -28.776 -20.359 1.00 76.00 395 CYS A O 1
ATOM 2841 N N . ASN A 1 396 ? 3.189 -27.627 -19.120 1.00 62.44 396 ASN A N 1
ATOM 2842 C CA . ASN A 1 396 ? 3.335 -26.494 -20.014 1.00 62.44 396 ASN A CA 1
ATOM 2843 C C . ASN A 1 396 ? 3.973 -26.959 -21.329 1.00 62.44 396 ASN A C 1
ATOM 2845 O O . ASN A 1 396 ? 4.695 -27.955 -21.392 1.00 62.44 396 ASN A O 1
ATOM 2849 N N . THR A 1 397 ? 3.706 -26.222 -22.405 1.00 70.81 397 THR A N 1
ATOM 2850 C CA . THR A 1 397 ? 4.227 -26.557 -23.736 1.00 70.81 397 THR A CA 1
ATOM 2851 C C . THR A 1 397 ? 5.757 -26.661 -23.714 1.00 70.81 397 THR A C 1
ATOM 2853 O O . THR A 1 397 ? 6.428 -25.735 -23.271 1.00 70.81 397 THR A O 1
ATOM 2856 N N . GLY A 1 398 ? 6.304 -27.775 -24.214 1.00 63.66 398 GLY A N 1
ATOM 2857 C CA . GLY A 1 398 ? 7.749 -28.057 -24.196 1.00 63.66 398 GLY A CA 1
ATOM 2858 C C . GLY A 1 398 ? 8.226 -28.875 -22.991 1.00 63.66 398 GLY A C 1
ATOM 2859 O O . GLY A 1 398 ? 9.398 -29.239 -22.937 1.00 63.66 398 GLY A O 1
ATOM 2860 N N . PHE A 1 399 ? 7.327 -29.226 -22.071 1.00 76.12 399 PHE A N 1
ATOM 2861 C CA . PHE A 1 399 ? 7.605 -30.092 -20.931 1.00 76.12 399 PHE A CA 1
ATOM 2862 C C . PHE A 1 399 ? 6.675 -31.308 -20.922 1.00 76.12 399 PHE A C 1
ATOM 2864 O O . PHE A 1 399 ? 5.576 -31.285 -21.475 1.00 76.12 399 PHE A O 1
ATOM 2871 N N . GLY A 1 400 ? 7.130 -32.393 -20.310 1.00 81.31 400 GLY A N 1
ATOM 2872 C CA . GLY A 1 400 ? 6.436 -33.668 -20.238 1.00 81.31 400 GLY A CA 1
ATOM 2873 C C . GLY A 1 400 ? 6.916 -34.510 -19.060 1.00 8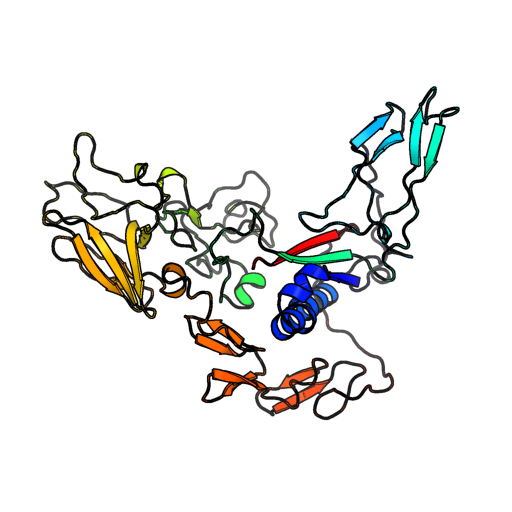1.31 400 GLY A C 1
ATOM 2874 O O . GLY A 1 400 ? 7.773 -34.103 -18.278 1.00 81.31 400 GLY A O 1
ATOM 2875 N N . GLY A 1 401 ? 6.355 -35.708 -18.933 1.00 84.75 401 GLY A N 1
ATOM 2876 C CA . GLY A 1 401 ? 6.559 -36.560 -17.761 1.00 84.75 401 GLY A CA 1
ATOM 2877 C C . GLY A 1 401 ? 5.511 -36.321 -16.672 1.00 84.75 401 GLY A C 1
ATOM 2878 O O . GLY A 1 401 ? 4.746 -35.359 -16.723 1.00 84.75 401 GLY A O 1
ATOM 2879 N N . ALA A 1 402 ? 5.459 -37.231 -15.696 1.00 83.06 402 ALA A N 1
ATOM 2880 C CA . ALA A 1 402 ? 4.443 -37.233 -14.636 1.00 83.06 402 ALA A CA 1
ATOM 2881 C C . ALA A 1 402 ? 4.498 -35.988 -13.730 1.00 83.06 402 ALA A C 1
ATOM 2883 O O . ALA A 1 402 ? 3.492 -35.612 -13.132 1.00 83.06 402 ALA A O 1
ATOM 2884 N N . ASP A 1 403 ? 5.665 -35.351 -13.662 1.00 82.38 403 ASP A N 1
ATOM 2885 C CA . ASP A 1 403 ? 5.947 -34.138 -12.904 1.00 82.38 403 ASP A CA 1
ATOM 2886 C C . ASP A 1 403 ? 6.480 -32.996 -13.782 1.00 82.38 403 ASP A C 1
ATOM 2888 O O . ASP A 1 403 ? 7.056 -32.055 -13.254 1.00 82.38 403 ASP A O 1
ATOM 2892 N N . CYS A 1 404 ? 6.350 -33.070 -15.110 1.00 75.88 404 CYS A N 1
ATOM 2893 C CA . CYS A 1 404 ? 6.833 -32.042 -16.044 1.00 75.88 404 CYS A CA 1
ATOM 2894 C C . CYS A 1 404 ? 8.341 -31.723 -15.964 1.00 75.88 404 CYS A C 1
ATOM 2896 O O . CYS A 1 404 ? 8.776 -30.648 -16.382 1.00 75.88 404 CYS A O 1
ATOM 2898 N N . SER A 1 405 ? 9.156 -32.644 -15.441 1.00 81.31 405 SER A N 1
ATOM 2899 C CA . SER A 1 405 ? 10.617 -32.496 -15.397 1.00 81.31 405 SER A CA 1
ATOM 2900 C C . SER A 1 405 ? 11.303 -32.809 -16.732 1.00 81.31 405 SER A C 1
ATOM 2902 O O . SER A 1 405 ? 12.438 -32.386 -16.952 1.00 81.31 405 SER A O 1
ATOM 2904 N N . ALA A 1 406 ? 10.636 -33.524 -17.645 1.00 80.94 406 ALA A N 1
ATOM 2905 C CA . ALA A 1 406 ? 11.215 -33.886 -18.932 1.00 80.94 406 ALA A CA 1
ATOM 2906 C C . ALA A 1 406 ? 10.980 -32.778 -19.964 1.00 80.94 406 ALA A C 1
ATOM 2908 O O . ALA A 1 406 ? 9.863 -32.295 -20.126 1.00 80.94 406 ALA A O 1
ATOM 2909 N N . THR A 1 407 ? 12.008 -32.400 -20.717 1.00 62.25 407 THR A N 1
ATOM 2910 C CA . THR A 1 407 ? 11.864 -31.505 -21.868 1.00 62.25 407 THR A CA 1
ATOM 2911 C C . THR A 1 407 ? 11.316 -32.290 -23.058 1.00 62.25 407 THR A C 1
ATOM 2913 O O . THR A 1 407 ? 11.923 -33.246 -23.540 1.00 62.25 407 THR A O 1
ATOM 2916 N N . ALA A 1 408 ? 10.131 -31.909 -23.529 1.00 55.22 408 ALA A N 1
ATOM 2917 C CA . ALA A 1 408 ? 9.489 -32.524 -24.681 1.00 55.22 408 ALA A CA 1
ATOM 2918 C C . ALA A 1 408 ? 9.872 -31.758 -25.956 1.00 55.22 408 ALA A C 1
ATOM 2920 O O . ALA A 1 408 ? 9.670 -30.546 -26.056 1.00 55.22 408 ALA A O 1
ATOM 2921 N N . ALA A 1 409 ? 10.417 -32.475 -26.944 1.00 46.16 409 ALA A N 1
ATOM 2922 C CA . ALA A 1 409 ? 10.682 -31.931 -28.270 1.00 46.16 409 ALA A CA 1
ATOM 2923 C C . ALA A 1 409 ? 9.397 -31.339 -28.883 1.00 46.16 409 ALA A C 1
ATOM 2925 O O . ALA A 1 409 ? 8.312 -31.908 -28.788 1.00 46.16 409 ALA A O 1
ATOM 2926 N N . SER A 1 410 ? 9.554 -30.161 -29.482 1.00 42.78 410 SER A N 1
ATOM 2927 C CA . SER A 1 410 ? 8.515 -29.211 -29.884 1.00 42.78 410 SER A CA 1
ATOM 2928 C C . SER A 1 410 ? 7.275 -29.787 -30.582 1.00 42.78 410 SER A C 1
ATOM 2930 O O . SER A 1 410 ? 7.398 -30.434 -31.621 1.00 42.78 410 SER A O 1
ATOM 2932 N N . THR A 1 411 ? 6.093 -29.321 -30.167 1.00 30.05 411 THR A N 1
ATOM 2933 C CA . 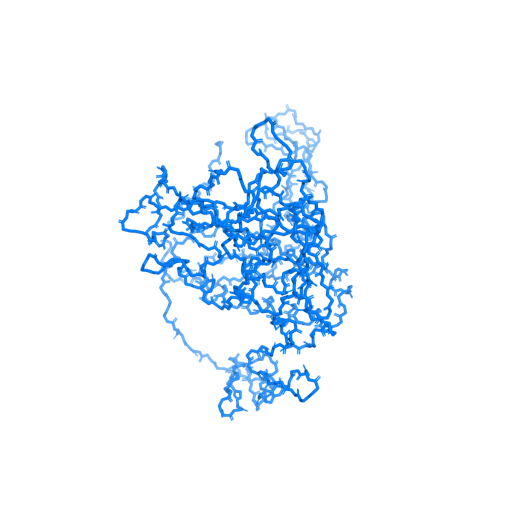THR A 1 411 ? 4.933 -29.141 -31.060 1.00 30.05 411 THR A CA 1
ATOM 2934 C C . THR A 1 411 ? 4.172 -27.852 -30.727 1.00 30.05 411 THR A C 1
ATOM 2936 O O . THR A 1 411 ? 3.909 -27.546 -29.569 1.00 30.05 411 THR A O 1
ATOM 2939 N N . LYS A 1 412 ? 3.861 -27.081 -31.779 1.00 40.19 412 LYS A N 1
ATOM 2940 C CA . LYS A 1 412 ? 3.136 -25.793 -31.788 1.00 40.19 412 LYS A CA 1
ATOM 2941 C C . LYS A 1 412 ? 1.620 -25.938 -31.524 1.00 40.19 412 LYS A C 1
ATOM 2943 O O . LYS A 1 412 ? 1.071 -26.984 -31.851 1.00 40.19 412 LYS A O 1
ATOM 2948 N N . LYS A 1 413 ? 0.990 -24.783 -31.194 1.00 29.41 413 LYS A N 1
ATOM 2949 C CA . LYS A 1 413 ? -0.452 -24.360 -31.193 1.00 29.41 413 LYS A CA 1
ATOM 2950 C C . LYS A 1 413 ? -1.150 -24.374 -29.814 1.00 29.41 413 LYS A C 1
ATOM 2952 O O . LYS A 1 413 ? -0.854 -25.249 -29.025 1.00 29.41 413 LYS A O 1
ATOM 2957 N N . SER A 1 414 ? -2.099 -23.490 -29.457 1.00 30.86 414 SER A N 1
ATOM 2958 C CA . SER A 1 414 ? -2.763 -22.327 -30.100 1.00 30.86 414 SER A CA 1
ATOM 2959 C C . SER A 1 414 ? -3.639 -21.553 -29.082 1.00 30.86 414 SER A C 1
ATOM 2961 O O . SER A 1 414 ? -4.140 -22.161 -28.147 1.00 30.86 414 SER A O 1
ATOM 2963 N N . ASN A 1 415 ? -3.835 -20.249 -29.343 1.00 33.78 415 ASN A N 1
ATOM 2964 C CA . ASN A 1 415 ? -4.832 -19.256 -28.875 1.00 33.78 415 ASN A CA 1
ATOM 2965 C C . ASN A 1 415 ? -5.853 -19.582 -27.761 1.00 33.78 415 ASN A C 1
ATOM 2967 O O . ASN A 1 415 ? -6.689 -20.470 -27.913 1.00 33.78 415 ASN A O 1
ATOM 2971 N N . ALA A 1 416 ? -5.953 -18.650 -26.803 1.00 29.48 416 ALA A N 1
ATOM 2972 C CA . ALA A 1 416 ? -7.190 -18.299 -26.101 1.00 29.48 416 ALA A CA 1
ATOM 2973 C C . ALA A 1 416 ? -7.392 -16.769 -26.115 1.00 29.48 416 ALA A C 1
ATOM 2975 O O . ALA A 1 416 ? -6.435 -15.996 -26.124 1.00 29.48 416 ALA A O 1
ATOM 2976 N N . VAL A 1 417 ? -8.656 -16.362 -26.212 1.00 35.59 417 VAL A N 1
ATOM 2977 C CA . VAL A 1 417 ? -9.143 -15.005 -26.490 1.00 35.59 417 VAL A CA 1
ATOM 2978 C C . VAL A 1 417 ? -9.174 -14.178 -25.200 1.00 35.59 417 VAL A C 1
ATOM 2980 O O . VAL A 1 417 ? -9.896 -14.530 -24.274 1.00 35.59 417 VAL A O 1
ATOM 2983 N N . GLY A 1 418 ? -8.424 -13.072 -25.159 1.00 31.03 418 GLY A N 1
ATOM 2984 C CA . GLY A 1 418 ? -8.458 -12.066 -24.094 1.00 31.03 418 GLY A CA 1
ATOM 2985 C C . GLY A 1 418 ? -8.836 -10.693 -24.655 1.00 31.03 418 GLY A C 1
ATOM 2986 O O . GLY A 1 418 ? -8.308 -10.266 -25.684 1.00 31.03 418 GLY A O 1
ATOM 2987 N N . SER A 1 419 ? -9.797 -10.034 -24.008 1.00 30.75 419 SER A N 1
ATOM 2988 C CA . SER A 1 419 ? -10.295 -8.695 -24.345 1.00 30.75 419 SER A CA 1
ATOM 2989 C C . SER A 1 419 ? -9.164 -7.660 -24.359 1.00 30.75 419 SER A C 1
ATOM 2991 O O . SER A 1 419 ? -8.358 -7.596 -23.435 1.00 30.75 419 SER A O 1
ATOM 2993 N N . ARG A 1 420 ? -9.109 -6.846 -25.419 1.00 37.69 420 ARG A N 1
ATOM 2994 C CA . ARG A 1 420 ? -8.049 -5.861 -25.665 1.00 37.69 420 ARG A CA 1
ATOM 2995 C C . ARG A 1 420 ? -8.222 -4.635 -24.770 1.00 37.69 420 ARG A C 1
ATOM 2997 O O . ARG A 1 420 ? -9.150 -3.861 -24.985 1.00 37.69 420 ARG A O 1
ATOM 3004 N N . LEU A 1 421 ? -7.276 -4.394 -23.865 1.00 35.09 421 LEU A N 1
ATOM 3005 C CA . LEU A 1 421 ? -6.952 -3.031 -23.446 1.00 35.09 421 LEU A CA 1
ATOM 3006 C C . LEU A 1 421 ? -5.848 -2.498 -24.363 1.00 35.09 421 LEU A C 1
ATOM 3008 O O . LEU A 1 421 ? -4.708 -2.952 -24.325 1.00 35.09 421 LEU A O 1
ATOM 3012 N N . THR A 1 422 ? -6.190 -1.535 -25.216 1.00 32.22 422 THR A N 1
ATOM 3013 C CA . THR A 1 422 ? -5.212 -0.741 -25.967 1.00 32.22 422 THR A CA 1
ATOM 3014 C C . THR A 1 422 ? -4.713 0.394 -25.084 1.00 32.22 422 THR A C 1
ATOM 3016 O O . THR A 1 422 ? -5.202 1.518 -25.180 1.00 32.22 422 THR A O 1
ATOM 3019 N N . THR A 1 423 ? -3.734 0.101 -24.234 1.00 36.16 423 THR A N 1
ATOM 3020 C CA . THR A 1 423 ? -2.872 1.131 -23.646 1.00 36.16 423 THR A CA 1
ATOM 3021 C C . THR A 1 423 ? -1.520 1.034 -24.332 1.00 36.16 423 THR A C 1
ATOM 3023 O O . THR A 1 423 ? -0.896 -0.025 -24.347 1.00 36.16 423 THR A O 1
ATOM 3026 N N . THR A 1 424 ? -1.075 2.126 -24.948 1.00 33.41 424 THR A N 1
ATOM 3027 C CA . THR A 1 424 ? 0.268 2.232 -25.522 1.00 33.41 424 THR A CA 1
ATOM 3028 C C . THR A 1 424 ? 1.280 2.186 -24.379 1.00 33.41 424 THR A C 1
ATOM 3030 O O . THR A 1 424 ? 1.531 3.200 -23.733 1.00 33.41 424 THR A O 1
ATOM 3033 N N . ILE A 1 425 ? 1.832 1.008 -24.092 1.00 40.22 425 ILE A N 1
ATOM 3034 C CA . ILE A 1 425 ? 2.952 0.878 -23.160 1.00 40.22 425 ILE A CA 1
ATOM 3035 C C . ILE A 1 425 ? 4.209 1.293 -23.925 1.00 40.22 425 ILE A C 1
ATOM 3037 O O . ILE A 1 425 ? 4.651 0.603 -24.844 1.00 40.22 425 ILE A O 1
ATOM 3041 N N . LEU A 1 426 ? 4.745 2.461 -23.576 1.00 42.22 426 LEU A N 1
ATOM 3042 C CA . LEU A 1 426 ? 6.106 2.846 -23.933 1.00 42.22 426 LEU A CA 1
ATOM 3043 C C . LEU A 1 426 ? 7.079 1.876 -23.250 1.00 42.22 426 LEU A C 1
ATOM 3045 O O . LEU A 1 426 ? 6.850 1.478 -22.107 1.00 42.22 426 LEU A O 1
ATOM 3049 N N . ALA A 1 427 ? 8.155 1.505 -23.948 1.00 53.41 427 ALA A N 1
ATOM 3050 C CA . ALA A 1 427 ? 9.259 0.750 -23.362 1.00 53.41 427 ALA A CA 1
ATOM 3051 C C . ALA A 1 427 ? 9.687 1.398 -22.036 1.00 53.41 427 ALA A C 1
ATOM 3053 O O . ALA A 1 427 ? 9.827 2.619 -21.956 1.00 53.41 427 ALA A O 1
ATOM 3054 N N . GLY A 1 428 ? 9.880 0.589 -20.998 1.00 59.69 428 GLY A N 1
ATOM 3055 C CA . GLY A 1 428 ? 10.096 1.101 -19.651 1.00 59.69 428 GLY A CA 1
ATOM 3056 C C . GLY A 1 428 ? 10.859 0.133 -18.763 1.00 59.69 428 GLY A C 1
ATOM 3057 O O . GLY A 1 428 ? 11.131 -1.009 -19.133 1.00 59.69 428 GLY A O 1
ATOM 3058 N N . ALA A 1 429 ? 11.209 0.619 -17.580 1.00 53.97 429 ALA A N 1
ATOM 3059 C CA . ALA A 1 429 ? 11.730 -0.194 -16.498 1.00 53.97 429 ALA A CA 1
ATOM 3060 C C . ALA A 1 429 ? 11.030 0.185 -15.194 1.00 53.97 429 ALA A C 1
ATOM 3062 O O . ALA A 1 429 ? 10.641 1.340 -15.008 1.00 53.97 429 ALA A O 1
ATOM 3063 N N . ALA A 1 430 ? 10.903 -0.785 -14.298 1.00 68.12 430 ALA A N 1
ATOM 3064 C CA . ALA A 1 430 ? 10.494 -0.563 -12.917 1.00 68.12 430 ALA A CA 1
ATOM 3065 C C . ALA A 1 430 ? 11.395 -1.343 -11.971 1.00 68.12 430 ALA A C 1
ATOM 3067 O O . ALA A 1 430 ? 12.099 -2.277 -12.366 1.00 68.12 430 ALA A O 1
ATOM 3068 N N . ALA A 1 431 ? 11.322 -0.967 -10.701 1.00 58.16 431 ALA A N 1
ATOM 3069 C CA . ALA A 1 431 ? 11.928 -1.703 -9.618 1.00 58.16 431 ALA A CA 1
ATOM 3070 C C . ALA A 1 431 ? 10.852 -2.234 -8.673 1.00 58.16 431 ALA A C 1
ATOM 3072 O O . ALA A 1 431 ? 9.891 -1.548 -8.333 1.00 58.16 431 ALA A O 1
ATOM 3073 N N . MET A 1 432 ? 11.050 -3.473 -8.248 1.00 76.50 432 MET A N 1
ATOM 3074 C CA . MET A 1 432 ? 10.315 -4.131 -7.188 1.00 76.50 432 MET A CA 1
ATOM 3075 C C . MET A 1 432 ? 11.231 -4.230 -5.972 1.00 76.50 432 MET A C 1
ATOM 3077 O O . MET A 1 432 ? 12.245 -4.936 -5.996 1.00 76.50 432 MET A O 1
ATOM 3081 N N . LEU A 1 433 ? 10.850 -3.519 -4.913 1.00 65.50 433 LEU A N 1
ATOM 3082 C CA . LEU A 1 433 ? 11.482 -3.605 -3.606 1.00 65.50 433 LEU A CA 1
ATOM 3083 C C . LEU A 1 433 ? 10.693 -4.572 -2.722 1.00 65.50 433 LEU A C 1
ATOM 3085 O O . LEU A 1 433 ? 9.505 -4.374 -2.474 1.00 65.50 433 LEU A O 1
ATOM 3089 N N . LEU 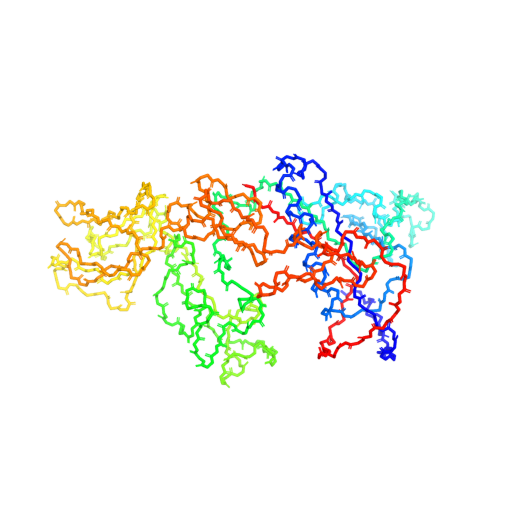A 1 434 ? 11.371 -5.607 -2.241 1.00 66.06 434 LEU A N 1
ATOM 3090 C CA . LEU A 1 434 ? 10.890 -6.496 -1.194 1.00 66.06 434 LEU A CA 1
ATOM 3091 C C . LEU A 1 434 ? 11.512 -6.056 0.134 1.00 66.06 434 LEU A C 1
ATOM 3093 O O . LEU A 1 434 ? 12.734 -6.022 0.275 1.00 66.06 434 LEU A O 1
ATOM 3097 N N . CYS A 1 435 ? 10.663 -5.709 1.091 1.00 64.25 435 CYS A N 1
ATOM 3098 C CA . CYS A 1 435 ? 11.085 -5.320 2.430 1.00 64.25 435 CYS A CA 1
ATOM 3099 C C . CYS A 1 435 ? 11.331 -6.554 3.295 1.00 64.25 435 CYS A C 1
ATOM 3101 O O . CYS A 1 435 ? 10.574 -7.524 3.196 1.00 64.25 435 CYS A O 1
ATOM 3103 N N . LEU A 1 436 ? 12.424 -6.522 4.061 1.00 52.31 436 LEU A N 1
ATOM 3104 C CA . LEU A 1 436 ? 12.957 -7.664 4.804 1.00 52.31 436 LEU A CA 1
ATOM 3105 C C . LEU A 1 436 ? 12.522 -7.684 6.264 1.00 52.31 436 LEU A C 1
ATOM 3107 O O . LEU A 1 436 ? 12.599 -6.613 6.902 1.00 52.31 436 LEU A O 1
#

Sequence (436 aa):
MDAASASVSVGASAQYKPIRITAIFDAPSMAALGATNMNFIKAKLVADALEYWRQTLQVIPISGPWYAQRNCIQAWKTTPPVCDAVETDQMCMEAPIPESHFAPLRVCTSCPAQNCVGGACAFTSSGTGVPDTDYVLYVRAVQTANCGNNPMYWGANRGCPFTTDKCIQGNVPVPSDHFCVDAAVDSCSVDLTSRAVCTLRTSTDSIPAYNQYFSNPSLGGSSFADYCPIYTGYKGGDCRLATNLQSPAGTALNLLGEAYGSTSFCLKSTLLTTKNGGWSIPGRTTGCYAMTCAAGVVTISVAGPSGTTQISCSQKGQSVSVTGFTGVLNCPDPAIVCDSGQCIPSCGANAFCAVGKCTCVDGFTSASNGTCISICPNACSGNGLCNTKTTTCTCNTGFGGADCSATAASTKKSNAVGSRLTTTILAGAAAMLLCL

pLDDT: mean 81.06, std 16.97, range [22.23, 98.19]

Secondary structure (DSSP, 8-state):
------------TTS-EEPPEEEEE-HHHHHHTHHHHHHHIIIIIIHHHHHHHHHH-EE---SS-B-BPPPEEEEES-SS-EEEEE-SS-EETTEEPPGGGBPP-EEES--SSGGGTTS-EEEPP----BTT-SEEEEEEE---TTT-SS---TTTT--THHHHS-SEETTEESSTTTB-S-TT--EE-TTSSEEEEE--EE-SSPPPGGG--SSSTTEE--GGGTT--BEEEEEEEETT-GGG----TT----TT----STTEEEEEB--EETT-TT---TT--EEEEEEEEETTEEEEEEEEBTEEEEEEE-STT-EE--TTEES-EEPPPHHHHT-TTS-SSPP-TTEEEETTEEEEPTTEEE-TTS-EEESSGGGGGGSEEEETTTTEEEEPTTEESTTS-EEPP-----------------SEEEEEEEP-

InterPro domains:
  IPR000742 EGF-like domain [PS00022] (393-404)
  IPR000742 EGF-like domain [PS01186] (393-404)
  IPR000742 EGF-like domain [PS50026] (373-405)
  IPR001577 Peptidase M8, leishmanolysin [PF01457] (152-339)
  IPR001577 Peptidase M8, leishmanolysin [PTHR10942] (150-367)